Protein AF-0000000077614688 (afdb_homodimer)

Secondary structure (DSSP, 8-state):
---HHHHHHHHHHHHHTTS------HHHHHTSS----HHHHHHHTT-HHHHHHHHHHTHHHHHHHHHHHHHHHHHHHHHHHHHHHT-STTGGGSHHHHHHHHHHHHHHHHHHHSPPP-SHHHHHHHHHHHHHHHHHGGGHHHHHHHHHHT-SS--TTHHHHHHHHHHHHHHHHHHHHHHHHHTS--TTEETTEEEEE-HHHHHHHHHHHHHHHHHHHHTTSPPPPEEEES-TT--EEE-HHHHHHHHHHHHHHHHHHHHHHHHHHT-SSPPPEEEEEEEETTEEEEEEEEEEE---HHHHHHHT-TGGG----TT----TTT--HHHHTS-SSS-STTHHHHHHHHHHHTT-EEEEEEETTEEEEEEEEE--B-TTS---/---HHHHHHHHHHHHHTTS------HHHHHTSS----HHHHHHHTT-HHHHHHHHHHTHHHHHHHHHHHHHHHHHHHHHHHHHHHT-STTGGGSHHHHHHHHHHHHHHHHHHHSPPP-SHHHHHHHHHHHHHHHHHHTTHHHHHHHHHHT-SS--TTHHHHHHHHHHHHHHHHHHHHHHHHHTS--TTEETTEEEEE-HHHHHHHHHHHHHHHHHHHHTTSPPPPEEEES-TT--EEE-HHHHHHHHHHHHHHHHHHHHHHHHHHT-SSPPPEEEEEEEETTEEEEEEEEEEE---HHHHHHTT-TGGG----GGG---TTT--HHHHTS-SSS-STTHHHHHHHHHHHTT-EEEEEEETTEEEEEEEEE--B-TTS---

Structure (mmCIF, N/CA/C/O backbone):
data_AF-0000000077614688-model_v1
#
loop_
_entity.id
_entity.type
_entity.pdbx_description
1 polymer 'Protein-serine/threonine kinase'
#
loop_
_atom_site.group_PDB
_atom_site.id
_atom_site.type_symbol
_atom_site.label_atom_id
_atom_site.label_alt_id
_atom_site.label_comp_id
_atom_site.label_asym_id
_atom_site.label_entity_id
_atom_site.label_seq_id
_atom_site.pdbx_PDB_ins_code
_atom_site.Cartn_x
_atom_site.Cartn_y
_atom_site.Cartn_z
_atom_site.occupancy
_atom_site.B_iso_or_equiv
_atom_site.auth_seq_id
_atom_site.auth_comp_id
_atom_site.auth_asym_id
_atom_site.auth_atom_id
_atom_site.pdbx_PDB_model_num
ATOM 1 N N . MET A 1 1 ? -13.789 -40.75 20 1 39.16 1 MET A N 1
ATOM 2 C CA . MET A 1 1 ? -12.367 -40.969 20.25 1 39.16 1 MET A CA 1
ATOM 3 C C . MET A 1 1 ? -11.625 -41.25 18.938 1 39.16 1 MET A C 1
ATOM 5 O O . MET A 1 1 ? -12.047 -42.094 18.156 1 39.16 1 MET A O 1
ATOM 9 N N . PRO A 1 2 ? -10.961 -40.188 18.516 1 53.47 2 PRO A N 1
ATOM 10 C CA . PRO A 1 2 ? -10.305 -40.531 17.25 1 53.47 2 PRO A CA 1
ATOM 11 C C . PRO A 1 2 ? -9.711 -41.938 17.281 1 53.47 2 PRO A C 1
ATOM 13 O O . PRO A 1 2 ? -9.281 -42.406 18.328 1 53.47 2 PRO A O 1
ATOM 16 N N . THR A 1 3 ? -10.18 -42.781 16.359 1 61.28 3 THR A N 1
ATOM 17 C CA . THR A 1 3 ? -9.555 -44.094 16.219 1 61.28 3 THR A CA 1
ATOM 18 C C . THR A 1 3 ? -8.039 -44 16.359 1 61.28 3 THR A C 1
ATOM 20 O O . THR A 1 3 ? -7.465 -42.906 16.156 1 61.28 3 THR A O 1
ATOM 23 N N . SER A 1 4 ? -7.469 -45.031 17.062 1 69.94 4 SER A N 1
ATOM 24 C CA . SER A 1 4 ? -6.027 -45.156 17.281 1 69.94 4 SER A CA 1
ATOM 25 C C . SER A 1 4 ? -5.262 -44.688 16.031 1 69.94 4 SER A C 1
ATOM 27 O O . SER A 1 4 ? -4.27 -43.969 16.141 1 69.94 4 SER A O 1
ATOM 29 N N . ALA A 1 5 ? -5.715 -44.938 14.898 1 71.06 5 ALA A N 1
ATOM 30 C CA . ALA A 1 5 ? -5.074 -44.562 13.641 1 71.06 5 ALA A CA 1
ATOM 31 C C . ALA A 1 5 ? -5.18 -43.062 13.391 1 71.06 5 ALA A C 1
ATOM 33 O O . ALA A 1 5 ? -4.207 -42.438 12.977 1 71.06 5 ALA A O 1
ATOM 34 N N . ALA A 1 6 ? -6.285 -42.594 13.766 1 83.75 6 ALA A N 1
ATOM 35 C CA . ALA A 1 6 ? -6.496 -41.156 13.594 1 83.75 6 ALA A CA 1
ATOM 36 C C . ALA A 1 6 ? -5.602 -40.375 14.539 1 83.75 6 ALA A C 1
ATOM 38 O O . ALA A 1 6 ? -5.07 -39.312 14.156 1 83.75 6 ALA A O 1
ATOM 39 N N . ALA A 1 7 ? -5.316 -40.938 15.656 1 86.75 7 ALA A N 1
ATOM 40 C CA . ALA A 1 7 ? -4.457 -40.281 16.641 1 86.75 7 ALA A CA 1
ATOM 41 C C . ALA A 1 7 ? -3.006 -40.25 16.156 1 86.75 7 ALA A C 1
ATOM 43 O O . ALA A 1 7 ? -2.297 -39.25 16.359 1 86.75 7 ALA A O 1
ATOM 44 N N . LYS A 1 8 ? -2.639 -41.281 15.57 1 90.19 8 LYS A N 1
ATOM 45 C CA . LYS A 1 8 ? -1.273 -41.344 15.055 1 90.19 8 LYS A CA 1
ATOM 46 C C . LYS A 1 8 ? -1.059 -40.344 13.922 1 90.19 8 LYS A C 1
ATOM 48 O O . LYS A 1 8 ? -0.02 -39.688 13.859 1 90.19 8 LYS A O 1
ATOM 53 N N . VAL A 1 9 ? -1.984 -40.312 13.031 1 93 9 VAL A N 1
ATOM 54 C CA . VAL A 1 9 ? -1.9 -39.375 11.906 1 93 9 VAL A CA 1
ATOM 55 C C . VAL A 1 9 ? -1.825 -37.938 12.43 1 93 9 VAL A C 1
ATOM 57 O O . VAL A 1 9 ? -0.998 -37.156 11.969 1 93 9 VAL A O 1
ATOM 60 N N . LEU A 1 10 ? -2.598 -37.688 13.453 1 93.75 10 LEU A N 1
ATOM 61 C CA . LEU A 1 10 ? -2.631 -36.344 14.023 1 93.75 10 LEU A CA 1
ATOM 62 C C . LEU A 1 10 ? -1.307 -36.031 14.703 1 93.75 10 LEU A C 1
ATOM 64 O O . LEU A 1 10 ? -0.815 -34.906 14.594 1 93.75 10 LEU A O 1
ATOM 68 N N . ALA A 1 11 ? -0.755 -36.969 15.352 1 94.5 11 ALA A N 1
ATOM 69 C CA . ALA A 1 11 ? 0.545 -36.75 15.984 1 94.5 11 ALA A CA 1
ATOM 70 C C . ALA A 1 11 ? 1.618 -36.438 14.953 1 94.5 11 ALA A C 1
ATOM 72 O O . ALA A 1 11 ? 2.475 -35.594 15.18 1 94.5 11 ALA A O 1
ATOM 73 N N . GLU A 1 12 ? 1.559 -37.125 13.875 1 95.31 12 GLU A N 1
ATOM 74 C CA . GLU A 1 12 ? 2.527 -36.875 12.812 1 95.31 12 GLU A CA 1
ATOM 75 C C . GLU A 1 12 ? 2.334 -35.5 12.188 1 95.31 12 GLU A C 1
ATOM 77 O O . GLU A 1 12 ? 3.305 -34.844 11.812 1 95.31 12 GLU A O 1
ATOM 82 N N . VAL A 1 13 ? 1.094 -35.094 12.07 1 96.62 13 VAL A N 1
ATOM 83 C CA . VAL A 1 13 ? 0.785 -33.781 11.57 1 96.62 13 VAL A CA 1
ATOM 84 C C . VAL A 1 13 ? 1.448 -32.719 12.453 1 96.62 13 VAL A C 1
ATOM 86 O O . VAL A 1 13 ? 2.133 -31.812 11.961 1 96.62 13 VAL A O 1
ATOM 89 N N . TYR A 1 14 ? 1.332 -32.844 13.695 1 95.25 14 TYR A N 1
ATOM 90 C CA . TYR A 1 14 ? 1.843 -31.844 14.641 1 95.25 14 TYR A CA 1
ATOM 91 C C . TYR A 1 14 ? 3.365 -31.875 14.703 1 95.25 14 TYR A C 1
ATOM 93 O O . TYR A 1 14 ? 4.008 -30.859 14.969 1 95.25 14 TYR A O 1
ATOM 101 N N . ARG A 1 15 ? 3.895 -32.938 14.391 1 95.31 15 ARG A N 1
ATOM 102 C CA . ARG A 1 15 ? 5.348 -33.062 14.312 1 95.31 15 ARG A CA 1
ATOM 103 C C . ARG A 1 15 ? 5.879 -32.375 13.055 1 95.31 15 ARG A C 1
ATOM 105 O O . ARG A 1 15 ? 6.836 -31.594 13.125 1 95.31 15 ARG A O 1
ATOM 112 N N . LEU A 1 16 ? 5.238 -32.594 11.945 1 95.25 16 LEU A N 1
ATOM 113 C CA . LEU A 1 16 ? 5.754 -32.156 10.648 1 95.25 16 LEU A CA 1
ATOM 114 C C . LEU A 1 16 ? 5.48 -30.672 10.422 1 95.25 16 LEU A C 1
ATOM 116 O O . LEU A 1 16 ? 6.242 -30 9.727 1 95.25 16 LEU A O 1
ATOM 120 N N . HIS A 1 17 ? 4.426 -30.141 10.992 1 93.38 17 HIS A N 1
ATOM 121 C CA . HIS A 1 17 ? 3.996 -28.781 10.656 1 93.38 17 HIS A CA 1
ATOM 122 C C . HIS A 1 17 ? 5.027 -27.75 11.102 1 93.38 17 HIS A C 1
ATOM 124 O O . HIS A 1 17 ? 5.027 -26.625 10.609 1 93.38 17 HIS A O 1
ATOM 130 N N . HIS A 1 18 ? 6.004 -28.094 11.961 1 91.75 18 HIS A N 1
ATOM 131 C CA . HIS A 1 18 ? 6.996 -27.172 12.5 1 91.75 18 HIS A CA 1
ATOM 132 C C . HIS A 1 18 ? 8.289 -27.219 11.688 1 91.75 18 HIS A C 1
ATOM 134 O O . HIS A 1 18 ? 9.164 -26.359 11.859 1 91.75 18 HIS A O 1
ATOM 140 N N . ILE A 1 19 ? 8.414 -28.156 10.875 1 94.12 19 ILE A N 1
ATOM 141 C CA . ILE A 1 19 ? 9.648 -28.312 10.109 1 94.12 19 ILE A CA 1
ATOM 142 C C . ILE A 1 19 ? 9.766 -27.172 9.094 1 94.12 19 ILE A C 1
ATOM 144 O O . ILE A 1 19 ? 8.867 -26.953 8.281 1 94.12 19 ILE A O 1
ATOM 148 N N . PRO A 1 20 ? 10.844 -26.438 9.148 1 93 20 PRO A N 1
ATOM 149 C CA . PRO A 1 20 ? 11.016 -25.344 8.203 1 93 20 PRO A CA 1
ATOM 150 C C . PRO A 1 20 ? 11.242 -25.812 6.77 1 93 20 PRO A C 1
ATOM 152 O O . PRO A 1 20 ? 11.906 -26.828 6.551 1 93 20 PRO A O 1
ATOM 155 N N . LEU A 1 21 ? 10.633 -25.141 5.879 1 91.81 21 LEU A N 1
ATOM 156 C CA . LEU A 1 21 ? 10.82 -25.391 4.453 1 91.81 21 LEU A CA 1
ATOM 157 C C . LEU A 1 21 ? 11.352 -24.141 3.754 1 91.81 21 LEU A C 1
ATOM 159 O O . LEU A 1 21 ? 10.992 -23.016 4.121 1 91.81 21 LEU A O 1
ATOM 163 N N . PRO A 1 22 ? 12.25 -24.344 2.824 1 87.94 22 PRO A N 1
ATOM 164 C CA . PRO A 1 22 ? 12.695 -23.188 2.043 1 87.94 22 PRO A CA 1
ATOM 165 C C . PRO A 1 22 ? 11.562 -22.547 1.241 1 87.94 22 PRO A C 1
ATOM 167 O O . PRO A 1 22 ? 10.633 -23.25 0.817 1 87.94 22 PRO A O 1
ATOM 170 N N . PRO A 1 23 ? 11.711 -21.266 1.088 1 88.81 23 PRO A N 1
ATOM 171 C CA . PRO A 1 23 ? 10.703 -20.625 0.237 1 88.81 23 PRO A CA 1
ATOM 172 C C . PRO A 1 23 ? 10.773 -21.094 -1.215 1 88.81 23 PRO A C 1
ATOM 174 O O . PRO A 1 23 ? 11.852 -21.453 -1.701 1 88.81 23 PRO A O 1
ATOM 177 N N . ILE A 1 24 ? 9.641 -21.141 -1.809 1 90.75 24 ILE A N 1
ATOM 178 C CA . ILE A 1 24 ? 9.602 -21.469 -3.229 1 90.75 24 ILE A CA 1
ATOM 179 C C . ILE A 1 24 ? 9.859 -20.219 -4.059 1 90.75 24 ILE A C 1
ATOM 181 O O . ILE A 1 24 ? 9.062 -19.281 -4.047 1 90.75 24 ILE A O 1
ATOM 185 N N . THR A 1 25 ? 11.008 -20.156 -4.676 1 90.25 25 THR A N 1
ATOM 186 C CA . THR A 1 25 ? 11.367 -19.062 -5.566 1 90.25 25 THR A CA 1
ATOM 187 C C . THR A 1 25 ? 11.398 -19.531 -7.02 1 90.25 25 THR A C 1
ATOM 189 O O . THR A 1 25 ? 11.438 -20.734 -7.285 1 90.25 25 THR A O 1
ATOM 192 N N . LEU A 1 26 ? 11.367 -18.625 -7.883 1 89.06 26 LEU A N 1
ATOM 193 C CA . LEU A 1 26 ? 11.477 -18.984 -9.297 1 89.06 26 LEU A CA 1
ATOM 194 C C . LEU A 1 26 ? 12.781 -19.734 -9.57 1 89.06 26 LEU A C 1
ATOM 196 O O . LEU A 1 26 ? 12.789 -20.719 -10.297 1 89.06 26 LEU A O 1
ATOM 200 N N . GLN A 1 27 ? 13.82 -19.297 -8.953 1 88.5 27 GLN A N 1
ATOM 201 C CA . GLN A 1 27 ? 15.117 -19.938 -9.102 1 88.5 27 GLN A CA 1
ATOM 202 C C . GLN A 1 27 ? 15.086 -21.375 -8.578 1 88.5 27 GLN A C 1
ATOM 204 O O . GLN A 1 27 ? 15.633 -22.281 -9.211 1 88.5 27 GLN A O 1
ATOM 209 N N . ALA A 1 28 ? 14.484 -21.5 -7.457 1 89.25 28 ALA A N 1
ATOM 210 C CA . ALA A 1 28 ? 14.391 -22.828 -6.863 1 89.25 28 ALA A CA 1
ATOM 211 C C . ALA A 1 28 ? 13.562 -23.766 -7.742 1 89.25 28 ALA A C 1
ATOM 213 O O . ALA A 1 28 ? 13.891 -24.953 -7.867 1 89.25 28 ALA A O 1
ATOM 214 N N . LEU A 1 29 ? 12.516 -23.266 -8.336 1 90.56 29 LEU A N 1
ATOM 215 C CA . LEU A 1 29 ? 11.68 -24.062 -9.219 1 90.56 29 LEU A CA 1
ATOM 216 C C . LEU A 1 29 ? 12.469 -24.547 -10.43 1 90.56 29 LEU A C 1
ATOM 218 O O . LEU A 1 29 ? 12.344 -25.703 -10.836 1 90.56 29 LEU A O 1
ATOM 222 N N . LEU A 1 30 ? 13.344 -23.703 -10.906 1 90 30 LEU A N 1
ATOM 223 C CA . LEU A 1 30 ? 14.102 -24 -12.109 1 90 30 LEU A CA 1
ATOM 224 C C . LEU A 1 30 ? 15.117 -25.109 -11.859 1 90 30 LEU A C 1
ATOM 226 O O . LEU A 1 30 ? 15.57 -25.766 -12.797 1 90 30 LEU A O 1
ATOM 230 N N . LYS A 1 31 ? 15.406 -25.328 -10.672 1 90.75 31 LYS A N 1
ATOM 231 C CA . LYS A 1 31 ? 16.406 -26.328 -10.32 1 90.75 31 LYS A CA 1
ATOM 232 C C . LYS A 1 31 ? 15.758 -27.703 -10.117 1 90.75 31 LYS A C 1
ATOM 234 O O . LYS A 1 31 ? 16.453 -28.703 -9.992 1 90.75 31 LYS A O 1
ATOM 239 N N . ARG A 1 32 ? 14.469 -27.734 -10.203 1 92.31 32 ARG A N 1
ATOM 240 C CA . ARG A 1 32 ? 13.766 -28.969 -9.898 1 92.31 32 ARG A CA 1
ATOM 241 C C . ARG A 1 32 ? 13.461 -29.75 -11.172 1 92.31 32 ARG A C 1
ATOM 243 O O . ARG A 1 32 ? 12.938 -29.188 -12.141 1 92.31 32 ARG A O 1
ATOM 250 N N . GLY A 1 33 ? 13.789 -31.031 -11.133 1 92.31 33 GLY A N 1
ATOM 251 C CA . GLY A 1 33 ? 13.453 -31.906 -12.25 1 92.31 33 GLY A CA 1
ATOM 252 C C . GLY A 1 33 ? 14.531 -31.953 -13.32 1 92.31 33 GLY A C 1
ATOM 253 O O . GLY A 1 33 ? 15.594 -31.344 -13.164 1 92.31 33 GLY A O 1
ATOM 254 N N . PRO A 1 34 ? 14.211 -32.688 -14.336 1 94.38 34 PRO A N 1
ATOM 255 C CA . PRO A 1 34 ? 15.172 -32.812 -15.445 1 94.38 34 PRO A CA 1
ATOM 256 C C . PRO A 1 34 ? 15.172 -31.578 -16.344 1 94.38 34 PRO A C 1
ATOM 258 O O . PRO A 1 34 ? 14.203 -30.812 -16.344 1 94.38 34 PRO A O 1
ATOM 261 N N . HIS A 1 35 ? 16.328 -31.453 -16.984 1 91.94 35 HIS A N 1
ATOM 262 C CA . HIS A 1 35 ? 16.484 -30.312 -17.906 1 91.94 35 HIS A CA 1
ATOM 263 C C . HIS A 1 35 ? 16.75 -30.797 -19.328 1 91.94 35 HIS A C 1
ATOM 265 O O . HIS A 1 35 ? 17.5 -31.75 -19.531 1 91.94 35 HIS A O 1
ATOM 271 N N . ALA A 1 36 ? 16.031 -30.156 -20.172 1 93.25 36 ALA A N 1
ATOM 272 C CA . ALA A 1 36 ? 16.266 -30.422 -21.594 1 93.25 36 ALA A CA 1
ATOM 273 C C . ALA A 1 36 ? 16.625 -29.141 -22.344 1 93.25 36 ALA A C 1
ATOM 275 O O . ALA A 1 36 ? 16.078 -28.078 -22.062 1 93.25 36 ALA A O 1
ATOM 276 N N . SER A 1 37 ? 17.594 -29.281 -23.266 1 91.62 37 SER A N 1
ATOM 277 C CA . SER A 1 37 ? 17.875 -28.156 -24.141 1 91.62 37 SER A CA 1
ATOM 278 C C . SER A 1 37 ? 16.703 -27.859 -25.062 1 91.62 37 SER A C 1
ATOM 280 O O . SER A 1 37 ? 15.82 -28.703 -25.234 1 91.62 37 SER A O 1
ATOM 282 N N . GLN A 1 38 ? 16.766 -26.734 -25.609 1 90.5 38 GLN A N 1
ATOM 283 C CA . GLN A 1 38 ? 15.688 -26.344 -26.516 1 90.5 38 GLN A CA 1
ATOM 284 C C . GLN A 1 38 ? 15.594 -27.312 -27.703 1 90.5 38 GLN A C 1
ATOM 286 O O . GLN A 1 38 ? 14.5 -27.688 -28.125 1 90.5 38 GLN A O 1
ATOM 291 N N . ALA A 1 39 ? 16.703 -27.672 -28.141 1 91.62 39 ALA A N 1
ATOM 292 C CA . ALA A 1 39 ? 16.766 -28.594 -29.281 1 91.62 39 ALA A CA 1
ATOM 293 C C . ALA A 1 39 ? 16.172 -29.953 -28.938 1 91.62 39 ALA A C 1
ATOM 295 O O . ALA A 1 39 ? 15.398 -30.516 -29.703 1 91.62 39 ALA A O 1
ATOM 296 N N . VAL A 1 40 ? 16.484 -30.391 -27.797 1 93.25 40 VAL A N 1
ATOM 297 C CA . VAL A 1 40 ? 15.984 -31.672 -27.344 1 93.25 40 VAL A CA 1
ATOM 298 C C . VAL A 1 40 ? 14.469 -31.594 -27.125 1 93.25 40 VAL A C 1
ATOM 300 O O . VAL A 1 40 ? 13.734 -32.5 -27.562 1 93.25 40 VAL A O 1
ATOM 303 N N . ALA A 1 41 ? 14.016 -30.562 -26.5 1 93.88 41 ALA A N 1
ATOM 304 C CA . ALA A 1 41 ? 12.594 -30.391 -26.25 1 93.88 41 ALA A CA 1
ATOM 305 C C . ALA A 1 41 ? 11.797 -30.391 -27.547 1 93.88 41 ALA A C 1
ATOM 307 O O . ALA A 1 41 ? 10.727 -30.984 -27.641 1 93.88 41 ALA A O 1
ATOM 308 N N . ALA A 1 42 ? 12.344 -29.734 -28.531 1 93.25 42 ALA A N 1
ATOM 309 C CA . ALA A 1 42 ? 11.68 -29.656 -29.828 1 93.25 42 ALA A CA 1
ATOM 310 C C . ALA A 1 42 ? 11.57 -31.031 -30.484 1 93.25 42 ALA A C 1
ATOM 312 O O . ALA A 1 42 ? 10.555 -31.359 -31.094 1 93.25 42 ALA A O 1
ATOM 313 N N . SER A 1 43 ? 12.523 -31.797 -30.328 1 92.69 43 SER A N 1
ATOM 314 C CA . SER A 1 43 ? 12.57 -33.125 -30.953 1 92.69 43 SER A CA 1
ATOM 315 C C . SER A 1 43 ? 11.609 -34.094 -30.266 1 92.69 43 SER A C 1
ATOM 317 O O . SER A 1 43 ? 11.188 -35.062 -30.859 1 92.69 43 SER A O 1
ATOM 319 N N . LEU A 1 44 ? 11.266 -33.75 -29.016 1 92.88 44 LEU A N 1
ATOM 320 C CA . LEU A 1 44 ? 10.469 -34.688 -28.203 1 92.88 44 LEU A CA 1
ATOM 321 C C . LEU A 1 44 ? 8.977 -34.438 -28.438 1 92.88 44 LEU A C 1
ATOM 323 O O . LEU A 1 44 ? 8.156 -35.312 -28.094 1 92.88 44 LEU A O 1
ATOM 327 N N . GLN A 1 45 ? 8.453 -33.312 -28.875 1 87.19 45 GLN A N 1
ATOM 328 C CA . GLN A 1 45 ? 7.066 -32.875 -28.891 1 87.19 45 GLN A CA 1
ATOM 329 C C . GLN A 1 45 ? 6.18 -33.875 -29.656 1 87.19 45 GLN A C 1
ATOM 331 O O . GLN A 1 45 ? 5.051 -34.125 -29.234 1 87.19 45 GLN A O 1
ATOM 336 N N . ASN A 1 46 ? 6.547 -34.469 -30.703 1 86.44 46 ASN A N 1
ATOM 337 C CA . ASN A 1 46 ? 5.672 -35.344 -31.484 1 86.44 46 ASN A CA 1
ATOM 338 C C . ASN A 1 46 ? 6.27 -36.75 -31.641 1 86.44 46 ASN A C 1
ATOM 340 O O . ASN A 1 46 ? 6.023 -37.438 -32.625 1 86.44 46 ASN A O 1
ATOM 344 N N . ASP A 1 47 ? 7.012 -37.125 -30.594 1 92.81 47 ASP A N 1
ATOM 345 C CA . ASP A 1 47 ? 7.637 -38.438 -30.625 1 92.81 47 ASP A CA 1
ATOM 346 C C . ASP A 1 47 ? 7.562 -39.094 -29.25 1 92.81 47 ASP A C 1
ATOM 348 O O . ASP A 1 47 ? 8.523 -39.062 -28.469 1 92.81 47 ASP A O 1
ATOM 352 N N . PRO A 1 48 ? 6.488 -39.781 -29 1 91.94 48 PRO A N 1
ATOM 353 C CA . PRO A 1 48 ? 6.289 -40.406 -27.688 1 91.94 48 PRO A CA 1
ATOM 354 C C . PRO A 1 48 ? 7.391 -41.406 -27.344 1 91.94 48 PRO A C 1
ATOM 356 O O . PRO A 1 48 ? 7.734 -41.562 -26.172 1 91.94 48 PRO A O 1
ATOM 359 N N . GLN A 1 49 ? 7.863 -42.094 -28.312 1 94.31 49 GLN A N 1
ATOM 360 C CA . GLN A 1 49 ? 8.93 -43.031 -28.062 1 94.31 49 GLN A CA 1
ATOM 361 C C . GLN A 1 49 ? 10.211 -42.344 -27.625 1 94.31 49 GLN A C 1
ATOM 363 O O . GLN A 1 49 ? 10.891 -42.781 -26.688 1 94.31 49 GLN A O 1
ATOM 368 N N . ALA A 1 50 ? 10.5 -41.25 -28.281 1 94.94 50 ALA A N 1
ATOM 369 C CA . ALA A 1 50 ? 11.672 -40.469 -27.922 1 94.94 50 ALA A CA 1
ATOM 370 C C . ALA A 1 50 ? 11.531 -39.875 -26.531 1 94.94 50 ALA A C 1
ATOM 372 O O . ALA A 1 50 ? 12.5 -39.781 -25.781 1 94.94 50 ALA A O 1
ATOM 373 N N . LEU A 1 51 ? 10.367 -39.469 -26.25 1 96 51 LEU A N 1
ATOM 374 C CA . LEU A 1 51 ? 10.102 -38.906 -24.922 1 96 51 LEU A CA 1
ATOM 375 C C . LEU A 1 51 ? 10.312 -39.969 -23.844 1 96 51 LEU A C 1
ATOM 377 O O . LEU A 1 51 ? 10.906 -39.688 -22.797 1 96 51 LEU A O 1
ATOM 381 N N . SER A 1 52 ? 9.836 -41.156 -24.078 1 95.06 52 SER A N 1
ATOM 382 C CA . SER A 1 52 ? 9.992 -42.25 -23.125 1 95.06 52 SER A CA 1
ATOM 383 C C . SER A 1 52 ? 11.469 -42.562 -22.859 1 95.06 52 SER A C 1
ATOM 385 O O . SER A 1 52 ? 11.875 -42.75 -21.719 1 95.06 52 SER A O 1
ATOM 387 N N . LYS A 1 53 ? 12.203 -42.594 -23.922 1 96.12 53 LYS A N 1
ATOM 388 C CA . LYS A 1 53 ? 13.633 -42.844 -23.812 1 96.12 53 LYS A CA 1
ATOM 389 C C . LYS A 1 53 ? 14.32 -41.719 -23.031 1 96.12 53 LYS A C 1
ATOM 391 O O . LYS A 1 53 ? 15.227 -41.969 -22.234 1 96.12 53 LYS A O 1
ATOM 396 N N . TRP A 1 54 ? 13.891 -40.531 -23.375 1 96.81 54 TRP A N 1
ATOM 397 C CA . TRP A 1 54 ? 14.453 -39.375 -22.688 1 96.81 54 TRP A CA 1
ATOM 398 C C . TRP A 1 54 ? 14.164 -39.438 -21.188 1 96.81 54 TRP A C 1
ATOM 400 O O . TRP A 1 54 ? 15.039 -39.156 -20.375 1 96.81 54 TRP A O 1
ATOM 410 N N . ARG A 1 55 ? 12.984 -39.844 -20.812 1 96.19 55 ARG A N 1
ATOM 411 C CA . ARG A 1 55 ? 12.609 -39.969 -19.406 1 96.19 55 ARG A CA 1
ATOM 412 C C . ARG A 1 55 ? 13.453 -41.031 -18.719 1 96.19 55 ARG A C 1
ATOM 414 O O . ARG A 1 55 ? 13.883 -40.844 -17.578 1 96.19 55 ARG A O 1
ATOM 421 N N . GLU A 1 56 ? 13.633 -42.031 -19.391 1 96.81 56 GLU A N 1
ATOM 422 C CA . GLU A 1 56 ? 14.461 -43.125 -18.828 1 96.81 56 GLU A CA 1
ATOM 423 C C . GLU A 1 56 ? 15.891 -42.625 -18.594 1 96.81 56 GLU A C 1
ATOM 425 O O . GLU A 1 56 ? 16.484 -42.969 -17.562 1 96.81 56 GLU A O 1
ATOM 430 N N . ALA A 1 57 ? 16.359 -41.906 -19.594 1 96.62 57 ALA A N 1
ATOM 431 C CA . ALA A 1 57 ? 17.719 -41.375 -19.484 1 96.62 57 ALA A CA 1
ATOM 432 C C . ALA A 1 57 ? 17.828 -40.375 -18.344 1 96.62 57 ALA A C 1
ATOM 434 O O . ALA A 1 57 ? 18.906 -40.219 -17.75 1 96.62 57 ALA A O 1
ATOM 435 N N . ASN A 1 58 ? 16.75 -39.75 -18.031 1 97.31 58 ASN A N 1
ATOM 436 C CA . ASN A 1 58 ? 16.766 -38.719 -16.984 1 97.31 58 ASN A CA 1
ATOM 437 C C . ASN A 1 58 ? 16.047 -39.188 -15.727 1 97.31 58 ASN A C 1
ATOM 439 O O . ASN A 1 58 ? 15.602 -38.375 -14.922 1 97.31 58 ASN A O 1
ATOM 443 N N . ALA A 1 59 ? 15.914 -40.438 -15.516 1 97.38 59 ALA A N 1
ATOM 444 C CA . ALA A 1 59 ? 15.195 -41.062 -14.398 1 97.38 59 ALA A CA 1
ATOM 445 C C . ALA A 1 59 ? 15.758 -40.562 -13.062 1 97.38 59 ALA A C 1
ATOM 447 O O . ALA A 1 59 ? 15 -40.281 -12.133 1 97.38 59 ALA A O 1
ATOM 448 N N . PRO A 1 60 ? 17.062 -40.438 -12.922 1 97.31 60 PRO A N 1
ATOM 449 C CA . PRO A 1 60 ? 17.594 -40 -11.625 1 97.31 60 PRO A CA 1
ATOM 450 C C . PRO A 1 60 ? 17.078 -38.625 -11.219 1 97.31 60 PRO A C 1
ATOM 452 O O . PRO A 1 60 ? 16.688 -38.406 -10.07 1 97.31 60 PRO A O 1
ATOM 455 N N . ALA A 1 61 ? 17.078 -37.719 -12.172 1 97 61 ALA A N 1
ATOM 456 C CA . ALA A 1 61 ? 16.609 -36.375 -11.883 1 97 61 ALA A CA 1
ATOM 457 C C . ALA A 1 61 ? 15.117 -36.375 -11.578 1 97 61 ALA A C 1
ATOM 459 O O . ALA A 1 61 ? 14.664 -35.625 -10.703 1 97 61 ALA A O 1
ATOM 460 N N . ILE A 1 62 ? 14.398 -37.156 -12.305 1 97.94 62 ILE A N 1
ATOM 461 C CA . ILE A 1 62 ? 12.953 -37.25 -12.117 1 97.94 62 ILE A CA 1
ATOM 462 C C . ILE A 1 62 ? 12.656 -37.812 -10.727 1 97.94 62 ILE A C 1
ATOM 464 O O . ILE A 1 62 ? 11.836 -37.25 -9.992 1 97.94 62 ILE A O 1
ATOM 468 N N . VAL A 1 63 ? 13.352 -38.844 -10.391 1 98.06 63 VAL A N 1
ATOM 469 C CA . VAL A 1 63 ? 13.133 -39.531 -9.117 1 98.06 63 VAL A CA 1
ATOM 470 C C . VAL A 1 63 ? 13.555 -38.625 -7.961 1 98.06 63 VAL A C 1
ATOM 472 O O . VAL A 1 63 ? 12.867 -38.531 -6.945 1 98.06 63 VAL A O 1
ATOM 475 N N . THR A 1 64 ? 14.633 -37.969 -8.133 1 97.56 64 THR A N 1
ATOM 476 C CA . THR A 1 64 ? 15.086 -37.031 -7.102 1 97.56 64 THR A CA 1
ATOM 477 C C . THR A 1 64 ? 14.047 -35.969 -6.852 1 97.56 64 THR A C 1
ATOM 479 O O . THR A 1 64 ? 13.75 -35.625 -5.699 1 97.56 64 THR A O 1
ATOM 482 N N . SER A 1 65 ? 13.516 -35.375 -7.918 1 97.25 65 SER A N 1
ATOM 483 C CA . SER A 1 65 ? 12.477 -34.375 -7.797 1 97.25 65 SER A CA 1
ATOM 484 C C . SER A 1 65 ? 11.242 -34.906 -7.086 1 97.25 65 SER A C 1
ATOM 486 O O . SER A 1 65 ? 10.648 -34.25 -6.242 1 97.25 65 SER A O 1
ATOM 488 N N . ALA A 1 66 ? 10.898 -36.094 -7.395 1 98 66 ALA A N 1
ATOM 489 C CA . ALA A 1 66 ? 9.758 -36.75 -6.754 1 98 66 ALA A CA 1
ATOM 490 C C . ALA A 1 66 ? 10.016 -36.969 -5.266 1 98 66 ALA A C 1
ATOM 492 O O . ALA A 1 66 ? 9.109 -36.844 -4.441 1 98 66 ALA A O 1
ATOM 493 N N . GLN A 1 67 ? 11.219 -37.312 -4.941 1 98.06 67 GLN A N 1
ATOM 494 C CA . GLN A 1 67 ? 11.586 -37.531 -3.545 1 98.06 67 GLN A CA 1
ATOM 495 C C . GLN A 1 67 ? 11.5 -36.25 -2.746 1 98.06 67 GLN A C 1
ATOM 497 O O . GLN A 1 67 ? 11.109 -36.25 -1.579 1 98.06 67 GLN A O 1
ATOM 502 N N . LEU A 1 68 ? 11.906 -35.188 -3.355 1 96.75 68 LEU A N 1
ATOM 503 C CA . LEU A 1 68 ? 11.758 -33.906 -2.701 1 96.75 68 LEU A CA 1
ATOM 504 C C . LEU A 1 68 ? 10.289 -33.594 -2.43 1 96.75 68 LEU A C 1
ATOM 506 O O . LEU A 1 68 ? 9.945 -33.094 -1.356 1 96.75 68 LEU A O 1
ATOM 510 N N . LEU A 1 69 ? 9.445 -33.906 -3.4 1 97.19 69 LEU A N 1
ATOM 511 C CA . LEU A 1 69 ? 8.016 -33.719 -3.223 1 97.19 69 LEU A CA 1
ATOM 512 C C . LEU A 1 69 ? 7.484 -34.594 -2.088 1 97.19 69 LEU A C 1
ATOM 514 O O . LEU A 1 69 ? 6.664 -34.125 -1.284 1 97.19 69 LEU A O 1
ATOM 518 N N . HIS A 1 70 ? 7.957 -35.781 -2.121 1 97.88 70 HIS A N 1
ATOM 519 C CA . HIS A 1 70 ? 7.543 -36.719 -1.108 1 97.88 70 HIS A CA 1
ATOM 520 C C . HIS A 1 70 ? 7.832 -36.219 0.297 1 97.88 70 HIS A C 1
ATOM 522 O O . HIS A 1 70 ? 7.062 -36.469 1.228 1 97.88 70 HIS A O 1
ATOM 528 N N . ARG A 1 71 ? 8.797 -35.469 0.409 1 96.19 71 ARG A N 1
ATOM 529 C CA . ARG A 1 71 ? 9.18 -34.906 1.698 1 96.19 71 ARG A CA 1
ATOM 530 C C . ARG A 1 71 ? 8.43 -33.594 1.97 1 96.19 71 ARG A C 1
ATOM 532 O O . ARG A 1 71 ? 7.91 -33.375 3.07 1 96.19 71 ARG A O 1
ATOM 539 N N . GLU A 1 72 ? 8.281 -32.719 1.038 1 96.38 72 GLU 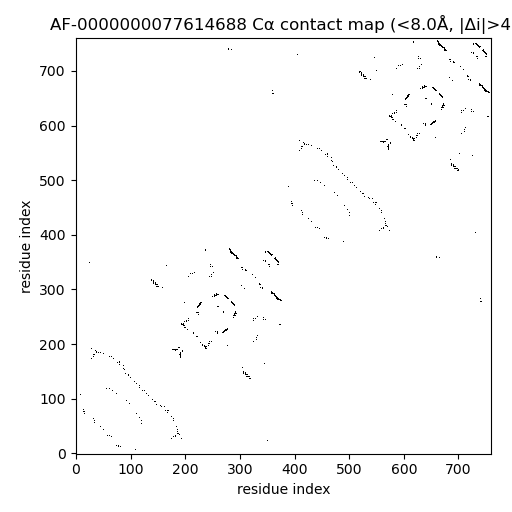A N 1
ATOM 540 C CA . GLU A 1 72 ? 7.828 -31.359 1.245 1 96.38 72 GLU A CA 1
ATOM 541 C C . GLU A 1 72 ? 6.305 -31.281 1.298 1 96.38 72 GLU A C 1
ATOM 543 O O . GLU A 1 72 ? 5.746 -30.5 2.076 1 96.38 72 GLU A O 1
ATOM 548 N N . VAL A 1 73 ? 5.598 -32.031 0.458 1 97.19 73 VAL A N 1
ATOM 549 C CA . VAL A 1 73 ? 4.156 -31.875 0.292 1 97.19 73 VAL A CA 1
ATOM 550 C C . VAL A 1 73 ? 3.441 -32.25 1.589 1 97.19 73 VAL A C 1
ATOM 552 O O . VAL A 1 73 ? 2.578 -31.516 2.064 1 97.19 73 VAL A O 1
ATOM 555 N N . PRO A 1 74 ? 3.826 -33.375 2.246 1 97.06 74 PRO A N 1
ATOM 556 C CA . PRO A 1 74 ? 3.176 -33.688 3.521 1 97.06 74 PRO A CA 1
ATOM 557 C C . PRO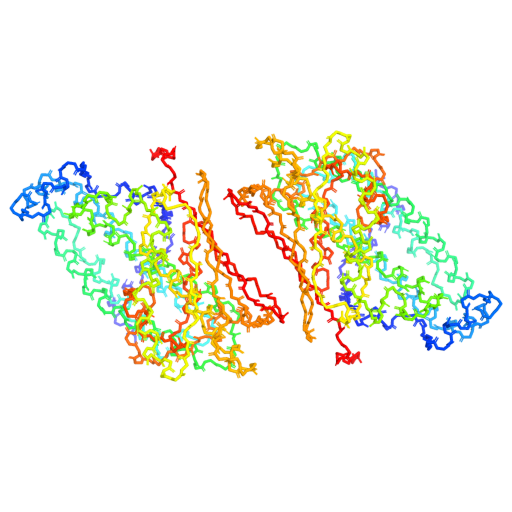 A 1 74 ? 3.385 -32.594 4.57 1 97.06 74 PRO A C 1
ATOM 559 O O . PRO A 1 74 ? 2.479 -32.312 5.355 1 97.06 74 PRO A O 1
ATOM 562 N N . ILE A 1 75 ? 4.543 -31.984 4.609 1 97 75 ILE A N 1
ATOM 563 C CA . ILE A 1 75 ? 4.816 -30.906 5.551 1 97 75 ILE A CA 1
ATOM 564 C C . ILE A 1 75 ? 3.891 -29.734 5.27 1 97 75 ILE A C 1
ATOM 566 O O . ILE A 1 75 ? 3.309 -29.156 6.191 1 97 75 ILE A O 1
ATOM 570 N N . ARG A 1 76 ? 3.697 -29.391 4.07 1 95.75 76 ARG A N 1
ATOM 571 C CA . ARG A 1 76 ? 2.832 -28.281 3.682 1 95.75 76 ARG A CA 1
ATOM 572 C C . ARG A 1 76 ? 1.372 -28.594 3.992 1 95.75 76 ARG A C 1
ATOM 574 O O . ARG A 1 76 ? 0.621 -27.719 4.414 1 95.75 76 ARG A O 1
ATOM 581 N N . ILE A 1 77 ? 1.007 -29.812 3.756 1 96.5 77 ILE A N 1
ATOM 582 C CA . ILE A 1 77 ? -0.359 -30.203 4.082 1 96.5 77 ILE A CA 1
ATOM 583 C C . ILE A 1 77 ? -0.561 -30.156 5.598 1 96.5 77 ILE A C 1
ATOM 585 O O . ILE A 1 77 ? -1.61 -29.719 6.074 1 96.5 77 ILE A O 1
ATOM 589 N N . ALA A 1 78 ? 0.426 -30.594 6.305 1 97 78 ALA A N 1
ATOM 590 C CA . ALA A 1 78 ? 0.364 -30.516 7.762 1 97 78 ALA A CA 1
ATOM 591 C C . ALA A 1 78 ? 0.141 -29.078 8.219 1 97 78 ALA A C 1
ATOM 593 O O . ALA A 1 78 ? -0.686 -28.812 9.102 1 97 78 ALA A O 1
ATOM 594 N N . ARG A 1 79 ? 0.806 -28.172 7.66 1 94.69 79 ARG A N 1
ATOM 595 C CA . ARG A 1 79 ? 0.649 -26.766 7.984 1 94.69 79 ARG A CA 1
ATOM 596 C C . ARG A 1 79 ? -0.764 -26.281 7.672 1 94.69 79 ARG A C 1
ATOM 598 O O . ARG A 1 79 ? -1.347 -25.5 8.438 1 94.69 79 ARG A O 1
ATOM 605 N N . ARG A 1 80 ? -1.297 -26.734 6.582 1 94.12 80 ARG A N 1
ATOM 606 C CA . ARG A 1 80 ? -2.654 -26.375 6.191 1 94.12 80 ARG A CA 1
ATOM 607 C C . ARG A 1 80 ? -3.672 -26.859 7.219 1 94.12 80 ARG A C 1
ATOM 609 O O . ARG A 1 80 ? -4.629 -26.156 7.539 1 94.12 80 ARG A O 1
ATOM 616 N N . ILE A 1 81 ? -3.404 -28.031 7.645 1 95.56 81 ILE A N 1
ATOM 617 C CA . ILE A 1 81 ? -4.297 -28.609 8.648 1 95.56 81 ILE A CA 1
ATOM 618 C C . ILE A 1 81 ? -4.25 -27.766 9.922 1 95.56 81 ILE A C 1
ATOM 620 O O . ILE A 1 81 ? -5.297 -27.406 10.469 1 95.56 81 ILE A O 1
ATOM 624 N N . VAL A 1 82 ? -3.105 -27.422 10.328 1 94.44 82 VAL A N 1
ATOM 625 C CA . VAL A 1 82 ? -2.943 -26.625 11.539 1 94.44 82 VAL A CA 1
ATOM 626 C C . VAL A 1 82 ? -3.541 -25.234 11.32 1 94.44 82 VAL A C 1
ATOM 628 O O . VAL A 1 82 ? -4.141 -24.656 12.234 1 94.44 82 VAL A O 1
ATOM 631 N N . ASP A 1 83 ? -3.361 -24.719 10.148 1 92.25 83 ASP A N 1
ATOM 632 C CA . ASP A 1 83 ? -3.955 -23.422 9.82 1 92.25 83 ASP A CA 1
ATOM 633 C C . ASP A 1 83 ? -5.473 -23.453 9.984 1 92.25 83 ASP A C 1
ATOM 635 O O . ASP A 1 83 ? -6.074 -22.5 10.469 1 92.25 83 ASP A O 1
ATOM 639 N N . LEU A 1 84 ? -6.078 -24.516 9.547 1 94.38 84 LEU A N 1
ATOM 640 C CA . LEU A 1 84 ? -7.523 -24.656 9.688 1 94.38 84 LEU A CA 1
ATOM 641 C C . LEU A 1 84 ? -7.922 -24.734 11.164 1 94.38 84 LEU A C 1
ATOM 643 O O . LEU A 1 84 ? -8.945 -24.172 11.562 1 94.38 84 LEU A O 1
ATOM 647 N N . GLU A 1 85 ? -7.078 -25.375 11.906 1 93.81 85 GLU A N 1
ATOM 648 C CA . GLU A 1 85 ? -7.34 -25.516 13.336 1 93.81 85 GLU A CA 1
ATOM 649 C C . GLU A 1 85 ? -7.199 -24.172 14.055 1 93.81 85 GLU A C 1
ATOM 651 O O . GLU A 1 85 ? -7.809 -23.969 15.109 1 93.81 85 GLU A O 1
ATOM 656 N N . ASN A 1 86 ? -6.43 -23.312 13.492 1 92 86 ASN A N 1
ATOM 657 C CA . ASN A 1 86 ? -6.145 -22.031 14.141 1 92 86 ASN A CA 1
ATOM 658 C C . ASN A 1 86 ? -7.02 -20.922 13.578 1 92 86 ASN A C 1
ATOM 660 O O . ASN A 1 86 ? -6.758 -19.734 13.812 1 92 86 ASN A O 1
ATOM 664 N N . LEU A 1 87 ? -7.965 -21.25 12.805 1 94.62 87 LEU A N 1
ATOM 665 C CA . LEU A 1 87 ? -8.922 -20.234 12.367 1 94.62 87 LEU A CA 1
ATOM 666 C C . LEU A 1 87 ? -9.609 -19.578 13.555 1 94.62 87 LEU A C 1
ATOM 668 O O . LEU A 1 87 ? -9.734 -20.188 14.625 1 94.62 87 LEU A O 1
ATOM 672 N N . PRO A 1 88 ? -9.953 -18.375 13.383 1 94.56 88 PRO A N 1
ATOM 673 C CA . PRO A 1 88 ? -10.516 -17.656 14.531 1 94.56 88 PRO A CA 1
ATOM 674 C C . PRO A 1 88 ? -11.906 -18.141 14.914 1 94.56 88 PRO A C 1
ATOM 676 O O . PRO A 1 88 ? -12.633 -18.688 14.07 1 94.56 88 PRO A O 1
ATOM 679 N N . ASP A 1 89 ? -12.188 -17.953 16.203 1 93.06 89 ASP A N 1
ATOM 680 C CA . ASP A 1 89 ? -13.516 -18.125 16.812 1 93.06 89 ASP A CA 1
ATOM 681 C C . ASP A 1 89 ? -14.062 -19.516 16.531 1 93.06 89 ASP A C 1
ATOM 683 O O . ASP A 1 89 ? -13.391 -20.516 16.797 1 93.06 89 ASP A O 1
ATOM 687 N N . GLU A 1 90 ? -15.336 -19.656 15.961 1 92.56 90 GLU A N 1
ATOM 688 C CA . GLU A 1 90 ? -16.031 -20.938 15.883 1 92.56 90 GLU A CA 1
ATOM 689 C C . GLU A 1 90 ? -15.758 -21.641 14.547 1 92.56 90 GLU A C 1
ATOM 691 O O . GLU A 1 90 ? -16.25 -22.75 14.305 1 92.56 90 GLU A O 1
ATOM 696 N N . LEU A 1 91 ? -14.961 -21.094 13.727 1 94.31 91 LEU A N 1
ATOM 697 C CA . LEU A 1 91 ? -14.766 -21.578 12.367 1 94.31 91 LEU A CA 1
ATOM 698 C C . LEU A 1 91 ? -14.195 -23 12.367 1 94.31 91 LEU A C 1
ATOM 700 O O . LEU A 1 91 ? -14.625 -23.844 11.586 1 94.31 91 LEU A O 1
ATOM 704 N N . PRO A 1 92 ? -13.25 -23.312 13.273 1 95.06 92 PRO A N 1
ATOM 705 C CA . PRO A 1 92 ? -12.68 -24.656 13.25 1 95.06 92 PRO A CA 1
ATOM 706 C C . PRO A 1 92 ? -13.711 -25.75 13.5 1 95.06 92 PRO A C 1
ATOM 708 O O . PRO A 1 92 ? -13.516 -26.906 13.109 1 95.06 92 PRO A O 1
ATOM 711 N N . GLN A 1 93 ? -14.805 -25.344 14.086 1 95.31 93 GLN A N 1
ATOM 712 C CA . GLN A 1 93 ? -15.844 -26.312 14.422 1 95.31 93 GLN A CA 1
ATOM 713 C C . GLN A 1 93 ? -16.969 -26.297 13.391 1 95.31 93 GLN A C 1
ATOM 715 O O . GLN A 1 93 ? -17.891 -27.109 13.461 1 95.31 93 GLN A O 1
ATOM 720 N N . ALA A 1 94 ? -16.922 -25.328 12.5 1 94.88 94 ALA A N 1
ATOM 721 C CA . ALA A 1 94 ? -17.938 -25.297 11.453 1 94.88 94 ALA A CA 1
ATOM 722 C C . ALA A 1 94 ? -17.906 -26.562 10.602 1 94.88 94 ALA A C 1
ATOM 724 O O . ALA A 1 94 ? -16.828 -27.047 10.25 1 94.88 94 ALA A O 1
ATOM 725 N N . THR A 1 95 ? -19.016 -27.062 10.188 1 95.12 95 THR A N 1
ATOM 726 C CA . THR A 1 95 ? -19.156 -28.344 9.508 1 95.12 95 THR A CA 1
ATOM 727 C C . THR A 1 95 ? -18.328 -28.375 8.234 1 95.12 95 THR A C 1
ATOM 729 O O . THR A 1 95 ? -17.578 -29.328 8 1 95.12 95 THR A O 1
ATOM 732 N N . PRO A 1 96 ? -18.406 -27.344 7.367 1 93.19 96 PRO A N 1
ATOM 733 C CA . PRO A 1 96 ? -17.609 -27.391 6.141 1 93.19 96 PRO A CA 1
ATOM 734 C C . PRO A 1 96 ? -16.109 -27.438 6.418 1 93.19 96 PRO A C 1
ATOM 736 O O . PRO A 1 96 ? -15.352 -28.047 5.664 1 93.19 96 PRO A O 1
ATOM 739 N N . ILE A 1 97 ? -15.672 -26.812 7.465 1 95.12 97 ILE A N 1
ATOM 740 C CA . ILE A 1 97 ? -14.25 -26.766 7.801 1 95.12 97 ILE A CA 1
ATOM 741 C C . ILE A 1 97 ? -13.812 -28.109 8.375 1 95.12 97 ILE A C 1
ATOM 743 O O . ILE A 1 97 ? -12.727 -28.609 8.07 1 95.12 97 ILE A O 1
ATOM 747 N N . VAL A 1 98 ? -14.594 -28.672 9.18 1 95.81 98 VAL A N 1
ATOM 748 C CA . VAL A 1 98 ? -14.312 -30 9.727 1 95.81 98 VAL A CA 1
ATOM 749 C C . VAL A 1 98 ? -14.18 -31.016 8.586 1 95.81 98 VAL A C 1
ATOM 751 O O . VAL A 1 98 ? -13.25 -31.828 8.57 1 95.81 98 VAL A O 1
ATOM 754 N N . SER A 1 99 ? -15.094 -30.922 7.695 1 94.19 99 SER A N 1
ATOM 755 C CA . SER A 1 99 ? -15.039 -31.797 6.531 1 94.19 99 SER A CA 1
ATOM 756 C C . SER A 1 99 ? -13.742 -31.609 5.758 1 94.19 99 SER A C 1
ATOM 758 O O . SER A 1 99 ? -13.109 -32.594 5.352 1 94.19 99 SER A O 1
ATOM 760 N N . LEU A 1 100 ? -13.406 -30.406 5.531 1 93.62 100 LEU A N 1
ATOM 761 C CA . LEU A 1 100 ? -12.172 -30.078 4.84 1 93.62 100 LEU A CA 1
ATOM 762 C C . LEU A 1 100 ? -10.961 -30.625 5.594 1 93.62 100 LEU A C 1
ATOM 764 O O . LEU A 1 100 ? -10.055 -31.203 4.992 1 93.62 100 LEU A O 1
ATOM 768 N N . ARG A 1 101 ? -10.922 -30.453 6.836 1 95 101 ARG A N 1
ATOM 769 C CA . ARG A 1 101 ? -9.828 -30.953 7.664 1 95 101 ARG A CA 1
ATOM 770 C C . ARG A 1 101 ? -9.695 -32.469 7.551 1 95 101 ARG A C 1
ATOM 772 O O . ARG A 1 101 ? -8.586 -33 7.441 1 95 101 ARG A O 1
ATOM 779 N N . GLU A 1 102 ? -10.766 -33.094 7.555 1 94.75 102 GLU A N 1
ATOM 780 C CA . GLU A 1 102 ? -10.758 -34.562 7.426 1 94.75 102 GLU A CA 1
ATOM 781 C C . GLU A 1 102 ? -10.188 -34.969 6.074 1 94.75 102 GLU A C 1
ATOM 783 O O . GLU A 1 102 ? -9.43 -35.938 5.992 1 94.75 102 GLU A O 1
ATOM 788 N N . GLN A 1 103 ? -10.578 -34.281 5.09 1 94.44 103 GLN A N 1
ATOM 789 C CA . GLN A 1 103 ? -10.055 -34.562 3.76 1 94.44 103 GLN A CA 1
ATOM 790 C C . GLN A 1 103 ? -8.539 -34.375 3.717 1 94.44 103 GLN A C 1
ATOM 792 O O . GLN A 1 103 ? -7.82 -35.188 3.137 1 94.44 103 GLN A O 1
ATOM 797 N N . LEU A 1 104 ? -8.117 -33.344 4.324 1 96 104 LEU A N 1
ATOM 798 C CA . LEU A 1 104 ? -6.684 -33.062 4.355 1 96 104 LEU A CA 1
ATOM 799 C C . LEU A 1 104 ? -5.938 -34.125 5.168 1 96 104 LEU A C 1
ATOM 801 O O . LEU A 1 104 ? -4.836 -34.531 4.797 1 96 104 LEU A O 1
ATOM 805 N N . LEU A 1 105 ? -6.527 -34.531 6.238 1 96.56 105 LEU A N 1
ATOM 806 C CA . LEU A 1 105 ? -5.922 -35.562 7.059 1 96.56 105 LEU A CA 1
ATOM 807 C C . LEU A 1 105 ? -5.797 -36.875 6.281 1 96.56 105 LEU A C 1
ATOM 809 O O . LEU A 1 105 ? -4.777 -37.562 6.379 1 96.56 105 LEU A O 1
ATOM 813 N N . ASP A 1 106 ? -6.801 -37.125 5.57 1 96.5 106 ASP A N 1
ATOM 814 C CA . ASP A 1 106 ? -6.762 -38.312 4.723 1 96.5 106 ASP A CA 1
ATOM 815 C C . ASP A 1 106 ? -5.641 -38.219 3.689 1 96.5 106 ASP A C 1
ATOM 817 O O . ASP A 1 106 ? -4.863 -39.156 3.518 1 96.5 106 ASP A O 1
ATOM 821 N N . SER A 1 107 ? -5.602 -37.062 2.99 1 96.44 107 SER A N 1
ATOM 822 C CA . SER A 1 107 ? -4.551 -36.844 2.002 1 96.44 107 SER A CA 1
ATOM 823 C C . SER A 1 107 ? -3.166 -36.938 2.639 1 96.44 107 SER A C 1
ATOM 825 O O . SER A 1 107 ? -2.25 -37.531 2.07 1 96.44 107 SER A O 1
ATOM 827 N N . PHE A 1 108 ? -3.033 -36.375 3.809 1 97.25 108 PHE A N 1
ATOM 828 C CA . PHE A 1 108 ? -1.78 -36.406 4.551 1 97.25 108 PHE A CA 1
ATOM 829 C C . PHE A 1 108 ? -1.363 -37.844 4.848 1 97.25 108 PHE A C 1
ATOM 831 O O . PHE A 1 108 ? -0.216 -38.219 4.605 1 97.25 108 PHE A O 1
ATOM 838 N N . ASP A 1 109 ? -2.232 -38.594 5.312 1 97.31 109 ASP A N 1
ATOM 839 C CA . ASP A 1 109 ? -1.969 -39.969 5.664 1 97.31 109 ASP A CA 1
ATOM 840 C C . ASP A 1 109 ? -1.528 -40.781 4.441 1 97.31 109 ASP A C 1
ATOM 842 O O . ASP A 1 109 ? -0.584 -41.562 4.52 1 97.31 109 ASP A O 1
ATOM 846 N N . ARG A 1 110 ? -2.205 -40.594 3.365 1 96.88 110 ARG A N 1
ATOM 847 C CA . ARG A 1 110 ? -1.873 -41.281 2.139 1 96.88 110 ARG A CA 1
ATOM 848 C C . ARG A 1 110 ? -0.481 -40.906 1.644 1 96.88 110 ARG A C 1
ATOM 850 O O . ARG A 1 110 ? 0.27 -41.781 1.174 1 96.88 110 ARG A O 1
ATOM 857 N N . LEU A 1 111 ? -0.145 -39.719 1.78 1 97 111 LEU A N 1
ATOM 858 C CA . LEU A 1 111 ? 1.147 -39.219 1.301 1 97 111 LEU A CA 1
ATOM 859 C C . LEU A 1 111 ? 2.279 -39.75 2.176 1 97 111 LEU A C 1
ATOM 861 O O . LEU A 1 111 ? 3.316 -40.188 1.664 1 97 111 LEU A O 1
ATOM 865 N N . VAL A 1 112 ? 2.08 -39.75 3.469 1 95.88 112 VAL A N 1
ATOM 866 C CA . VAL A 1 112 ? 3.119 -40.188 4.395 1 95.88 112 VAL A CA 1
ATOM 867 C C . VAL A 1 112 ? 3.27 -41.688 4.328 1 95.88 112 VAL A C 1
ATOM 869 O O . VAL A 1 112 ? 4.367 -42.219 4.512 1 95.88 112 VAL A O 1
ATOM 872 N N . SER A 1 113 ? 2.23 -42.344 4.008 1 95.62 113 SER A N 1
ATOM 873 C CA . SER A 1 113 ? 2.246 -43.812 3.943 1 95.62 113 SER A CA 1
ATOM 874 C C . SER A 1 113 ? 2.799 -44.312 2.609 1 95.62 113 SER A C 1
ATOM 876 O O . SER A 1 113 ? 3.146 -45.469 2.469 1 95.62 113 SER A O 1
ATOM 878 N N . CYS A 1 114 ? 2.789 -43.438 1.683 1 96.19 114 CYS A N 1
ATOM 879 C CA . CYS A 1 114 ? 3.305 -43.781 0.366 1 96.19 114 CYS A CA 1
ATOM 880 C C . CYS A 1 114 ? 4.812 -44.031 0.416 1 96.19 114 CYS A C 1
ATOM 882 O O . CYS A 1 114 ? 5.535 -43.281 1.091 1 96.19 114 CYS A O 1
ATOM 884 N N . SER A 1 115 ? 5.301 -45.062 -0.235 1 96.25 115 SER A N 1
ATOM 885 C CA . SER A 1 115 ? 6.727 -45.344 -0.268 1 96.25 115 SER A CA 1
ATOM 886 C C . SER A 1 115 ? 7.504 -44.312 -1.053 1 96.25 115 SER A C 1
ATOM 888 O O . SER A 1 115 ? 6.98 -43.719 -2.004 1 96.25 115 SER A O 1
ATOM 890 N N . LEU A 1 116 ? 8.719 -44.094 -0.636 1 97.38 116 LEU A N 1
ATOM 891 C CA . LEU A 1 116 ? 9.617 -43.188 -1.337 1 97.38 116 LEU A CA 1
ATOM 892 C C . LEU A 1 116 ? 9.859 -43.656 -2.768 1 97.38 116 LEU A C 1
ATOM 894 O O . LEU A 1 116 ? 10.219 -44.812 -2.994 1 97.38 116 LEU A O 1
ATOM 898 N N . PRO A 1 117 ? 9.602 -42.75 -3.707 1 97.94 117 PRO A N 1
ATOM 899 C CA . PRO A 1 117 ? 9.867 -43.156 -5.09 1 97.94 117 PRO A CA 1
ATOM 900 C C . PRO A 1 117 ? 11.328 -43.531 -5.324 1 97.94 117 PRO A C 1
ATOM 902 O O . PRO A 1 117 ? 12.227 -42.75 -4.969 1 97.94 117 PRO A O 1
ATOM 905 N N . ALA A 1 118 ? 11.594 -44.656 -5.984 1 97.5 118 ALA A N 1
ATOM 906 C CA . ALA A 1 118 ? 12.953 -45.156 -6.18 1 97.5 118 ALA A CA 1
ATOM 907 C C . ALA A 1 118 ? 13.281 -45.312 -7.668 1 97.5 118 ALA A C 1
ATOM 909 O O . ALA A 1 118 ? 14.445 -45.406 -8.047 1 97.5 118 ALA A O 1
ATOM 910 N N . ASN A 1 119 ? 12.289 -45.406 -8.43 1 97.06 119 ASN A N 1
ATOM 911 C CA . ASN A 1 119 ? 12.422 -45.5 -9.875 1 97.06 119 ASN A CA 1
ATOM 912 C C . ASN A 1 119 ? 11.234 -44.875 -10.602 1 97.06 119 ASN A C 1
ATOM 914 O O . ASN A 1 119 ? 10.352 -44.312 -9.961 1 97.06 119 ASN A O 1
ATOM 918 N N . LEU A 1 120 ? 11.211 -44.906 -11.867 1 97.06 120 LEU A N 1
ATOM 919 C CA . LEU A 1 120 ? 10.18 -44.25 -12.664 1 97.06 120 LEU A CA 1
ATOM 920 C C . LEU A 1 120 ? 8.812 -44.875 -12.391 1 97.06 120 LEU A C 1
ATOM 922 O O . LEU A 1 120 ? 7.801 -44.156 -12.375 1 97.06 120 LEU A O 1
ATOM 926 N N . ALA A 1 121 ? 8.789 -46.156 -12.211 1 96.81 121 ALA A N 1
ATOM 927 C CA . ALA A 1 121 ? 7.516 -46.812 -11.945 1 96.81 121 ALA A CA 1
ATOM 928 C C . ALA A 1 121 ? 6.91 -46.344 -10.625 1 96.81 121 ALA A C 1
ATOM 930 O O . ALA A 1 121 ? 5.723 -46.031 -10.562 1 96.81 121 ALA A O 1
ATOM 931 N N . SER A 1 122 ? 7.703 -46.344 -9.586 1 97.25 122 SER A N 1
ATOM 932 C CA . SER A 1 122 ? 7.219 -45.875 -8.289 1 97.25 122 SER A CA 1
ATOM 933 C C . SER A 1 122 ? 6.914 -44.406 -8.32 1 97.25 122 SER A C 1
ATOM 935 O O . SER A 1 122 ? 6.039 -43.906 -7.59 1 97.25 122 SER A O 1
ATOM 937 N N . GLU A 1 123 ? 7.723 -43.688 -9.094 1 97.81 123 GLU A N 1
ATOM 938 C CA . GLU A 1 123 ? 7.418 -42.281 -9.297 1 97.81 123 GLU A CA 1
ATOM 939 C C . GLU A 1 123 ? 6.043 -42.094 -9.93 1 97.81 123 GLU A C 1
ATOM 941 O O . GLU A 1 123 ? 5.273 -41.219 -9.516 1 97.81 123 GLU A O 1
ATOM 946 N N . HIS A 1 124 ? 5.715 -42.844 -10.891 1 96.81 124 HIS A N 1
ATOM 947 C CA . HIS A 1 124 ? 4.414 -42.781 -11.547 1 96.81 124 HIS A CA 1
ATOM 948 C C . HIS A 1 124 ? 3.287 -43.062 -10.547 1 96.81 124 HIS A C 1
ATOM 950 O O . HIS A 1 124 ? 2.271 -42.344 -10.555 1 96.81 124 HIS A O 1
ATOM 956 N N . ASP A 1 125 ? 3.48 -44 -9.711 1 96.88 125 ASP A N 1
ATOM 957 C CA . ASP A 1 125 ? 2.488 -44.312 -8.688 1 96.88 125 ASP A CA 1
ATOM 958 C C . ASP A 1 125 ? 2.303 -43.125 -7.734 1 96.88 125 ASP A C 1
ATOM 960 O O . ASP A 1 125 ? 1.177 -42.812 -7.355 1 96.88 125 ASP A O 1
ATOM 964 N N . PHE A 1 126 ? 3.395 -42.594 -7.348 1 97.62 126 PHE A N 1
ATOM 965 C CA . PHE A 1 126 ? 3.373 -41.438 -6.465 1 97.62 126 PHE A CA 1
ATOM 966 C C . PHE A 1 126 ? 2.617 -40.281 -7.105 1 97.62 126 PHE A C 1
ATOM 968 O O . PHE A 1 126 ? 1.834 -39.594 -6.441 1 97.62 126 PHE A O 1
ATOM 975 N N . MET A 1 127 ? 2.783 -40.094 -8.398 1 97.06 127 MET A N 1
ATOM 976 C CA . MET A 1 127 ? 2.121 -39 -9.094 1 97.06 127 MET A CA 1
ATOM 977 C C . MET A 1 127 ? 0.637 -39.281 -9.289 1 97.06 127 MET A C 1
ATOM 979 O O . MET A 1 127 ? -0.185 -38.344 -9.289 1 97.06 127 MET A O 1
ATOM 983 N N . GLU A 1 128 ? 0.3 -40.531 -9.453 1 96.44 128 GLU A N 1
ATOM 984 C CA . GLU A 1 128 ? -1.113 -40.875 -9.492 1 96.44 128 GLU A CA 1
ATOM 985 C C . GLU A 1 128 ? -1.812 -40.531 -8.188 1 96.44 128 GLU A C 1
ATOM 987 O O . GLU A 1 128 ? -2.971 -40.125 -8.188 1 96.44 128 GLU A O 1
ATOM 992 N N . LEU A 1 129 ? -1.139 -40.75 -7.145 1 97.12 129 LEU A N 1
ATOM 993 C CA . LEU A 1 129 ? -1.666 -40.344 -5.848 1 97.12 129 LEU A CA 1
ATOM 994 C C . LEU A 1 129 ? -1.922 -38.844 -5.812 1 97.12 129 LEU A C 1
ATOM 996 O O . LEU A 1 129 ? -2.98 -38.406 -5.363 1 97.12 129 LEU A O 1
ATOM 1000 N N . HIS A 1 130 ? -0.97 -38.062 -6.316 1 96.38 130 HIS A N 1
ATOM 1001 C CA . HIS A 1 130 ? -1.127 -36.594 -6.359 1 96.38 130 HIS A CA 1
ATOM 1002 C C . HIS A 1 130 ? -2.324 -36.188 -7.215 1 96.38 130 HIS A C 1
ATOM 1004 O O . HIS A 1 130 ? -3.033 -35.25 -6.891 1 96.38 130 HIS A O 1
ATOM 1010 N N . ARG A 1 131 ? -2.539 -36.906 -8.281 1 94.5 131 ARG A N 1
ATOM 1011 C CA . ARG A 1 131 ? -3.684 -36.625 -9.141 1 94.5 131 ARG A CA 1
ATOM 1012 C C . ARG A 1 131 ? -4.996 -36.875 -8.406 1 94.5 131 ARG A C 1
ATOM 1014 O O . ARG A 1 131 ? -5.918 -36.062 -8.5 1 94.5 131 ARG A O 1
ATOM 1021 N N . LYS A 1 132 ? -5.043 -37.875 -7.695 1 94.44 132 LYS A N 1
ATOM 1022 C CA . LYS A 1 132 ? -6.238 -38.188 -6.91 1 94.44 132 LYS A CA 1
ATOM 1023 C C . LYS A 1 132 ? -6.477 -37.125 -5.84 1 94.44 132 LYS A C 1
ATOM 1025 O O . LYS A 1 132 ? -7.609 -36.688 -5.633 1 94.44 132 LYS A O 1
ATOM 1030 N N . ILE A 1 133 ? -5.438 -36.75 -5.195 1 94 133 ILE A N 1
ATOM 1031 C CA . ILE A 1 133 ? -5.516 -35.719 -4.152 1 94 133 ILE A CA 1
ATOM 1032 C C . ILE A 1 133 ? -6 -34.406 -4.746 1 94 133 ILE A C 1
ATOM 1034 O O . ILE A 1 133 ? -6.852 -33.75 -4.164 1 94 133 ILE A O 1
ATOM 1038 N N . ARG A 1 134 ? -5.469 -34.031 -5.867 1 89.88 134 ARG A N 1
ATOM 1039 C CA . ARG A 1 134 ? -5.863 -32.812 -6.547 1 89.88 134 ARG A CA 1
ATOM 1040 C C . ARG A 1 134 ? -7.355 -32.812 -6.875 1 89.88 134 ARG A C 1
ATOM 1042 O O . ARG A 1 134 ? -8.039 -31.812 -6.68 1 89.88 134 ARG A O 1
ATOM 1049 N N . LYS A 1 135 ? -7.844 -33.875 -7.348 1 87.62 135 LYS A N 1
ATOM 1050 C CA . LYS A 1 135 ? -9.266 -34.031 -7.664 1 87.62 135 LYS A CA 1
ATOM 1051 C C . LYS A 1 135 ? -10.117 -33.906 -6.406 1 87.62 135 LYS A C 1
ATOM 1053 O O . LYS A 1 135 ? -11.141 -33.219 -6.41 1 87.62 135 LYS A O 1
ATOM 1058 N N . LYS A 1 136 ? -9.641 -34.5 -5.395 1 87.06 136 LYS A N 1
ATOM 1059 C CA . LYS A 1 136 ? -10.359 -34.438 -4.121 1 87.06 136 LYS A CA 1
ATOM 1060 C C . LYS A 1 136 ? -10.383 -33.031 -3.564 1 87.06 136 LYS A C 1
ATOM 1062 O O . LYS A 1 136 ? -11.391 -32.594 -2.994 1 87.06 136 LYS A O 1
ATOM 1067 N N . HIS A 1 137 ? -9.344 -32.312 -3.721 1 87.19 137 HIS A N 1
ATOM 1068 C CA . HIS A 1 137 ? -9.18 -31 -3.129 1 87.19 137 HIS A CA 1
ATOM 1069 C C . HIS A 1 137 ? -9.852 -29.922 -3.984 1 87.19 137 HIS A C 1
ATOM 1071 O O . HIS A 1 137 ? -9.875 -28.75 -3.607 1 87.19 137 HIS A O 1
ATOM 1077 N N . ALA A 1 138 ? -10.445 -30.281 -5.078 1 81.06 138 ALA A N 1
ATOM 1078 C CA . ALA A 1 138 ? -11.07 -29.328 -5.996 1 81.06 138 ALA A CA 1
ATOM 1079 C C . ALA A 1 138 ? -12.281 -28.656 -5.352 1 81.06 138 ALA A C 1
ATOM 1081 O O . ALA A 1 138 ? -12.656 -27.547 -5.73 1 81.06 138 ALA A O 1
ATOM 1082 N N . THR A 1 139 ? -12.844 -29.219 -4.328 1 78.94 139 THR A N 1
ATOM 1083 C CA . THR A 1 139 ? -14.055 -28.703 -3.707 1 78.94 139 THR A CA 1
ATOM 1084 C C . THR A 1 139 ? -13.727 -27.891 -2.461 1 78.94 139 THR A C 1
ATOM 1086 O O . THR A 1 139 ? -14.617 -27.328 -1.825 1 78.94 139 THR A O 1
ATOM 1089 N N . MET A 1 140 ? -12.539 -27.797 -2.143 1 84.19 140 MET A N 1
ATOM 1090 C CA . MET A 1 140 ? -12.133 -27.203 -0.868 1 84.19 140 MET A CA 1
ATOM 1091 C C . MET A 1 140 ? -12.5 -25.719 -0.814 1 84.19 140 MET A C 1
ATOM 1093 O O . MET A 1 140 ? -12.867 -25.203 0.242 1 84.19 140 MET A O 1
ATOM 1097 N N . HIS A 1 141 ? -12.406 -25.109 -1.977 1 86.5 141 HIS A N 1
ATOM 1098 C CA . HIS A 1 141 ? -12.766 -23.703 -2.039 1 86.5 141 HIS A CA 1
ATOM 1099 C C . HIS A 1 141 ? -14.219 -23.484 -1.622 1 86.5 141 HIS A C 1
ATOM 1101 O O . HIS A 1 141 ? -14.523 -22.547 -0.887 1 86.5 141 HIS A O 1
ATOM 1107 N N . GLY A 1 142 ? -15.055 -24.312 -2.059 1 85.62 142 GLY A N 1
ATOM 1108 C CA . GLY A 1 142 ? -16.453 -24.25 -1.684 1 85.62 142 GLY A CA 1
ATOM 1109 C C . GLY A 1 142 ? -16.688 -24.391 -0.189 1 85.62 142 GLY A C 1
ATOM 1110 O O . GLY A 1 142 ? -17.531 -23.703 0.381 1 85.62 142 GLY A O 1
ATOM 1111 N N . ASN A 1 143 ? -15.906 -25.234 0.469 1 89.5 143 ASN A N 1
ATOM 1112 C CA . ASN A 1 143 ? -16 -25.422 1.912 1 89.5 143 ASN A CA 1
ATOM 1113 C C . ASN A 1 143 ? -15.648 -24.141 2.668 1 89.5 143 ASN A C 1
ATOM 1115 O O . ASN A 1 143 ? -16.359 -23.75 3.592 1 89.5 143 ASN A O 1
ATOM 1119 N N . ILE A 1 144 ? -14.586 -23.531 2.25 1 91.06 144 ILE A N 1
ATOM 1120 C CA . ILE A 1 144 ? -14.156 -22.297 2.912 1 91.06 144 ILE A CA 1
ATOM 1121 C C . ILE A 1 144 ? -15.203 -21.203 2.711 1 91.06 144 ILE A C 1
ATOM 1123 O O . ILE A 1 144 ? -15.594 -20.531 3.666 1 91.06 144 ILE A O 1
ATOM 1127 N N . ALA A 1 145 ? -15.641 -21.062 1.448 1 90.19 145 ALA A N 1
ATOM 1128 C CA . ALA A 1 145 ? -16.625 -20.047 1.132 1 90.19 145 ALA A CA 1
ATOM 1129 C C . ALA A 1 145 ? -17.891 -20.219 1.962 1 90.19 145 ALA A C 1
ATOM 1131 O O . ALA A 1 145 ? -18.438 -19.25 2.506 1 90.19 145 ALA A O 1
ATOM 1132 N N . GLU A 1 146 ? -18.312 -21.406 2.051 1 91 146 GLU A N 1
ATOM 1133 C CA . GLU A 1 146 ? -19.516 -21.719 2.814 1 91 146 GLU A CA 1
ATOM 1134 C C . GLU A 1 146 ? -19.344 -21.359 4.285 1 91 146 GLU A C 1
ATOM 1136 O O . GLU A 1 146 ? -20.25 -20.766 4.895 1 91 146 GLU A O 1
ATOM 1141 N N . ALA A 1 147 ? -18.266 -21.672 4.82 1 93 147 ALA A N 1
ATOM 1142 C CA . ALA A 1 147 ? -18 -21.406 6.23 1 93 147 ALA A CA 1
ATOM 1143 C C . ALA A 1 147 ? -17.922 -19.906 6.496 1 93 147 ALA A C 1
ATOM 1145 O O . ALA A 1 147 ? -18.469 -19.422 7.496 1 93 147 ALA A O 1
ATOM 1146 N N . VAL A 1 148 ? -17.281 -19.188 5.656 1 93.12 148 VAL A N 1
ATOM 1147 C CA . VAL A 1 148 ? -17.125 -17.75 5.824 1 93.12 148 VAL A CA 1
ATOM 1148 C C . VAL A 1 148 ? -18.469 -17.047 5.652 1 93.12 148 VAL A C 1
ATOM 1150 O O . VAL A 1 148 ? -18.781 -16.094 6.379 1 93.12 148 VAL A O 1
ATOM 1153 N N . GLN A 1 149 ? -19.297 -17.531 4.719 1 90.62 149 GLN A N 1
ATOM 1154 C CA . GLN A 1 149 ? -20.609 -16.969 4.461 1 90.62 149 GLN A CA 1
ATOM 1155 C C . GLN A 1 149 ? -21.5 -17.062 5.699 1 90.62 149 GLN A C 1
ATOM 1157 O O . GLN A 1 149 ? -22.359 -16.203 5.918 1 90.62 149 GLN A O 1
ATOM 1162 N N . ALA A 1 150 ? -21.281 -18.047 6.441 1 91.5 150 ALA A N 1
ATOM 1163 C CA . ALA A 1 150 ? -22.141 -18.312 7.59 1 91.5 150 ALA A CA 1
ATOM 1164 C C . ALA A 1 150 ? -21.766 -17.438 8.781 1 91.5 150 ALA A C 1
ATOM 1166 O O . ALA A 1 150 ? -22.484 -17.375 9.773 1 91.5 150 ALA A O 1
ATOM 1167 N N . LEU A 1 151 ? -20.703 -16.688 8.656 1 91.94 151 LEU A N 1
ATOM 1168 C CA . LEU A 1 151 ? -20.266 -15.844 9.758 1 91.94 151 LEU A CA 1
ATOM 1169 C C . LEU A 1 151 ? -21.172 -14.633 9.914 1 91.94 151 LEU A C 1
ATOM 1171 O O . LEU A 1 151 ? -21.609 -14.047 8.922 1 91.94 151 LEU A O 1
ATOM 1175 N N . GLU A 1 152 ? -21.391 -14.211 11.133 1 91.44 152 GLU A N 1
ATOM 1176 C CA . GLU A 1 152 ? -22.188 -13.031 11.414 1 91.44 152 GLU A CA 1
ATOM 1177 C C . GLU A 1 152 ? -21.328 -11.773 11.469 1 91.44 152 GLU A C 1
ATOM 1179 O O . GLU A 1 152 ? -21.844 -10.656 11.367 1 91.44 152 GLU A O 1
ATOM 1184 N N . TYR A 1 153 ? -20.094 -11.945 11.789 1 92.06 153 TYR A N 1
ATOM 1185 C CA . TYR A 1 153 ? -19.109 -10.859 11.836 1 92.06 153 TYR A CA 1
ATOM 1186 C C . TYR A 1 153 ? -17.75 -11.336 11.336 1 92.06 153 TYR A C 1
ATOM 1188 O O . TYR A 1 153 ? -17.516 -12.539 11.203 1 92.06 153 TYR A O 1
ATOM 1196 N N . GLU A 1 154 ? -16.969 -10.406 10.992 1 92.56 154 GLU A N 1
ATOM 1197 C CA . GLU A 1 154 ? -15.617 -10.742 10.562 1 92.56 154 GLU A CA 1
ATOM 1198 C C . GLU A 1 154 ? -14.695 -10.922 11.766 1 92.56 154 GLU A C 1
ATOM 1200 O O . GLU A 1 154 ? -14.32 -9.945 12.422 1 92.56 154 GLU A O 1
ATOM 1205 N N . PRO A 1 155 ? -14.289 -12.109 12.008 1 93.81 155 PRO A N 1
ATOM 1206 C CA . PRO A 1 155 ? -13.383 -12.312 13.133 1 93.81 155 PRO A CA 1
ATOM 1207 C C . PRO A 1 155 ? -11.992 -11.727 12.891 1 93.81 155 PRO A C 1
ATOM 1209 O O . PRO A 1 155 ? -11.516 -11.727 11.75 1 93.81 155 PRO A O 1
ATOM 1212 N N . GLN A 1 156 ? -11.367 -11.359 13.984 1 92.69 156 GLN A N 1
ATOM 1213 C CA . GLN A 1 156 ? -9.992 -10.883 13.891 1 92.69 156 GLN A CA 1
ATOM 1214 C C . GLN A 1 156 ? -9.039 -12 13.477 1 92.69 156 GLN A C 1
ATOM 1216 O O . GLN A 1 156 ? -9.109 -13.109 14.008 1 92.69 156 GLN A O 1
ATOM 1221 N N . GLY A 1 157 ? -8.273 -11.711 12.453 1 92.62 157 GLY A N 1
ATOM 1222 C CA . GLY A 1 157 ? -7.273 -12.68 12.031 1 92.62 157 GLY A CA 1
ATOM 1223 C C . GLY A 1 157 ? -7.754 -13.586 10.914 1 92.62 157 GLY A C 1
ATOM 1224 O O . GLY A 1 157 ? -6.996 -14.422 10.414 1 92.62 157 GLY A O 1
ATOM 1225 N N . LEU A 1 158 ? -8.969 -13.492 10.484 1 94.81 158 LEU A N 1
ATOM 1226 C CA . LEU A 1 158 ? -9.547 -14.352 9.453 1 94.81 158 LEU A CA 1
ATOM 1227 C C . LEU A 1 158 ? -8.734 -14.273 8.164 1 94.81 158 LEU A C 1
ATOM 1229 O O . LEU A 1 158 ? -8.344 -15.305 7.605 1 94.81 158 LEU A O 1
ATOM 1233 N N . SER A 1 159 ? -8.453 -13.102 7.723 1 94 159 SER A N 1
ATOM 1234 C CA . SER A 1 159 ? -7.762 -12.898 6.449 1 94 159 SER A CA 1
ATOM 1235 C C . SER A 1 159 ? -6.359 -13.492 6.48 1 94 159 SER A C 1
ATOM 1237 O O . SER A 1 159 ? -5.945 -14.172 5.539 1 94 159 SER A O 1
ATOM 1239 N N . GLU A 1 160 ? -5.703 -13.273 7.555 1 93.75 160 GLU A N 1
ATOM 1240 C CA . GLU A 1 160 ? -4.348 -13.797 7.684 1 93.75 160 GLU A CA 1
ATOM 1241 C C . GLU A 1 160 ? -4.348 -15.328 7.652 1 93.75 160 GLU A C 1
ATOM 1243 O O . GLU A 1 160 ? -3.51 -15.938 6.988 1 93.75 160 GLU A O 1
ATOM 1248 N N . SER A 1 161 ? -5.254 -15.906 8.352 1 94 161 SER A N 1
ATOM 1249 C CA . SER A 1 161 ? -5.348 -17.359 8.406 1 94 161 SER A CA 1
ATOM 1250 C C . SER A 1 161 ? -5.664 -17.953 7.039 1 94 161 SER A C 1
ATOM 1252 O O . SER A 1 161 ? -5.043 -18.938 6.621 1 94 161 SER A O 1
ATOM 1254 N N . LEU A 1 162 ? -6.574 -17.375 6.387 1 94.12 162 LEU A N 1
ATOM 1255 C CA . LEU A 1 162 ? -6.969 -17.891 5.082 1 94.12 162 LEU A CA 1
ATOM 1256 C C . LEU A 1 162 ? -5.891 -17.625 4.043 1 94.12 162 LEU A C 1
ATOM 1258 O O . LEU A 1 162 ? -5.707 -18.406 3.113 1 94.12 162 LEU A O 1
ATOM 1262 N N . ASP A 1 163 ? -5.164 -16.484 4.172 1 95.06 163 ASP A N 1
ATOM 1263 C CA . ASP A 1 163 ? -4 -16.266 3.32 1 95.06 163 ASP A CA 1
ATOM 1264 C C . ASP A 1 163 ? -3.006 -17.422 3.436 1 95.06 163 ASP A C 1
ATOM 1266 O O . ASP A 1 163 ? -2.502 -17.922 2.426 1 95.06 163 ASP A O 1
ATOM 1270 N N . ASN A 1 164 ? -2.748 -17.766 4.68 1 92.81 164 ASN A N 1
ATOM 1271 C CA . ASN A 1 164 ? -1.822 -18.875 4.906 1 92.81 164 ASN A CA 1
ATOM 1272 C C . ASN A 1 164 ? -2.322 -20.156 4.262 1 92.81 164 ASN A C 1
ATOM 1274 O O . ASN A 1 164 ? -1.551 -20.891 3.627 1 92.81 164 ASN A O 1
ATOM 1278 N N . PHE A 1 165 ? -3.531 -20.406 4.402 1 92.31 165 PHE A N 1
ATOM 1279 C CA . PHE A 1 165 ? -4.156 -21.609 3.842 1 92.31 165 PHE A CA 1
ATOM 1280 C C . PHE A 1 165 ? -3.986 -21.641 2.328 1 92.31 165 PHE A C 1
ATOM 1282 O O . PHE A 1 165 ? -3.516 -22.641 1.776 1 92.31 165 PHE A O 1
ATOM 1289 N N . TYR A 1 166 ? -4.309 -20.609 1.682 1 92 166 TYR A N 1
ATOM 1290 C CA . TYR A 1 166 ? -4.266 -20.578 0.224 1 92 166 TYR A CA 1
ATOM 1291 C C . TYR A 1 166 ? -2.83 -20.516 -0.279 1 92 166 TYR A C 1
ATOM 1293 O O . TYR A 1 166 ? -2.514 -21.078 -1.336 1 92 166 TYR A O 1
ATOM 1301 N N . ASN A 1 167 ? -1.983 -19.828 0.436 1 93.06 167 ASN A N 1
ATOM 1302 C CA . ASN A 1 167 ? -0.578 -19.812 0.047 1 93.06 167 ASN A CA 1
ATOM 1303 C C . ASN A 1 167 ? 0.019 -21.219 0.021 1 93.06 167 ASN A C 1
ATOM 1305 O O . ASN A 1 167 ? 0.795 -21.547 -0.877 1 93.06 167 ASN A O 1
ATOM 1309 N N . SER A 1 168 ? -0.361 -21.906 1.018 1 90.38 168 SER A N 1
ATOM 1310 C CA . SER A 1 168 ? 0.104 -23.281 1.054 1 90.38 168 SER A CA 1
ATOM 1311 C C . SER A 1 168 ? -0.408 -24.078 -0.147 1 90.38 168 SER A C 1
ATOM 1313 O O . SER A 1 168 ? 0.336 -24.844 -0.752 1 90.38 168 SER A O 1
ATOM 1315 N N . ARG A 1 169 ? -1.594 -23.875 -0.432 1 90.06 169 ARG A N 1
ATOM 1316 C CA . ARG A 1 169 ? -2.189 -24.547 -1.579 1 90.06 169 ARG A CA 1
ATOM 1317 C C . ARG A 1 169 ? -1.491 -24.156 -2.875 1 90.06 169 ARG A C 1
ATOM 1319 O O . ARG A 1 169 ? -1.183 -25 -3.709 1 90.06 169 ARG A O 1
ATOM 1326 N N . ILE A 1 170 ? -1.264 -22.875 -3.084 1 92.12 170 ILE A N 1
ATOM 1327 C CA . ILE A 1 170 ? -0.565 -22.359 -4.262 1 92.12 170 ILE A CA 1
ATOM 1328 C C . ILE A 1 170 ? 0.824 -22.984 -4.348 1 92.12 170 ILE A C 1
ATOM 1330 O O . ILE A 1 170 ? 1.254 -23.422 -5.422 1 92.12 170 ILE A O 1
ATOM 1334 N N . GLY A 1 171 ? 1.442 -23.125 -3.234 1 93.06 171 GLY A N 1
ATOM 1335 C CA . GLY A 1 171 ? 2.773 -23.719 -3.189 1 93.06 171 GLY A CA 1
ATOM 1336 C C . GLY A 1 171 ? 2.807 -25.156 -3.633 1 93.06 171 GLY A C 1
ATOM 1337 O O . GLY A 1 171 ? 3.629 -25.547 -4.469 1 93.06 171 GLY A O 1
ATOM 1338 N N . ILE A 1 172 ? 1.921 -25.938 -3.076 1 93.19 172 ILE A N 1
ATOM 1339 C CA . ILE A 1 172 ? 1.863 -27.344 -3.41 1 93.19 172 ILE A CA 1
ATOM 1340 C C . ILE A 1 172 ? 1.571 -27.516 -4.898 1 93.19 172 ILE A C 1
ATOM 1342 O O . ILE A 1 172 ? 2.223 -28.312 -5.578 1 93.19 172 ILE A O 1
ATOM 1346 N N . ARG A 1 173 ? 0.675 -26.781 -5.363 1 91.75 173 ARG A N 1
ATOM 1347 C CA . ARG A 1 173 ? 0.323 -26.844 -6.777 1 91.75 173 ARG A CA 1
ATOM 1348 C C . ARG A 1 173 ? 1.525 -26.516 -7.66 1 91.75 173 ARG A C 1
ATOM 1350 O O . ARG A 1 173 ? 1.792 -27.219 -8.641 1 91.75 173 ARG A O 1
ATOM 1357 N N . MET A 1 174 ? 2.176 -25.5 -7.34 1 93.06 174 MET A N 1
ATOM 1358 C CA . MET A 1 174 ? 3.33 -25.078 -8.125 1 93.06 174 MET A CA 1
ATOM 1359 C C . MET A 1 174 ? 4.398 -26.156 -8.156 1 93.06 174 MET A C 1
ATOM 1361 O O . MET A 1 174 ? 4.961 -26.453 -9.211 1 93.06 174 MET A O 1
ATOM 1365 N N . LEU A 1 175 ? 4.645 -26.781 -7.027 1 94.94 175 LEU A N 1
ATOM 1366 C CA . LEU A 1 175 ? 5.688 -27.797 -6.926 1 94.94 175 LEU A CA 1
ATOM 1367 C C . LEU A 1 175 ? 5.312 -29.031 -7.734 1 94.94 175 LEU A C 1
ATOM 1369 O O . LEU A 1 175 ? 6.137 -29.562 -8.484 1 94.94 175 LEU A O 1
ATOM 1373 N N . VAL A 1 176 ? 4.098 -29.438 -7.559 1 95.44 176 VAL A N 1
ATOM 1374 C CA . VAL A 1 176 ? 3.641 -30.625 -8.266 1 95.44 176 VAL A CA 1
ATOM 1375 C C . VAL A 1 176 ? 3.594 -30.359 -9.766 1 95.44 176 VAL A C 1
ATOM 1377 O O . VAL A 1 176 ? 4.055 -31.188 -10.562 1 95.44 176 VAL A O 1
ATOM 1380 N N . ASP A 1 177 ? 3.086 -29.219 -10.125 1 94.69 177 ASP A N 1
ATOM 1381 C CA . ASP A 1 177 ? 3.006 -28.875 -11.539 1 94.69 177 ASP A CA 1
ATOM 1382 C C . ASP A 1 177 ? 4.398 -28.766 -12.156 1 94.69 177 ASP A C 1
ATOM 1384 O O . ASP A 1 177 ? 4.602 -29.156 -13.312 1 94.69 177 ASP A O 1
ATOM 1388 N N . GLN A 1 178 ? 5.293 -28.188 -11.453 1 95.5 178 GLN A N 1
ATOM 1389 C CA . GLN A 1 178 ? 6.672 -28.094 -11.93 1 95.5 178 GLN A CA 1
ATOM 1390 C C . GLN A 1 178 ? 7.242 -29.484 -12.203 1 95.5 178 GLN A C 1
ATOM 1392 O O . GLN A 1 178 ? 7.863 -29.703 -13.25 1 95.5 178 GLN A O 1
ATOM 1397 N N . HIS A 1 179 ? 7.027 -30.406 -11.273 1 96.69 179 HIS A N 1
ATOM 1398 C CA . HIS A 1 179 ? 7.523 -31.766 -11.43 1 96.69 179 HIS A CA 1
ATOM 1399 C C . HIS A 1 179 ? 6.93 -32.438 -12.672 1 96.69 179 HIS A C 1
ATOM 1401 O O . HIS A 1 179 ? 7.66 -33 -13.477 1 96.69 179 HIS A O 1
ATOM 1407 N N . VAL A 1 180 ? 5.652 -32.281 -12.82 1 95.38 180 VAL A N 1
ATOM 1408 C CA . VAL A 1 180 ? 4.945 -32.906 -13.93 1 95.38 180 VAL A CA 1
ATOM 1409 C C . VAL A 1 180 ? 5.398 -32.25 -15.25 1 95.38 180 VAL A C 1
ATOM 1411 O O . VAL A 1 180 ? 5.758 -32.969 -16.188 1 95.38 180 VAL A O 1
ATOM 1414 N N . ALA A 1 181 ? 5.465 -30.984 -15.312 1 95.38 181 ALA A N 1
ATOM 1415 C CA . ALA A 1 181 ? 5.812 -30.25 -16.531 1 95.38 181 ALA A CA 1
ATOM 1416 C C . ALA A 1 181 ? 7.254 -30.531 -16.953 1 95.38 181 ALA A C 1
ATOM 1418 O O . ALA A 1 181 ? 7.562 -30.609 -18.141 1 95.38 181 ALA A O 1
ATOM 1419 N N . ALA A 1 182 ? 8.117 -30.719 -16 1 94.94 182 ALA A N 1
ATOM 1420 C CA . ALA A 1 182 ? 9.539 -30.922 -16.281 1 94.94 182 ALA A CA 1
ATOM 1421 C C . ALA A 1 182 ? 9.781 -32.281 -16.953 1 94.94 182 ALA A C 1
ATOM 1423 O O . ALA A 1 182 ? 10.828 -32.469 -17.578 1 94.94 182 ALA A O 1
ATOM 1424 N N . GLN A 1 183 ? 8.805 -33.188 -16.844 1 94.56 183 GLN A N 1
ATOM 1425 C CA . GLN A 1 183 ? 8.969 -34.5 -17.422 1 94.56 183 GLN A CA 1
ATOM 1426 C C . GLN A 1 183 ? 8.531 -34.531 -18.875 1 94.56 183 GLN A C 1
ATOM 1428 O O . GLN A 1 183 ? 8.75 -35.531 -19.578 1 94.56 183 GLN A O 1
ATOM 1433 N N . THR A 1 184 ? 7.887 -33.5 -19.297 1 93.94 184 THR A N 1
ATOM 1434 C CA . THR A 1 184 ? 7.484 -33.344 -20.688 1 93.94 184 THR A CA 1
ATOM 1435 C C . THR A 1 184 ? 7.965 -31.984 -21.219 1 93.94 184 THR A C 1
ATOM 1437 O O . THR A 1 184 ? 7.172 -31.062 -21.375 1 93.94 184 THR A O 1
ATOM 1440 N N . PRO A 1 185 ? 9.219 -31.984 -21.516 1 93.75 185 PRO A N 1
ATOM 1441 C CA . PRO A 1 185 ? 9.828 -30.719 -21.906 1 93.75 185 PRO A CA 1
ATOM 1442 C C . PRO A 1 185 ? 9.156 -30.078 -23.109 1 93.75 185 PRO A C 1
ATOM 1444 O O . PRO A 1 185 ? 8.812 -30.781 -24.078 1 93.75 185 PRO A O 1
ATOM 1447 N N . LYS A 1 186 ? 8.875 -28.844 -23.047 1 93.56 186 LYS A N 1
ATOM 1448 C CA . LYS A 1 186 ? 8.344 -28.016 -24.125 1 93.56 186 LYS A CA 1
ATOM 1449 C C . LYS A 1 186 ? 9.32 -26.891 -24.469 1 93.56 186 LYS A C 1
ATOM 1451 O O . LYS A 1 186 ? 9.938 -26.297 -23.594 1 93.56 186 LYS A O 1
ATOM 1456 N N . PRO A 1 187 ? 9.445 -26.688 -25.812 1 93.75 187 PRO A N 1
ATOM 1457 C CA . PRO A 1 187 ? 10.344 -25.594 -26.188 1 93.75 187 PRO A CA 1
ATOM 1458 C C . PRO A 1 187 ? 10 -24.266 -25.5 1 93.75 187 PRO A C 1
ATOM 1460 O O . PRO A 1 187 ? 8.828 -23.875 -25.484 1 93.75 187 PRO A O 1
ATOM 1463 N N . GLY A 1 188 ? 11.031 -23.641 -24.891 1 93.31 188 GLY A N 1
ATOM 1464 C CA . GLY A 1 188 ? 10.852 -22.359 -24.25 1 93.31 188 GLY A CA 1
ATOM 1465 C C . GLY A 1 188 ? 10.453 -22.484 -22.781 1 93.31 188 GLY A C 1
ATOM 1466 O O . GLY A 1 188 ? 10.375 -21.469 -22.078 1 93.31 188 GLY A O 1
ATOM 1467 N N . PHE A 1 189 ? 10.289 -23.719 -22.375 1 94 189 PHE A N 1
ATOM 1468 C CA . PHE A 1 189 ? 9.828 -23.906 -21.016 1 94 189 PHE A CA 1
ATOM 1469 C C . PHE A 1 189 ? 10.82 -24.75 -20.219 1 94 189 PHE A C 1
ATOM 1471 O O . PHE A 1 189 ? 11.43 -25.672 -20.75 1 94 189 PHE A O 1
ATOM 1478 N N . SER A 1 190 ? 11.023 -24.406 -19 1 93.12 190 SER A N 1
ATOM 1479 C CA . SER A 1 190 ? 11.586 -25.266 -17.953 1 93.12 190 SER A CA 1
ATOM 1480 C C . SER A 1 190 ? 10.539 -25.594 -16.891 1 93.12 190 SER A C 1
ATOM 1482 O O . SER A 1 190 ? 10.344 -24.828 -15.945 1 93.12 190 SER A O 1
ATOM 1484 N N . GLY A 1 191 ? 9.969 -26.719 -17.062 1 94.38 191 GLY A N 1
ATOM 1485 C CA . GLY A 1 191 ? 8.789 -26.984 -16.266 1 94.38 191 GLY A CA 1
ATOM 1486 C C . GLY A 1 191 ? 7.645 -26.031 -16.547 1 94.38 191 GLY A C 1
ATOM 1487 O O . GLY A 1 191 ? 7.234 -25.875 -17.703 1 94.38 191 GLY A O 1
ATOM 1488 N N . ILE A 1 192 ? 7.238 -25.375 -15.492 1 94.56 192 ILE A N 1
ATOM 1489 C CA . ILE A 1 192 ? 6.102 -24.469 -15.664 1 94.56 192 ILE A CA 1
ATOM 1490 C C . ILE A 1 192 ? 6.605 -23.062 -15.922 1 94.56 192 ILE A C 1
ATOM 1492 O O . ILE A 1 192 ? 5.812 -22.156 -16.188 1 94.56 192 ILE A O 1
ATOM 1496 N N . VAL A 1 193 ? 7.887 -22.859 -15.883 1 93.88 193 VAL A N 1
ATOM 1497 C CA . VAL A 1 193 ? 8.477 -21.531 -16.078 1 93.88 193 VAL A CA 1
ATOM 1498 C C . VAL A 1 193 ? 8.805 -21.328 -17.562 1 93.88 193 VAL A C 1
ATOM 1500 O O . VAL A 1 193 ? 9.453 -22.172 -18.172 1 93.88 193 VAL A O 1
ATOM 1503 N N . ASN A 1 194 ? 8.281 -20.297 -18.094 1 94.44 194 ASN A N 1
ATOM 1504 C CA . ASN A 1 194 ? 8.625 -19.891 -19.453 1 94.44 194 ASN A CA 1
ATOM 1505 C C . ASN A 1 194 ? 9.828 -18.969 -19.484 1 94.44 194 ASN A C 1
ATOM 1507 O O . ASN A 1 194 ? 9.945 -18.062 -18.656 1 94.44 194 ASN A O 1
ATOM 1511 N N . ASP A 1 195 ? 10.711 -19.203 -20.391 1 91.19 195 ASP A N 1
ATOM 1512 C CA . ASP A 1 195 ? 11.969 -18.453 -20.453 1 91.19 195 ASP A CA 1
ATOM 1513 C C . ASP A 1 195 ? 11.75 -17.062 -21.016 1 91.19 195 ASP A C 1
ATOM 1515 O O . ASP A 1 195 ? 12.531 -16.141 -20.734 1 91.19 195 ASP A O 1
ATOM 1519 N N . GLU A 1 196 ? 10.703 -16.922 -21.828 1 92.5 196 GLU A N 1
ATOM 1520 C CA . GLU A 1 196 ? 10.453 -15.648 -22.516 1 92.5 196 GLU A CA 1
ATOM 1521 C C . GLU A 1 196 ? 8.977 -15.273 -22.453 1 92.5 196 GLU A C 1
ATOM 1523 O O . GLU A 1 196 ? 8.344 -15.086 -23.484 1 92.5 196 GLU A O 1
ATOM 1528 N N . THR A 1 197 ? 8.562 -15.07 -21.297 1 93.88 197 THR A N 1
ATOM 1529 C CA . THR A 1 197 ? 7.168 -14.703 -21.094 1 93.88 197 THR A CA 1
ATOM 1530 C C . THR A 1 197 ? 6.938 -13.234 -21.453 1 93.88 197 THR A C 1
ATOM 1532 O O . THR A 1 197 ? 7.617 -12.352 -20.922 1 93.88 197 THR A O 1
ATOM 1535 N N . SER A 1 198 ? 6.008 -12.977 -22.359 1 95.12 198 SER A N 1
ATOM 1536 C CA . SER A 1 198 ? 5.602 -11.609 -22.672 1 95.12 198 SER A CA 1
ATOM 1537 C C . SER A 1 198 ? 4.273 -11.266 -22.016 1 95.12 198 SER A C 1
ATOM 1539 O O . SER A 1 198 ? 3.215 -11.703 -22.453 1 95.12 198 SER A O 1
ATOM 1541 N N . PRO A 1 199 ? 4.328 -10.453 -20.984 1 95.75 199 PRO A N 1
ATOM 1542 C CA . PRO A 1 199 ? 3.072 -10.055 -20.328 1 95.75 199 PRO A CA 1
ATOM 1543 C C . PRO A 1 199 ? 2.102 -9.375 -21.297 1 95.75 199 PRO A C 1
ATOM 1545 O O . PRO A 1 199 ? 0.884 -9.539 -21.172 1 95.75 199 PRO A O 1
ATOM 1548 N N . VAL A 1 200 ? 2.619 -8.641 -22.297 1 97.62 200 VAL A N 1
ATOM 1549 C CA . VAL A 1 200 ? 1.779 -7.957 -23.266 1 97.62 200 VAL A CA 1
ATOM 1550 C C . VAL A 1 200 ? 1.028 -8.984 -24.109 1 97.62 200 VAL A C 1
ATOM 1552 O O . VAL A 1 200 ? -0.183 -8.867 -24.312 1 97.62 200 VAL A O 1
ATOM 1555 N N . LYS A 1 201 ? 1.767 -9.938 -24.547 1 97.5 201 LYS A N 1
ATOM 1556 C CA . LYS A 1 201 ? 1.127 -10.977 -25.328 1 97.5 201 LYS A CA 1
ATOM 1557 C C . LYS A 1 201 ? 0.07 -11.719 -24.516 1 97.5 201 LYS A C 1
ATOM 1559 O O . LYS A 1 201 ? -1.026 -11.992 -25.016 1 97.5 201 LYS A O 1
ATOM 1564 N N . ILE A 1 202 ? 0.41 -12.055 -23.297 1 96.88 202 ILE A N 1
ATOM 1565 C CA . ILE A 1 202 ? -0.53 -12.75 -22.438 1 96.88 202 ILE A CA 1
ATOM 1566 C C . ILE A 1 202 ? -1.785 -11.906 -22.234 1 96.88 202 ILE A C 1
ATOM 1568 O O . ILE A 1 202 ? -2.906 -12.414 -22.328 1 96.88 202 ILE A O 1
ATOM 1572 N N . ALA A 1 203 ? -1.614 -10.633 -21.969 1 97.94 203 ALA A N 1
ATOM 1573 C CA . ALA A 1 203 ? -2.746 -9.727 -21.781 1 97.94 203 ALA A CA 1
ATOM 1574 C C . ALA A 1 203 ? -3.633 -9.695 -23.031 1 97.94 203 ALA A C 1
ATOM 1576 O O . ALA A 1 203 ? -4.855 -9.797 -22.922 1 97.94 203 ALA A O 1
ATOM 1577 N N . ARG A 1 204 ? -3.037 -9.555 -24.188 1 98 204 ARG A N 1
ATOM 1578 C CA . ARG A 1 204 ? -3.785 -9.5 -25.438 1 98 204 ARG A CA 1
ATOM 1579 C C . ARG A 1 204 ? -4.52 -10.812 -25.703 1 98 204 ARG A C 1
ATOM 1581 O O . ARG A 1 204 ? -5.664 -10.805 -26.156 1 98 204 ARG A O 1
ATOM 1588 N N . ASP A 1 205 ? -3.857 -11.914 -25.406 1 96.31 205 ASP A N 1
ATOM 1589 C CA . ASP A 1 205 ? -4.488 -13.219 -25.562 1 96.31 205 ASP A CA 1
ATOM 1590 C C . ASP A 1 205 ? -5.707 -13.352 -24.656 1 96.31 205 ASP A C 1
ATOM 1592 O O . ASP A 1 205 ? -6.742 -13.875 -25.062 1 96.31 205 ASP A O 1
ATOM 1596 N N . ILE A 1 206 ? -5.551 -12.922 -23.438 1 95.81 206 ILE A N 1
ATOM 1597 C CA . ILE A 1 206 ? -6.668 -12.961 -22.5 1 95.81 206 ILE A CA 1
ATOM 1598 C C . ILE A 1 206 ? -7.84 -12.156 -23.062 1 95.81 206 ILE A C 1
ATOM 1600 O O . ILE A 1 206 ? -8.977 -12.633 -23.078 1 95.81 206 ILE A O 1
ATOM 1604 N N . VAL A 1 207 ? -7.562 -10.93 -23.516 1 96.56 207 VAL A N 1
ATOM 1605 C CA . VAL A 1 207 ? -8.602 -10.055 -24.031 1 96.56 207 VAL A CA 1
ATOM 1606 C C . VAL A 1 207 ? -9.344 -10.75 -25.172 1 96.56 207 VAL A C 1
ATOM 1608 O O . VAL A 1 207 ? -10.578 -10.734 -25.219 1 96.56 207 VAL A O 1
ATOM 1611 N N . GLN A 1 208 ? -8.625 -11.344 -26.047 1 95.44 208 GLN A N 1
ATOM 1612 C CA . GLN A 1 208 ? -9.211 -12.031 -27.203 1 95.44 208 GLN A CA 1
ATOM 1613 C C . GLN A 1 208 ? -10.078 -13.203 -26.75 1 95.44 208 GLN A C 1
ATOM 1615 O O . GLN A 1 208 ? -11.148 -13.438 -27.312 1 95.44 208 GLN A O 1
ATOM 1620 N N . GLN A 1 209 ? -9.664 -13.906 -25.781 1 92.38 209 GLN A N 1
ATOM 1621 C CA . GLN A 1 209 ? -10.344 -15.117 -25.328 1 92.38 209 GLN A CA 1
ATOM 1622 C C . GLN A 1 209 ? -11.602 -14.773 -24.531 1 92.38 209 GLN A C 1
ATOM 1624 O O . GLN A 1 209 ? -12.625 -15.445 -24.656 1 92.38 209 GLN A O 1
ATOM 1629 N N . VAL A 1 210 ? -11.5 -13.766 -23.734 1 91.19 210 VAL A N 1
ATOM 1630 C CA . VAL A 1 210 ? -12.578 -13.516 -22.781 1 91.19 210 VAL A CA 1
ATOM 1631 C C . VAL A 1 210 ? -13.672 -12.68 -23.453 1 91.19 210 VAL A C 1
ATOM 1633 O O . VAL A 1 210 ? -14.82 -12.68 -23.016 1 91.19 210 VAL A O 1
ATOM 1636 N N . ARG A 1 211 ? -13.43 -11.93 -24.469 1 91.88 211 ARG A N 1
ATOM 1637 C CA . ARG A 1 211 ? -14.352 -10.977 -25.062 1 91.88 211 ARG A CA 1
ATOM 1638 C C . ARG A 1 211 ? -15.641 -11.656 -25.5 1 91.88 211 ARG A C 1
ATOM 1640 O O . ARG A 1 211 ? -16.734 -11.227 -25.125 1 91.88 211 ARG A O 1
ATOM 1647 N N . PRO A 1 212 ? -15.594 -12.766 -26.312 1 89.56 212 PRO A N 1
ATOM 1648 C CA . PRO A 1 212 ? -16.844 -13.422 -26.703 1 89.56 212 PRO A CA 1
ATOM 1649 C C . PRO A 1 212 ? -17.625 -13.984 -25.516 1 89.56 212 PRO A C 1
ATOM 1651 O O . PRO A 1 212 ? -18.859 -13.922 -25.5 1 89.56 212 PRO A O 1
ATOM 1654 N N . LEU A 1 213 ? -16.906 -14.484 -24.562 1 87.88 213 LEU A N 1
ATOM 1655 C CA . LEU A 1 213 ? -17.531 -15.062 -23.375 1 87.88 213 LEU A CA 1
ATOM 1656 C C . LEU A 1 213 ? -18.25 -13.992 -22.562 1 87.88 213 LEU A C 1
ATOM 1658 O O . LEU A 1 213 ? -19.391 -14.188 -22.141 1 87.88 213 LEU A O 1
ATOM 1662 N N . TRP A 1 214 ? -17.578 -12.875 -22.328 1 91.88 214 TRP A N 1
ATOM 1663 C CA . TRP A 1 214 ? -18.125 -11.812 -21.5 1 91.88 214 TRP A CA 1
ATOM 1664 C C . TRP A 1 214 ? -19.25 -11.078 -22.219 1 91.88 214 TRP A C 1
ATOM 1666 O O . TRP A 1 214 ? -20.219 -10.641 -21.594 1 91.88 214 TRP A O 1
ATOM 1676 N N . GLN A 1 215 ? -19.188 -10.969 -23.531 1 90.88 215 GLN A N 1
ATOM 1677 C CA . GLN A 1 215 ? -20.266 -10.359 -24.297 1 90.88 215 GLN A CA 1
ATOM 1678 C C . GLN A 1 215 ? -21.547 -11.188 -24.203 1 90.88 215 GLN A C 1
ATOM 1680 O O . GLN A 1 215 ? -22.641 -10.641 -24.094 1 90.88 215 GLN A O 1
ATOM 1685 N N . GLN A 1 216 ? -21.375 -12.445 -24.234 1 86.75 216 GLN A N 1
ATOM 1686 C CA . GLN A 1 216 ? -22.516 -13.344 -24.109 1 86.75 216 GLN A CA 1
ATOM 1687 C C . GLN A 1 216 ? -23.172 -13.188 -22.734 1 86.75 216 GLN A C 1
ATOM 1689 O O . GLN A 1 216 ? -24.406 -13.258 -22.625 1 86.75 216 GLN A O 1
ATOM 1694 N N . SER A 1 217 ? -22.359 -12.945 -21.75 1 85.12 217 SER A N 1
ATOM 1695 C CA . SER A 1 217 ? -22.859 -12.812 -20.391 1 85.12 217 SER A CA 1
ATOM 1696 C C . SER A 1 217 ? -23.625 -11.5 -20.203 1 85.12 217 SER A C 1
ATOM 1698 O O . SER A 1 217 ? -24.5 -11.406 -19.344 1 85.12 217 SER A O 1
ATOM 1700 N N . LEU A 1 218 ? -23.281 -10.414 -20.828 1 85.12 218 LEU A N 1
ATOM 1701 C CA . LEU A 1 218 ? -23.875 -9.086 -20.672 1 85.12 218 LEU A CA 1
ATOM 1702 C C . LEU A 1 218 ? -25.125 -8.945 -21.531 1 85.12 218 LEU A C 1
ATOM 1704 O O . LEU A 1 218 ? -25.906 -8.008 -21.344 1 85.12 218 LEU A O 1
ATOM 1708 N N . ARG A 1 219 ? -25.703 -9.812 -22.188 1 79.75 219 ARG A N 1
ATOM 1709 C CA . ARG A 1 219 ? -26.891 -9.836 -23.031 1 79.75 219 ARG A CA 1
ATOM 1710 C C . ARG A 1 219 ? -27 -8.555 -23.859 1 79.75 219 ARG A C 1
ATOM 1712 O O . ARG A 1 219 ? -26.266 -8.383 -24.844 1 79.75 219 ARG A O 1
ATOM 1719 N N . ASP A 1 220 ? -27.516 -7.414 -23.219 1 79.88 220 ASP A N 1
ATOM 1720 C CA . ASP A 1 220 ? -27.844 -6.211 -23.969 1 79.88 220 ASP A CA 1
ATOM 1721 C C . ASP A 1 220 ? -26.844 -5.098 -23.703 1 79.88 220 ASP A C 1
ATOM 1723 O O . ASP A 1 220 ? -26.922 -4.023 -24.312 1 79.88 220 ASP A O 1
ATOM 1727 N N . GLU A 1 221 ? -25.875 -5.449 -22.984 1 85.69 221 GLU A N 1
ATOM 1728 C CA . GLU A 1 221 ? -24.906 -4.406 -22.672 1 85.69 221 GLU A CA 1
ATOM 1729 C C . GLU A 1 221 ? -23.641 -4.582 -23.484 1 85.69 221 GLU A C 1
ATOM 1731 O O . GLU A 1 221 ? -23.312 -5.695 -23.906 1 85.69 221 GLU A O 1
ATOM 1736 N N . GLN A 1 222 ? -23.047 -3.465 -23.781 1 91.75 222 GLN A N 1
ATOM 1737 C CA . GLN A 1 222 ? -21.812 -3.488 -24.562 1 91.75 222 GLN A CA 1
ATOM 1738 C C . GLN A 1 222 ? -20.594 -3.635 -23.656 1 91.75 222 GLN A C 1
ATOM 1740 O O . GLN A 1 222 ? -20.578 -3.094 -22.547 1 91.75 222 GLN A O 1
ATOM 1745 N N . LEU A 1 223 ? -19.641 -4.355 -24.172 1 94 223 LEU A N 1
ATOM 1746 C CA . LEU A 1 223 ? -18.359 -4.48 -23.469 1 94 223 LEU A CA 1
ATOM 1747 C C . LEU A 1 223 ? -17.484 -3.268 -23.75 1 94 223 LEU A C 1
ATOM 1749 O O . LEU A 1 223 ? -17.453 -2.75 -24.859 1 94 223 LEU A O 1
ATOM 1753 N N . PRO A 1 224 ? -16.797 -2.854 -22.688 1 96.5 224 PRO A N 1
ATOM 1754 C CA . PRO A 1 224 ? -15.836 -1.788 -22.984 1 96.5 224 PRO A CA 1
ATOM 1755 C C . PRO A 1 224 ? -14.68 -2.26 -23.859 1 96.5 224 PRO A C 1
ATOM 1757 O O . PRO A 1 224 ? -14.359 -3.451 -23.875 1 96.5 224 PRO A O 1
ATOM 1760 N N . GLU A 1 225 ? -14.156 -1.294 -24.578 1 96.62 225 GLU A N 1
ATOM 1761 C CA . GLU A 1 225 ? -12.875 -1.581 -25.234 1 96.62 225 GLU A CA 1
ATOM 1762 C C . GLU A 1 225 ? -11.766 -1.783 -24.203 1 96.62 225 GLU A C 1
ATOM 1764 O O . GLU A 1 225 ? -11.688 -1.054 -23.219 1 96.62 225 GLU A O 1
ATOM 1769 N N . ILE A 1 226 ? -11.008 -2.822 -24.359 1 97.56 226 ILE A N 1
ATOM 1770 C CA . ILE A 1 226 ? -9.82 -3.055 -23.547 1 97.56 226 ILE A CA 1
ATOM 1771 C C . ILE A 1 226 ? -8.562 -2.783 -24.359 1 97.56 226 ILE A C 1
ATOM 1773 O O . ILE A 1 226 ? -8.266 -3.508 -25.312 1 97.56 226 ILE A O 1
ATOM 1777 N N . ILE A 1 227 ? -7.867 -1.743 -24.047 1 98.31 227 ILE A N 1
ATOM 1778 C CA . ILE A 1 227 ? -6.723 -1.285 -24.828 1 98.31 227 ILE A CA 1
ATOM 1779 C C . ILE A 1 227 ? -5.426 -1.67 -24.125 1 98.31 227 ILE A C 1
ATOM 1781 O O . ILE A 1 227 ? -5.125 -1.154 -23.031 1 98.31 227 ILE A O 1
ATOM 1785 N N . VAL A 1 228 ? -4.633 -2.574 -24.688 1 98.44 228 VAL A N 1
ATOM 1786 C CA . VAL A 1 228 ? -3.389 -3.057 -24.109 1 98.44 228 VAL A CA 1
ATOM 1787 C C . VAL A 1 228 ? -2.201 -2.369 -24.766 1 98.44 228 VAL A C 1
ATOM 1789 O O . VAL A 1 228 ? -2.061 -2.414 -26 1 98.44 228 VAL A O 1
ATOM 1792 N N . SER A 1 229 ? -1.404 -1.674 -24 1 97.94 229 SER A N 1
ATOM 1793 C CA . SER A 1 229 ? -0.208 -1.006 -24.5 1 97.94 229 SER A CA 1
ATOM 1794 C C . SER A 1 229 ? 1.043 -1.498 -23.781 1 97.94 229 SER A C 1
ATOM 1796 O O . SER A 1 229 ? 1.005 -1.777 -22.578 1 97.94 229 SER A O 1
ATOM 1798 N N . GLY A 1 230 ? 2.152 -1.632 -24.422 1 96.38 230 GLY A N 1
ATOM 1799 C CA . GLY A 1 230 ? 3.439 -2.061 -23.906 1 96.38 230 GLY A CA 1
ATOM 1800 C C . GLY A 1 230 ? 4.352 -2.641 -24.969 1 96.38 230 GLY A C 1
ATOM 1801 O O . GLY A 1 230 ? 3.99 -2.688 -26.141 1 96.38 230 GLY A O 1
ATOM 1802 N N . ASP A 1 231 ? 5.539 -2.973 -24.562 1 93.19 231 ASP A N 1
ATOM 1803 C CA . ASP A 1 231 ? 6.516 -3.582 -25.453 1 93.19 231 ASP A CA 1
ATOM 1804 C C . ASP A 1 231 ? 6.383 -5.102 -25.469 1 93.19 231 ASP A C 1
ATOM 1806 O O . ASP A 1 231 ? 6.789 -5.773 -24.516 1 93.19 231 ASP A O 1
ATOM 1810 N N . GLU A 1 232 ? 5.91 -5.637 -26.547 1 93.5 232 GLU A N 1
ATOM 1811 C CA . GLU A 1 232 ? 5.68 -7.074 -26.656 1 93.5 232 GLU A CA 1
ATOM 1812 C C . GLU A 1 232 ? 6.996 -7.848 -26.641 1 93.5 232 GLU A C 1
ATOM 1814 O O . GLU A 1 232 ? 7.023 -9.031 -26.297 1 93.5 232 GLU A O 1
ATOM 1819 N N . GLU A 1 233 ? 8.062 -7.16 -26.953 1 91.75 233 GLU A N 1
ATOM 1820 C CA . GLU A 1 233 ? 9.359 -7.82 -27.047 1 91.75 233 GLU A CA 1
ATOM 1821 C C . GLU A 1 233 ? 10.047 -7.875 -25.688 1 91.75 233 GLU A C 1
ATOM 1823 O O . GLU A 1 233 ? 11.062 -8.562 -25.531 1 91.75 233 GLU A O 1
ATOM 1828 N N . ALA A 1 234 ? 9.492 -7.145 -24.766 1 91.5 234 ALA A N 1
ATOM 1829 C CA . ALA A 1 234 ? 10.016 -7.262 -23.406 1 91.5 234 ALA A CA 1
ATOM 1830 C C . ALA A 1 234 ? 9.547 -8.555 -22.75 1 91.5 234 ALA A C 1
ATOM 1832 O O . ALA A 1 234 ? 8.359 -8.719 -22.453 1 91.5 234 ALA A O 1
ATOM 1833 N N . THR A 1 235 ? 10.445 -9.477 -22.594 1 92.44 235 THR A N 1
ATOM 1834 C CA . THR A 1 235 ? 10.078 -10.781 -22.062 1 92.44 235 THR A CA 1
ATOM 1835 C C . THR A 1 235 ? 10.828 -11.078 -20.781 1 92.44 235 THR A C 1
ATOM 1837 O O . THR A 1 235 ? 11.867 -10.469 -20.5 1 92.44 235 THR A O 1
ATOM 1840 N N . TYR A 1 236 ? 10.258 -11.945 -20.031 1 91.56 236 TYR A N 1
ATOM 1841 C CA . TYR A 1 236 ? 10.789 -12.305 -18.719 1 91.56 236 TYR A CA 1
ATOM 1842 C C . TYR A 1 236 ? 10.648 -13.805 -18.469 1 91.56 236 TYR A C 1
ATOM 1844 O O . TYR A 1 236 ? 9.789 -14.461 -19.062 1 91.56 236 TYR A O 1
ATOM 1852 N N . ARG A 1 237 ? 11.523 -14.328 -17.641 1 92.12 237 ARG A N 1
ATOM 1853 C CA . ARG A 1 237 ? 11.305 -15.688 -17.141 1 92.12 237 ARG A CA 1
ATOM 1854 C C . ARG A 1 237 ? 10.266 -15.695 -16.031 1 92.12 237 ARG A C 1
ATOM 1856 O O . ARG A 1 237 ? 10.461 -15.07 -14.984 1 92.12 237 ARG A O 1
ATOM 1863 N N . TYR A 1 238 ? 9.188 -16.344 -16.25 1 93.38 238 TYR A N 1
ATOM 1864 C CA . TYR A 1 238 ? 8.078 -16.328 -15.297 1 93.38 238 TYR A CA 1
ATOM 1865 C C . TYR A 1 238 ? 7.094 -17.453 -15.594 1 93.38 238 TYR A C 1
ATOM 1867 O O . TYR A 1 238 ? 7.273 -18.203 -16.547 1 93.38 238 TYR A O 1
ATOM 1875 N N . VAL A 1 239 ? 6.152 -17.594 -14.688 1 93.88 239 VAL A N 1
ATOM 1876 C CA . VAL A 1 239 ? 5.09 -18.578 -14.867 1 93.88 239 VAL A CA 1
ATOM 1877 C C . VAL A 1 239 ? 3.885 -17.922 -15.539 1 93.88 239 VAL A C 1
ATOM 1879 O O . VAL A 1 239 ? 3.119 -17.203 -14.891 1 93.88 239 VAL A O 1
ATOM 1882 N N . PRO A 1 240 ? 3.646 -18.203 -16.844 1 94.31 240 PRO A N 1
ATOM 1883 C CA . PRO A 1 240 ? 2.578 -17.516 -17.578 1 94.31 240 PRO A CA 1
ATOM 1884 C C . PRO A 1 240 ? 1.206 -17.703 -16.938 1 94.31 240 PRO A C 1
ATOM 1886 O O . PRO A 1 240 ? 0.394 -16.781 -16.906 1 94.31 240 PRO A O 1
ATOM 1889 N N . GLN A 1 241 ? 0.947 -18.844 -16.422 1 92.75 241 GLN A N 1
ATOM 1890 C CA . GLN A 1 241 ? -0.353 -19.141 -15.836 1 92.75 241 GLN A CA 1
ATOM 1891 C C . GLN A 1 241 ? -0.665 -18.203 -14.68 1 92.75 241 GLN A C 1
ATOM 1893 O O . GLN A 1 241 ? -1.821 -17.844 -14.461 1 92.75 241 GLN A O 1
ATOM 1898 N N . HIS A 1 242 ? 0.338 -17.828 -13.875 1 92.81 242 HIS A N 1
ATOM 1899 C CA . HIS A 1 242 ? 0.14 -16.891 -12.773 1 92.81 242 HIS A CA 1
ATOM 1900 C C . HIS A 1 242 ? -0.324 -15.539 -13.289 1 92.81 242 HIS A C 1
ATOM 1902 O O . HIS A 1 242 ? -1.231 -14.93 -12.711 1 92.81 242 HIS A O 1
ATOM 1908 N N . ILE A 1 243 ? 0.282 -15.141 -14.359 1 95.12 243 ILE A N 1
ATOM 1909 C CA . ILE A 1 243 ? -0.082 -13.859 -14.961 1 95.12 243 ILE A CA 1
ATOM 1910 C C . ILE A 1 243 ? -1.527 -13.914 -15.445 1 95.12 243 ILE A C 1
ATOM 1912 O O . ILE A 1 243 ? -2.297 -12.977 -15.227 1 95.12 243 ILE A O 1
ATOM 1916 N N . GLU A 1 244 ? -1.833 -15.023 -16.047 1 94.75 244 GLU A N 1
ATOM 1917 C CA . GLU A 1 244 ? -3.184 -15.203 -16.562 1 94.75 244 GLU A CA 1
ATOM 1918 C C . GLU A 1 244 ? -4.223 -15.125 -15.445 1 94.75 244 GLU A C 1
ATOM 1920 O O . GLU A 1 244 ? -5.258 -14.477 -15.594 1 94.75 244 GLU A O 1
ATOM 1925 N N . ILE A 1 245 ? -3.963 -15.75 -14.375 1 92.81 245 ILE A N 1
ATOM 1926 C CA . ILE A 1 245 ? -4.875 -15.766 -13.242 1 92.81 245 ILE A CA 1
ATOM 1927 C C . ILE A 1 245 ? -5.066 -14.344 -12.711 1 92.81 245 ILE A C 1
ATOM 1929 O O . ILE A 1 245 ? -6.199 -13.891 -12.531 1 92.81 245 ILE A O 1
ATOM 1933 N N . ILE A 1 246 ? -4.012 -13.656 -12.516 1 95.69 246 ILE A N 1
ATOM 1934 C CA . ILE A 1 246 ? -4.035 -12.312 -11.938 1 95.69 246 ILE A CA 1
ATOM 1935 C C . ILE A 1 246 ? -4.77 -11.359 -12.875 1 95.69 246 ILE A C 1
ATOM 1937 O O . ILE A 1 246 ? -5.719 -10.688 -12.461 1 95.69 246 ILE A O 1
ATOM 1941 N N . LEU A 1 247 ? -4.383 -11.383 -14.148 1 96.62 247 LEU A N 1
ATOM 1942 C CA . LEU A 1 247 ? -4.91 -10.398 -15.094 1 96.62 247 LEU A CA 1
ATOM 1943 C C . LEU A 1 247 ? -6.391 -10.656 -15.375 1 96.62 247 LEU A C 1
ATOM 1945 O O . LEU A 1 247 ? -7.168 -9.711 -15.523 1 96.62 247 LEU A O 1
ATOM 1949 N N . THR A 1 248 ? -6.758 -11.891 -15.469 1 94.19 248 THR A N 1
ATOM 1950 C CA . THR A 1 248 ? -8.156 -12.188 -15.742 1 94.19 248 THR A CA 1
ATOM 1951 C C . THR A 1 248 ? -9.062 -11.617 -14.656 1 94.19 248 THR A C 1
ATOM 1953 O O . THR A 1 248 ? -10.094 -11.008 -14.953 1 94.19 248 THR A O 1
ATOM 1956 N N . GLU A 1 249 ? -8.664 -11.805 -13.438 1 93.19 249 GLU A N 1
ATOM 1957 C CA . GLU A 1 249 ? -9.445 -11.281 -12.328 1 93.19 249 GLU A CA 1
ATOM 1958 C C . GLU A 1 249 ? -9.492 -9.75 -12.352 1 93.19 249 GLU A C 1
ATOM 1960 O O . GLU A 1 249 ? -10.547 -9.156 -12.109 1 93.19 249 GLU A O 1
ATOM 1965 N N . VAL A 1 250 ? -8.398 -9.156 -12.602 1 96.06 250 VAL A N 1
ATOM 1966 C CA . VAL A 1 250 ? -8.312 -7.699 -12.594 1 96.06 250 VAL A CA 1
ATOM 1967 C C . VAL A 1 250 ? -9.109 -7.129 -13.773 1 96.06 250 VAL A C 1
ATOM 1969 O O . VAL A 1 250 ? -9.812 -6.129 -13.625 1 96.06 250 VAL A O 1
ATOM 1972 N N . PHE A 1 251 ? -9 -7.793 -14.969 1 96.5 251 PHE A N 1
ATOM 1973 C CA . PHE A 1 251 ? -9.797 -7.375 -16.125 1 96.5 251 PHE A CA 1
ATOM 1974 C C . PHE A 1 251 ? -11.281 -7.461 -15.812 1 96.5 251 PHE A C 1
ATOM 1976 O O . PHE A 1 251 ? -12.047 -6.551 -16.141 1 96.5 251 PHE A O 1
ATOM 1983 N N . LYS A 1 252 ? -11.633 -8.547 -15.227 1 93.44 252 LYS A N 1
ATOM 1984 C CA . LYS A 1 252 ? -13.031 -8.75 -14.875 1 93.44 252 LYS A CA 1
ATOM 1985 C C . LYS A 1 252 ? -13.562 -7.602 -14.023 1 93.44 252 LYS A C 1
ATOM 1987 O O . LYS A 1 252 ? -14.617 -7.039 -14.32 1 93.44 252 LYS A O 1
ATOM 1992 N N . ASN A 1 253 ? -12.852 -7.203 -13.016 1 93.44 253 ASN A N 1
ATOM 1993 C CA . ASN A 1 253 ? -13.258 -6.117 -12.133 1 93.44 253 ASN A CA 1
ATOM 1994 C C . ASN A 1 253 ? -13.336 -4.789 -12.883 1 93.44 253 ASN A C 1
ATOM 1996 O O . ASN A 1 253 ? -14.305 -4.043 -12.734 1 93.44 253 ASN A O 1
ATOM 2000 N N . ALA A 1 254 ? -12.328 -4.527 -13.656 1 96.88 254 ALA A N 1
ATOM 2001 C CA . ALA A 1 254 ? -12.297 -3.277 -14.414 1 96.88 254 ALA A CA 1
ATOM 2002 C C . ALA A 1 254 ? -13.469 -3.197 -15.391 1 96.88 254 ALA A C 1
ATOM 2004 O O . ALA A 1 254 ? -14.109 -2.154 -15.516 1 96.88 254 ALA A O 1
ATOM 2005 N N . VAL A 1 255 ? -13.742 -4.305 -16.047 1 95.81 255 VAL A N 1
ATOM 2006 C CA . VAL A 1 255 ? -14.812 -4.367 -17.031 1 95.81 255 VAL A CA 1
ATOM 2007 C C . VAL A 1 255 ? -16.156 -4.168 -16.328 1 95.81 255 VAL A C 1
ATOM 2009 O O . VAL A 1 255 ? -17 -3.404 -16.812 1 95.81 255 VAL A O 1
ATOM 2012 N N . LEU A 1 256 ? -16.375 -4.82 -15.234 1 93.38 256 LEU A N 1
ATOM 2013 C CA . LEU A 1 256 ? -17.609 -4.684 -14.492 1 93.38 256 LEU A CA 1
ATOM 2014 C C . LEU A 1 256 ? -17.812 -3.244 -14.039 1 93.38 256 LEU A C 1
ATOM 2016 O O . LEU A 1 256 ? -18.938 -2.721 -14.094 1 93.38 256 LEU A O 1
ATOM 2020 N N . ASN A 1 257 ? -16.75 -2.611 -13.555 1 95.44 257 ASN A N 1
ATOM 2021 C CA . ASN A 1 257 ? -16.828 -1.203 -13.18 1 95.44 257 ASN A CA 1
ATOM 2022 C C . ASN A 1 257 ? -17.25 -0.333 -14.359 1 95.44 257 ASN A C 1
ATOM 2024 O O . ASN A 1 257 ? -18.094 0.551 -14.211 1 95.44 257 ASN A O 1
ATOM 2028 N N . SER A 1 258 ? -16.672 -0.581 -15.523 1 96.62 258 SER A N 1
ATOM 2029 C CA . SER A 1 258 ? -16.938 0.193 -16.734 1 96.62 258 SER A CA 1
ATOM 2030 C C . SER A 1 258 ? -18.391 0.005 -17.188 1 96.62 258 SER A C 1
ATOM 2032 O O . SER A 1 258 ? -19.062 0.974 -17.531 1 96.62 258 SER A O 1
ATOM 2034 N N . VAL A 1 259 ? -18.828 -1.22 -17.188 1 94.94 259 VAL A N 1
ATOM 2035 C CA . VAL A 1 259 ? -20.203 -1.534 -17.578 1 94.94 259 VAL A CA 1
ATOM 2036 C C . VAL A 1 259 ? -21.188 -0.869 -16.625 1 94.94 259 VAL A C 1
ATOM 2038 O O . VAL A 1 259 ? -22.188 -0.288 -17.062 1 94.94 259 VAL A O 1
ATOM 2041 N N . ALA A 1 260 ? -20.906 -0.948 -15.359 1 93.19 260 ALA A N 1
ATOM 2042 C CA . ALA A 1 260 ? -21.766 -0.325 -14.359 1 93.19 260 ALA A CA 1
ATOM 2043 C C . ALA A 1 260 ? -21.844 1.187 -14.562 1 93.19 260 ALA A C 1
ATOM 2045 O O . ALA A 1 260 ? -22.891 1.797 -14.359 1 93.19 260 ALA A O 1
ATOM 2046 N N . ALA A 1 261 ? -20.75 1.771 -14.906 1 94.88 261 ALA A N 1
ATOM 2047 C CA . ALA A 1 261 ? -20.703 3.211 -15.141 1 94.88 261 ALA A CA 1
ATOM 2048 C C . ALA A 1 261 ? -21.609 3.602 -16.312 1 94.88 261 ALA A C 1
ATOM 2050 O O . ALA A 1 261 ? -22.297 4.617 -16.25 1 94.88 261 ALA A O 1
ATOM 2051 N N . ALA A 1 262 ? -21.547 2.85 -17.359 1 94.25 262 ALA A N 1
ATOM 2052 C CA . ALA A 1 262 ? -22.391 3.125 -18.516 1 94.25 262 ALA A CA 1
ATOM 2053 C C . ALA A 1 262 ? -23.875 3.053 -18.125 1 94.25 262 ALA A C 1
ATOM 2055 O O . ALA A 1 262 ? -24.672 3.893 -18.547 1 94.25 262 ALA A O 1
ATOM 2056 N N . LYS A 1 263 ? -24.203 2.115 -17.344 1 92.19 263 LYS A N 1
ATOM 2057 C CA . LYS A 1 263 ? -25.578 1.976 -16.875 1 92.19 263 LYS A CA 1
ATOM 2058 C C . LYS A 1 263 ? -25.984 3.17 -16.016 1 92.19 263 LYS A C 1
ATOM 2060 O O . LYS A 1 263 ? -27.094 3.688 -16.156 1 92.19 263 LYS A O 1
ATOM 2065 N N . ARG A 1 264 ? -25.141 3.59 -15.148 1 92.5 264 ARG A N 1
ATOM 2066 C CA . ARG A 1 264 ? -25.422 4.695 -14.242 1 92.5 264 ARG A CA 1
ATOM 2067 C C . ARG A 1 264 ? -25.578 6.008 -15.008 1 92.5 264 ARG A C 1
ATOM 2069 O O . ARG A 1 264 ? -26.438 6.824 -14.672 1 92.5 264 ARG A O 1
ATOM 2076 N N . THR A 1 265 ? -24.75 6.191 -16.031 1 92.19 265 THR A N 1
ATOM 2077 C CA . THR A 1 265 ? -24.719 7.461 -16.75 1 92.19 265 THR A CA 1
ATOM 2078 C C . THR A 1 265 ? -25.672 7.43 -17.938 1 92.19 265 THR A C 1
ATOM 2080 O O . THR A 1 265 ? -25.984 8.469 -18.531 1 92.19 265 THR A O 1
ATOM 2083 N N . GLY A 1 266 ? -26.094 6.309 -18.328 1 91.19 266 GLY A N 1
ATOM 2084 C CA . GLY A 1 266 ? -26.938 6.16 -19.5 1 91.19 266 GLY A CA 1
ATOM 2085 C C . GLY A 1 266 ? -26.188 6.219 -20.812 1 91.19 266 GLY A C 1
ATOM 2086 O O . GLY A 1 266 ? -26.781 6.41 -21.875 1 91.19 266 GLY A O 1
ATOM 2087 N N . ALA A 1 267 ? -24.938 6.074 -20.703 1 90.56 267 ALA A N 1
ATOM 2088 C CA . ALA A 1 267 ? -24.109 6.09 -21.906 1 90.56 267 ALA A CA 1
ATOM 2089 C C . ALA A 1 267 ? -24.312 4.82 -22.734 1 90.56 267 ALA A C 1
ATOM 2091 O O . ALA A 1 267 ? -24.547 3.746 -22.172 1 90.56 267 ALA A O 1
ATOM 2092 N N . SER A 1 268 ? -24.203 4.883 -24.031 1 89.94 268 SER A N 1
ATOM 2093 C CA . SER A 1 268 ? -24.391 3.748 -24.922 1 89.94 268 SER A CA 1
ATOM 2094 C C . SER A 1 268 ? -23.188 2.797 -24.859 1 89.94 268 SER A C 1
ATOM 2096 O O . SER A 1 268 ? -23.344 1.585 -25.031 1 89.94 268 SER A O 1
ATOM 2098 N N . THR A 1 269 ? -22.031 3.418 -24.656 1 93.88 269 THR A N 1
ATOM 2099 C CA . THR A 1 269 ? -20.828 2.598 -24.609 1 93.88 269 THR A CA 1
ATOM 2100 C C . THR A 1 269 ? -20.094 2.799 -23.281 1 93.88 269 THR A C 1
ATOM 2102 O O . THR A 1 269 ? -19.906 3.934 -22.828 1 93.88 269 THR A O 1
ATOM 2105 N N . PRO A 1 270 ? -19.734 1.648 -22.703 1 96.62 270 PRO A N 1
ATOM 2106 C CA . PRO A 1 270 ? -18.938 1.794 -21.484 1 96.62 270 PRO A CA 1
ATOM 2107 C C . PRO A 1 270 ? -17.578 2.428 -21.734 1 96.62 270 PRO A C 1
ATOM 2109 O O . PRO A 1 270 ? -16.984 2.234 -22.797 1 96.62 270 PRO A O 1
ATOM 2112 N N . PRO A 1 271 ? -17.094 3.23 -20.812 1 97.56 271 PRO A N 1
ATOM 2113 C CA . PRO A 1 271 ? -15.75 3.775 -20.969 1 97.56 271 PRO A CA 1
ATOM 2114 C C . PRO A 1 271 ? -14.688 2.686 -21.125 1 97.56 271 PRO A C 1
ATOM 2116 O O . PRO A 1 271 ? -14.828 1.598 -20.562 1 97.56 271 PRO A O 1
ATOM 2119 N N . PRO A 1 272 ? -13.656 2.967 -21.797 1 97.94 272 PRO A N 1
ATOM 2120 C CA . PRO A 1 272 ? -12.648 1.943 -22.078 1 97.94 272 PRO A CA 1
ATOM 2121 C C . PRO A 1 272 ? -11.828 1.573 -20.844 1 97.94 272 PRO A C 1
ATOM 2123 O O . PRO A 1 272 ? -11.789 2.332 -19.875 1 97.94 272 PRO A O 1
ATOM 2126 N N . VAL A 1 273 ? -11.266 0.398 -20.859 1 98.38 273 VAL A N 1
ATOM 2127 C CA . VAL A 1 273 ? -10.273 -0.068 -19.891 1 98.38 273 VAL A CA 1
ATOM 2128 C C . VAL A 1 273 ? -8.883 -0.033 -20.516 1 98.38 273 VAL A C 1
ATOM 2130 O O . VAL A 1 273 ? -8.672 -0.583 -21.609 1 98.38 273 VAL A O 1
ATOM 2133 N N . SER A 1 274 ? -7.984 0.638 -19.891 1 98.62 274 SER A N 1
ATOM 2134 C CA . SER A 1 274 ? -6.621 0.726 -20.406 1 98.62 274 SER A CA 1
ATOM 2135 C C . SER A 1 274 ? -5.676 -0.171 -19.609 1 98.62 274 SER A C 1
ATOM 2137 O O . SER A 1 274 ? -5.762 -0.248 -18.391 1 98.62 274 SER A O 1
ATOM 2139 N N . VAL A 1 275 ? -4.855 -0.896 -20.297 1 98.62 275 VAL A N 1
ATOM 2140 C CA . VAL A 1 275 ? -3.836 -1.76 -19.719 1 98.62 275 VAL A CA 1
ATOM 2141 C C . VAL A 1 275 ? -2.453 -1.314 -20.188 1 98.62 275 VAL A C 1
ATOM 2143 O O . VAL A 1 275 ? -2.145 -1.371 -21.375 1 98.62 275 VAL A O 1
ATOM 2146 N N . LEU A 1 276 ? -1.672 -0.806 -19.25 1 98.5 276 LEU A N 1
ATOM 2147 C CA . LEU A 1 276 ? -0.305 -0.39 -19.547 1 98.5 276 LEU A CA 1
ATOM 2148 C C . LEU A 1 276 ? 0.702 -1.342 -18.906 1 98.5 276 LEU A C 1
ATOM 2150 O O . LEU A 1 276 ? 0.648 -1.595 -17.703 1 98.5 276 LEU A O 1
ATOM 2154 N N . ILE A 1 277 ? 1.552 -1.937 -19.703 1 97.88 277 ILE A N 1
ATOM 2155 C CA . ILE A 1 277 ? 2.576 -2.859 -19.234 1 97.88 277 ILE A CA 1
ATOM 2156 C C . ILE A 1 277 ? 3.961 -2.268 -19.484 1 97.88 277 ILE A C 1
ATOM 2158 O O . ILE A 1 277 ? 4.285 -1.898 -20.609 1 97.88 277 ILE A O 1
ATOM 2162 N N . SER A 1 278 ? 4.688 -2.104 -18.438 1 95.5 278 SER A N 1
ATOM 2163 C CA . SER A 1 278 ? 6.043 -1.571 -18.547 1 95.5 278 SER A CA 1
ATOM 2164 C C . SER A 1 278 ? 6.988 -2.289 -17.578 1 95.5 278 SER A C 1
ATOM 2166 O O . SER A 1 278 ? 6.59 -2.688 -16.484 1 95.5 278 SER A O 1
ATOM 2168 N N . GLY A 1 279 ? 8.156 -2.545 -18.062 1 88.12 279 GLY A N 1
ATOM 2169 C CA . GLY A 1 279 ? 9.102 -3.244 -17.203 1 88.12 279 GLY A CA 1
ATOM 2170 C C . GLY A 1 279 ? 10.547 -2.881 -17.5 1 88.12 279 GLY A C 1
ATOM 2171 O O . GLY A 1 279 ? 10.82 -2.109 -18.422 1 88.12 279 GLY A O 1
ATOM 2172 N N . GLY A 1 280 ? 11.375 -3.266 -16.531 1 80 280 GLY A N 1
ATOM 2173 C CA . GLY A 1 280 ? 12.82 -3.139 -16.672 1 80 280 GLY A CA 1
ATOM 2174 C C . GLY A 1 280 ? 13.57 -4.391 -16.25 1 80 280 GLY A C 1
ATOM 2175 O O . GLY A 1 280 ? 13.047 -5.5 -16.375 1 80 280 GLY A O 1
ATOM 2176 N N . GLN A 1 281 ? 14.781 -4.223 -15.867 1 77.94 281 GLN A N 1
ATOM 2177 C CA . GLN A 1 281 ? 15.664 -5.324 -15.508 1 77.94 281 GLN A CA 1
ATOM 2178 C C . GLN A 1 281 ? 15.211 -6.004 -14.219 1 77.94 281 GLN A C 1
ATOM 2180 O O . GLN A 1 281 ? 15.523 -7.172 -13.984 1 77.94 281 GLN A O 1
ATOM 2185 N N . HIS A 1 282 ? 14.414 -5.34 -13.508 1 76.62 282 HIS A N 1
ATOM 2186 C CA . HIS A 1 282 ? 14.117 -5.844 -12.172 1 76.62 282 HIS A CA 1
ATOM 2187 C C . HIS A 1 282 ? 12.703 -6.406 -12.094 1 76.62 282 HIS A C 1
ATOM 2189 O O . HIS A 1 282 ? 12.336 -7.039 -11.102 1 76.62 282 HIS A O 1
ATOM 2195 N N . GLY A 1 283 ? 11.969 -6.156 -13.195 1 82.12 283 GLY A N 1
ATOM 2196 C CA . GLY A 1 283 ? 10.609 -6.668 -13.148 1 82.12 283 GLY A CA 1
ATOM 2197 C C . GLY A 1 283 ? 9.656 -5.902 -14.047 1 82.12 283 GLY A C 1
ATOM 2198 O O . GLY A 1 283 ? 10.078 -5.047 -14.828 1 82.12 283 GLY A O 1
ATOM 2199 N N . VAL A 1 284 ? 8.406 -6.414 -14 1 92.25 284 VAL A N 1
ATOM 2200 C CA . VAL A 1 284 ? 7.387 -5.828 -14.867 1 92.25 284 VAL A CA 1
ATOM 2201 C C . VAL A 1 284 ? 6.207 -5.352 -14.023 1 92.25 284 VAL A C 1
ATOM 2203 O O . VAL A 1 284 ? 5.938 -5.906 -12.953 1 92.25 284 VAL A O 1
ATOM 2206 N N . CYS A 1 285 ? 5.676 -4.266 -14.414 1 95.75 285 CYS A N 1
ATOM 2207 C CA . CYS A 1 285 ? 4.484 -3.713 -13.781 1 95.75 285 CYS A CA 1
ATOM 2208 C C . CYS A 1 285 ? 3.354 -3.555 -14.789 1 95.75 285 CYS A C 1
ATOM 2210 O O . CYS A 1 285 ? 3.58 -3.111 -15.922 1 95.75 285 CYS A O 1
ATOM 2212 N N . VAL A 1 286 ? 2.184 -3.988 -14.406 1 97.88 286 VAL A N 1
ATOM 2213 C CA . VAL A 1 286 ? 0.975 -3.818 -15.203 1 97.88 286 VAL A CA 1
ATOM 2214 C C . VAL A 1 286 ? 0.017 -2.863 -14.492 1 97.88 286 VAL A C 1
ATOM 2216 O O . VAL A 1 286 ? -0.249 -3.016 -13.297 1 97.88 286 VAL A O 1
ATOM 2219 N N . LYS A 1 287 ? -0.376 -1.874 -15.148 1 98.5 287 LYS A N 1
ATOM 2220 C CA . LYS A 1 287 ? -1.405 -0.97 -14.648 1 98.5 287 LYS A CA 1
ATOM 2221 C C . LYS A 1 287 ? -2.711 -1.14 -15.422 1 98.5 287 LYS A C 1
ATOM 2223 O O . LYS A 1 287 ? -2.752 -0.932 -16.641 1 98.5 287 LYS A O 1
ATOM 2228 N N . VAL A 1 288 ? -3.764 -1.573 -14.781 1 98.75 288 VAL A N 1
ATOM 2229 C CA . VAL A 1 288 ? -5.098 -1.679 -15.352 1 98.75 288 VAL A CA 1
ATOM 2230 C C . VAL A 1 288 ? -5.977 -0.543 -14.836 1 98.75 288 VAL A C 1
ATOM 2232 O O . VAL A 1 288 ? -6.184 -0.41 -13.625 1 98.75 288 VAL A O 1
ATOM 2235 N N . SER A 1 289 ? -6.457 0.273 -15.766 1 98.62 289 SER A N 1
ATOM 2236 C CA . SER A 1 289 ? -7.211 1.462 -15.383 1 98.62 289 SER A CA 1
ATOM 2237 C C . SER A 1 289 ? -8.609 1.449 -15.984 1 98.62 289 SER A C 1
ATOM 2239 O O . SER A 1 289 ? -8.766 1.318 -17.203 1 98.62 289 SER A O 1
ATOM 2241 N N . ASP A 1 290 ? -9.602 1.526 -15.203 1 98.31 290 ASP A N 1
ATOM 2242 C CA . ASP A 1 290 ? -10.953 1.759 -15.695 1 98.31 290 ASP A CA 1
ATOM 2243 C C . ASP A 1 290 ? -11.438 3.158 -15.328 1 98.31 290 ASP A C 1
ATOM 2245 O O . ASP A 1 290 ? -10.82 3.846 -14.523 1 98.31 290 ASP A O 1
ATOM 2249 N N . LEU A 1 291 ? -12.391 3.643 -15.984 1 97.5 291 LEU A N 1
ATOM 2250 C CA . LEU A 1 291 ? -13.031 4.93 -15.742 1 97.5 291 LEU A CA 1
ATOM 2251 C C . LEU A 1 291 ? -14.477 4.742 -15.281 1 97.5 291 LEU A C 1
ATOM 2253 O O . LEU A 1 291 ? -15.375 5.434 -15.75 1 97.5 291 LEU A O 1
ATOM 2257 N N . GLY A 1 292 ? -14.656 3.742 -14.398 1 96.44 292 GLY A N 1
ATOM 2258 C CA . GLY A 1 292 ? -15.984 3.314 -14 1 96.44 292 GLY A CA 1
ATOM 2259 C C . GLY A 1 292 ? -16.594 4.184 -12.914 1 96.44 292 GLY A C 1
ATOM 2260 O O . GLY A 1 292 ? -17.672 3.893 -12.406 1 96.44 292 GLY A O 1
ATOM 2261 N N . GLY A 1 293 ? -15.938 5.227 -12.531 1 94.25 293 GLY A N 1
ATOM 2262 C CA . GLY A 1 293 ? -16.469 6.109 -11.508 1 94.25 293 GLY A CA 1
ATOM 2263 C C . GLY A 1 293 ? -15.766 5.965 -10.172 1 94.25 293 GLY A C 1
ATOM 2264 O O . GLY A 1 293 ? -15.938 6.797 -9.273 1 94.25 293 GLY A O 1
ATOM 2265 N N . GLY A 1 294 ? -15.008 4.883 -10.078 1 94.31 294 GLY A N 1
ATOM 2266 C CA . GLY A 1 294 ? -14.219 4.684 -8.875 1 94.31 294 GLY A CA 1
ATOM 2267 C C . GLY A 1 294 ? -15.039 4.211 -7.695 1 94.31 294 GLY A C 1
ATOM 2268 O O . GLY A 1 294 ? -16.203 3.834 -7.852 1 94.31 294 GLY A O 1
ATOM 2269 N N . MET A 1 295 ? -14.461 4.105 -6.527 1 93.56 295 MET A N 1
ATOM 2270 C CA . MET A 1 295 ? -15.055 3.699 -5.258 1 93.56 295 MET A CA 1
ATOM 2271 C C . MET A 1 295 ? -14.227 4.219 -4.082 1 93.56 295 MET A C 1
ATOM 2273 O O . MET A 1 295 ? -13.164 4.809 -4.277 1 93.56 295 MET A O 1
ATOM 2277 N N . THR A 1 296 ? -14.742 4.109 -2.916 1 89.81 296 THR A N 1
ATOM 2278 C CA . THR A 1 296 ? -14.008 4.527 -1.727 1 89.81 296 THR A CA 1
ATOM 2279 C C . THR A 1 296 ? -12.898 3.537 -1.398 1 89.81 296 THR A C 1
ATOM 2281 O O . THR A 1 296 ? -12.906 2.402 -1.881 1 89.81 296 THR A O 1
ATOM 2284 N N . ARG A 1 297 ? -11.984 3.949 -0.65 1 88.38 297 ARG A N 1
ATOM 2285 C CA . ARG A 1 297 ? -10.914 3.059 -0.199 1 88.38 297 ARG A CA 1
ATOM 2286 C C . ARG A 1 297 ? -11.484 1.889 0.599 1 88.38 297 ARG A C 1
ATOM 2288 O O . ARG A 1 297 ? -11.008 0.758 0.475 1 88.38 297 ARG A O 1
ATOM 2295 N N . LYS A 1 298 ? -12.445 2.203 1.392 1 87.56 298 LYS A N 1
ATOM 2296 C CA . LYS A 1 298 ? -13.086 1.155 2.176 1 87.56 298 LYS A CA 1
ATOM 2297 C C . LYS A 1 298 ? -13.68 0.079 1.272 1 87.56 298 LYS A C 1
ATOM 2299 O O . LYS A 1 298 ? -13.484 -1.115 1.506 1 87.56 298 LYS A O 1
ATOM 2304 N N . GLU A 1 299 ? -14.391 0.534 0.296 1 91.19 299 GLU A N 1
ATOM 2305 C CA . GLU A 1 299 ? -14.992 -0.398 -0.653 1 91.19 299 GLU A CA 1
ATOM 2306 C C . GLU A 1 299 ? -13.922 -1.223 -1.368 1 91.19 299 GLU A C 1
ATOM 2308 O O . GLU A 1 299 ? -14.094 -2.428 -1.566 1 91.19 299 GLU A O 1
ATOM 2313 N N . ALA A 1 300 ? -12.875 -0.55 -1.796 1 92.94 300 ALA A N 1
ATOM 2314 C CA . ALA A 1 300 ? -11.781 -1.237 -2.48 1 92.94 300 ALA A CA 1
ATOM 2315 C C . ALA A 1 300 ? -11.172 -2.314 -1.59 1 92.94 300 ALA A C 1
ATOM 2317 O O . ALA A 1 300 ? -10.883 -3.422 -2.053 1 92.94 300 ALA A O 1
ATOM 2318 N N . ASN A 1 301 ? -10.969 -1.99 -0.355 1 89.62 301 ASN A N 1
ATOM 2319 C CA . ASN A 1 301 ? -10.438 -2.957 0.599 1 89.62 301 ASN A CA 1
ATOM 2320 C C . ASN A 1 301 ? -11.375 -4.148 0.772 1 89.62 301 ASN A C 1
ATOM 2322 O O . ASN A 1 301 ? -10.922 -5.277 0.964 1 89.62 301 ASN A O 1
ATOM 2326 N N . GLU A 1 302 ? -12.641 -3.922 0.72 1 91.31 302 GLU A N 1
ATOM 2327 C CA . GLU A 1 302 ? -13.633 -4.98 0.886 1 91.31 302 GLU A CA 1
ATOM 2328 C C . GLU A 1 302 ? -13.602 -5.953 -0.289 1 91.31 302 GLU A C 1
ATOM 2330 O O . GLU A 1 302 ? -13.953 -7.121 -0.141 1 91.31 302 GLU A O 1
ATOM 2335 N N . LEU A 1 303 ? -13.117 -5.484 -1.412 1 90.88 303 LEU A N 1
ATOM 2336 C CA . LEU A 1 303 ? -13.062 -6.328 -2.604 1 90.88 303 LEU A CA 1
ATOM 2337 C C . LEU A 1 303 ? -12.055 -7.457 -2.426 1 90.88 303 LEU A C 1
ATOM 2339 O O . LEU A 1 303 ? -12.148 -8.492 -3.09 1 90.88 303 LEU A O 1
ATOM 2343 N N . SER A 1 304 ? -11.086 -7.266 -1.573 1 91 304 SER A N 1
ATOM 2344 C CA . SER A 1 304 ? -10.062 -8.281 -1.353 1 91 304 SER A CA 1
ATOM 2345 C C . SER A 1 304 ? -10.18 -8.891 0.039 1 91 304 SER A C 1
ATOM 2347 O O . SER A 1 304 ? -9.219 -9.477 0.55 1 91 304 SER A O 1
ATOM 2349 N N . ASN A 1 305 ? -11.305 -8.688 0.63 1 92.19 305 ASN A N 1
ATOM 2350 C CA . ASN A 1 305 ? -11.57 -9.234 1.955 1 92.19 305 ASN A CA 1
ATOM 2351 C C . ASN A 1 305 ? -12.391 -10.523 1.875 1 92.19 305 ASN A C 1
ATOM 2353 O O . ASN A 1 305 ? -13.414 -10.57 1.196 1 92.19 305 ASN A O 1
ATOM 2357 N N . TYR A 1 306 ? -11.992 -11.562 2.607 1 92.69 306 TYR A N 1
ATOM 2358 C CA . TYR A 1 306 ? -12.648 -12.867 2.529 1 92.69 306 TYR A CA 1
ATOM 2359 C C . TYR A 1 306 ? -14.086 -12.789 3.029 1 92.69 306 TYR A C 1
ATOM 2361 O O . TYR A 1 306 ? -14.984 -13.383 2.438 1 92.69 306 TYR A O 1
ATOM 2369 N N . TYR A 1 307 ? -14.273 -12.07 4.078 1 91.44 307 TYR A N 1
ATOM 2370 C CA . TYR A 1 307 ? -15.594 -12 4.699 1 91.44 307 TYR A CA 1
ATOM 2371 C C . TYR A 1 307 ? -16.594 -11.328 3.768 1 91.44 307 TYR A C 1
ATOM 2373 O O . TYR A 1 307 ? -17.75 -11.766 3.674 1 91.44 307 TYR A O 1
ATOM 2381 N N . HIS A 1 308 ? -16.156 -10.367 3.051 1 88.12 308 HIS A N 1
ATOM 2382 C CA . HIS A 1 308 ? -17.047 -9.578 2.225 1 88.12 308 HIS A CA 1
ATOM 2383 C C . HIS A 1 308 ? -17.25 -10.219 0.854 1 88.12 308 HIS A C 1
ATOM 2385 O O . HIS A 1 308 ? -18.141 -9.82 0.103 1 88.12 308 HIS A O 1
ATOM 2391 N N . THR A 1 309 ? -16.422 -11.203 0.504 1 84.5 309 THR A N 1
ATOM 2392 C CA . THR A 1 309 ? -16.453 -11.703 -0.863 1 84.5 309 THR A CA 1
ATOM 2393 C C . THR A 1 309 ? -16.781 -13.195 -0.878 1 84.5 309 THR A C 1
ATOM 2395 O O . THR A 1 309 ? -16.531 -13.883 -1.87 1 84.5 309 THR A O 1
ATOM 2398 N N . ALA A 1 310 ? -17.172 -13.734 0.209 1 81.75 310 ALA A N 1
ATOM 2399 C CA . ALA A 1 310 ? -17.625 -15.125 0.25 1 81.75 310 ALA A CA 1
ATOM 2400 C C . ALA A 1 310 ? -19 -15.281 -0.385 1 81.75 310 ALA A C 1
ATOM 2402 O O . ALA A 1 310 ? -20.016 -15.117 0.287 1 81.75 310 ALA A O 1
ATOM 2403 N N . THR A 1 311 ? -19.062 -15.477 -1.707 1 75 311 THR A N 1
ATOM 2404 C CA . THR A 1 311 ? -20.328 -15.477 -2.422 1 75 311 THR A CA 1
ATOM 2405 C C . THR A 1 311 ? -20.609 -16.844 -3.031 1 75 311 THR A C 1
ATOM 2407 O O . THR A 1 311 ? -21.75 -17.141 -3.383 1 75 311 THR A O 1
ATOM 2410 N N . SER A 1 312 ? -19.531 -17.625 -3.18 1 69.5 312 SER A N 1
ATOM 2411 C CA . SER A 1 312 ? -19.672 -18.891 -3.908 1 69.5 312 SER A CA 1
ATOM 2412 C C . SER A 1 312 ? -20.562 -19.859 -3.162 1 69.5 312 SER A C 1
ATOM 2414 O O . SER A 1 312 ? -20.422 -20.047 -1.95 1 69.5 312 SER A O 1
ATOM 2416 N N . PRO A 1 313 ? -21.516 -20.344 -4.016 1 65.81 313 PRO A N 1
ATOM 2417 C CA . PRO A 1 313 ? -22.234 -21.453 -3.385 1 65.81 313 PRO A CA 1
ATOM 2418 C C . PRO A 1 313 ? -21.344 -22.688 -3.156 1 65.81 313 PRO A C 1
ATOM 2420 O O . PRO A 1 313 ? -20.297 -22.812 -3.797 1 65.81 313 PRO A O 1
ATOM 2423 N N . THR A 1 314 ? -21.656 -23.438 -2.209 1 61.62 314 THR A N 1
ATOM 2424 C CA . THR A 1 314 ? -20.922 -24.641 -1.847 1 61.62 314 THR A CA 1
ATOM 2425 C C . THR A 1 314 ? -20.734 -25.547 -3.059 1 61.62 314 THR A C 1
ATOM 2427 O O . THR A 1 314 ? -19.734 -26.266 -3.164 1 61.62 314 THR A O 1
ATOM 2430 N N . SER A 1 315 ? -21.656 -25.391 -3.779 1 60.28 315 SER A N 1
ATOM 2431 C CA . SER A 1 315 ? -21.703 -26.344 -4.887 1 60.28 315 SER A CA 1
ATOM 2432 C C . SER A 1 315 ? -20.891 -25.844 -6.078 1 60.28 315 SER A C 1
ATOM 2434 O O . SER A 1 315 ? -20.734 -26.547 -7.074 1 60.28 315 SER A O 1
ATOM 2436 N N . SER A 1 316 ? -20.25 -24.781 -5.742 1 64.94 316 SER A N 1
ATOM 2437 C CA . SER A 1 316 ? -19.531 -24.266 -6.91 1 64.94 316 SER A CA 1
ATOM 2438 C C . SER A 1 316 ? -18.219 -25 -7.121 1 64.94 316 SER A C 1
ATOM 2440 O O . SER A 1 316 ? -17.5 -25.297 -6.156 1 64.94 316 SER A O 1
ATOM 2442 N N . GLY A 1 317 ? -18.109 -25.938 -8.117 1 67.25 317 GLY A N 1
ATOM 2443 C CA . GLY A 1 317 ? -16.875 -26.578 -8.508 1 67.25 317 GLY A CA 1
ATOM 2444 C C . GLY A 1 317 ? -15.781 -25.594 -8.891 1 67.25 317 GLY A C 1
ATOM 2445 O O . GLY A 1 317 ? -14.75 -26 -9.438 1 67.25 317 GLY A O 1
ATOM 2446 N N . TYR A 1 318 ? -15.977 -24.391 -8.422 1 70.56 318 TYR A N 1
ATOM 2447 C CA . TYR A 1 318 ? -15.016 -23.375 -8.82 1 70.56 318 TYR A CA 1
ATOM 2448 C C . TYR A 1 318 ? -13.812 -23.359 -7.879 1 70.56 318 TYR A C 1
ATOM 2450 O O . TYR A 1 318 ? -13.961 -23.469 -6.66 1 70.56 318 TYR A O 1
ATOM 2458 N N . ASP A 1 319 ? -12.57 -23.359 -8.547 1 76.44 319 ASP A N 1
ATOM 2459 C CA . ASP A 1 319 ? -11.312 -23.25 -7.82 1 76.44 319 ASP A CA 1
ATOM 2460 C C . ASP A 1 319 ? -10.438 -22.141 -8.398 1 76.44 319 ASP A C 1
ATOM 2462 O O . ASP A 1 319 ? -9.766 -22.328 -9.414 1 76.44 319 ASP A O 1
ATOM 2466 N N . PRO A 1 320 ? -10.43 -21.031 -7.742 1 74.06 320 PRO A N 1
ATOM 2467 C CA . PRO A 1 320 ? -9.68 -19.891 -8.297 1 74.06 320 PRO A CA 1
ATOM 2468 C C . PRO A 1 320 ? -8.188 -20.188 -8.422 1 74.06 320 PRO A C 1
ATOM 2470 O O . PRO A 1 320 ? -7.492 -19.516 -9.195 1 74.06 320 PRO A O 1
ATOM 2473 N N . VAL A 1 321 ? -7.715 -21.141 -7.703 1 72.5 321 VAL A N 1
ATOM 2474 C CA . VAL A 1 321 ? -6.293 -21.469 -7.727 1 72.5 321 VAL A CA 1
ATOM 2475 C C . VAL A 1 321 ? -5.992 -22.375 -8.922 1 72.5 321 VAL A C 1
ATOM 2477 O O . VAL A 1 321 ? -4.883 -22.344 -9.461 1 72.5 321 VAL A O 1
ATOM 2480 N N . ALA A 1 322 ? -7.02 -23.141 -9.391 1 69.94 322 ALA A N 1
ATOM 2481 C CA . ALA A 1 322 ? -6.734 -24.219 -10.328 1 69.94 322 ALA A CA 1
ATOM 2482 C C . ALA A 1 322 ? -7.398 -23.969 -11.68 1 69.94 322 ALA A C 1
ATOM 2484 O O . ALA A 1 322 ? -6.969 -24.5 -12.703 1 69.94 322 ALA A O 1
ATOM 2485 N N . GLU A 1 323 ? -8.312 -23.109 -11.75 1 70.75 323 GLU A N 1
ATOM 2486 C CA . GLU A 1 323 ? -9.141 -23.047 -12.953 1 70.75 323 GLU A CA 1
ATOM 2487 C C . GLU A 1 323 ? -8.383 -22.406 -14.109 1 70.75 323 GLU A C 1
ATOM 2489 O O . GLU A 1 323 ? -7.566 -21.5 -13.898 1 70.75 323 GLU A O 1
ATOM 2494 N N . VAL A 1 324 ? -8.727 -23.031 -15.156 1 70.75 324 VAL A N 1
ATOM 2495 C CA . VAL A 1 324 ? -8.172 -22.516 -16.406 1 70.75 324 VAL A CA 1
ATOM 2496 C C . VAL A 1 324 ? -8.883 -21.219 -16.781 1 70.75 324 VAL A C 1
ATOM 2498 O O . VAL A 1 324 ? -9.953 -20.922 -16.25 1 70.75 324 VAL A O 1
ATOM 2501 N N . LEU A 1 325 ? -8.289 -20.547 -17.641 1 73.69 325 LEU A N 1
ATOM 2502 C CA . LEU A 1 325 ? -8.766 -19.234 -18.047 1 73.69 325 LEU A CA 1
ATOM 2503 C C . LEU A 1 325 ? -10.227 -19.297 -18.469 1 73.69 325 LEU A C 1
ATOM 2505 O O . LEU A 1 325 ? -11.031 -18.453 -18.047 1 73.69 325 LEU A O 1
ATOM 2509 N N . GLU A 1 326 ? -10.562 -20.312 -19.266 1 69.62 326 GLU A N 1
ATOM 2510 C CA . GLU A 1 326 ? -11.922 -20.422 -19.797 1 69.62 326 GLU A CA 1
ATOM 2511 C C . GLU A 1 326 ? -12.938 -20.531 -18.656 1 69.62 326 GLU A C 1
ATOM 2513 O O . GLU A 1 326 ? -14.008 -19.922 -18.719 1 69.62 326 GLU A O 1
ATOM 2518 N N . ARG A 1 327 ? -12.562 -21.203 -17.703 1 73.75 327 ARG A N 1
ATOM 2519 C CA . ARG A 1 327 ? -13.477 -21.391 -16.578 1 73.75 327 ARG A CA 1
ATOM 2520 C C . ARG A 1 327 ? -13.508 -20.141 -15.695 1 73.75 327 ARG A C 1
ATOM 2522 O O . ARG A 1 327 ? -14.578 -19.734 -15.227 1 73.75 327 ARG A O 1
ATOM 2529 N N . ARG A 1 328 ? -12.43 -19.578 -15.57 1 74.62 328 ARG A N 1
ATOM 2530 C CA . ARG A 1 328 ? -12.344 -18.359 -14.773 1 74.62 328 ARG A CA 1
ATOM 2531 C C . ARG A 1 328 ? -13.094 -17.203 -15.438 1 74.62 328 ARG A C 1
ATOM 2533 O O . ARG A 1 328 ? -13.695 -16.375 -14.758 1 74.62 328 ARG A O 1
ATOM 2540 N N . ALA A 1 329 ? -13.094 -17.266 -16.75 1 70.12 329 ALA A N 1
ATOM 2541 C CA . ALA A 1 329 ? -13.664 -16.188 -17.531 1 70.12 329 ALA A CA 1
ATOM 2542 C C . ALA A 1 329 ? -15.117 -16.484 -17.906 1 70.12 329 ALA A C 1
ATOM 2544 O O . ALA A 1 329 ? -15.719 -15.773 -18.719 1 70.12 329 ALA A O 1
ATOM 2545 N N . SER A 1 330 ? -15.656 -17.641 -17.516 1 68.06 330 SER A N 1
ATOM 2546 C CA . SER A 1 330 ? -16.969 -18.078 -17.969 1 68.06 330 SER A CA 1
ATOM 2547 C C . SER A 1 330 ? -18.062 -17.125 -17.516 1 68.06 330 SER A C 1
ATOM 2549 O O . SER A 1 330 ? -19.141 -17.078 -18.109 1 68.06 330 SER A O 1
ATOM 2551 N N . GLY A 1 331 ? -17.75 -16.281 -16.547 1 68.81 331 GLY A N 1
ATOM 2552 C CA . GLY A 1 331 ? -18.781 -15.344 -16.125 1 68.81 331 GLY A CA 1
ATOM 2553 C C . GLY A 1 331 ? -18.219 -13.992 -15.703 1 68.81 331 GLY A C 1
ATOM 2554 O O . GLY A 1 331 ? -17.078 -13.914 -15.227 1 68.81 331 GLY A O 1
ATOM 2555 N N . LEU A 1 332 ? -19.047 -12.984 -16.266 1 73 332 LEU A N 1
ATOM 2556 C CA . LEU A 1 332 ? -18.75 -11.617 -15.828 1 73 332 LEU A CA 1
ATOM 2557 C C . LEU A 1 332 ? -19.562 -11.25 -14.594 1 73 332 LEU A C 1
ATOM 2559 O O . LEU A 1 332 ? -20.531 -10.492 -14.695 1 73 332 LEU A O 1
ATOM 2563 N N . ASP A 1 333 ? -19.312 -12.039 -13.5 1 66.5 333 ASP A N 1
ATOM 2564 C CA . ASP A 1 333 ? -19.969 -11.766 -12.227 1 66.5 333 ASP A CA 1
ATOM 2565 C C . ASP A 1 333 ? -19.031 -12.07 -11.055 1 66.5 333 ASP A C 1
ATOM 2567 O O . ASP A 1 333 ? -17.891 -12.453 -11.258 1 66.5 333 ASP A O 1
ATOM 2571 N N . PHE A 1 334 ? -19.469 -11.656 -9.961 1 60.38 334 PHE A N 1
ATOM 2572 C CA . PHE A 1 334 ? -18.672 -11.883 -8.75 1 60.38 334 PHE A CA 1
ATOM 2573 C C . PHE A 1 334 ? -19.203 -13.078 -7.973 1 60.38 334 PHE A C 1
ATOM 2575 O O . PHE A 1 334 ? -19.234 -13.062 -6.738 1 60.38 334 PHE A O 1
ATOM 2582 N N . SER A 1 335 ? -19.625 -14.078 -8.719 1 65.06 335 SER A N 1
ATOM 2583 C CA . SER A 1 335 ? -20.203 -15.242 -8.07 1 65.06 335 SER A CA 1
ATOM 2584 C C . SER A 1 335 ? -19.125 -16.141 -7.453 1 65.06 335 SER A C 1
ATOM 2586 O O . SER A 1 335 ? -19.406 -16.922 -6.551 1 65.06 335 SER A O 1
ATOM 2588 N N . ASP A 1 336 ? -18 -15.867 -7.969 1 74.31 336 ASP A N 1
ATOM 2589 C CA . ASP A 1 336 ? -16.906 -16.672 -7.434 1 74.31 336 ASP A CA 1
ATOM 2590 C C . ASP A 1 336 ? -16.188 -15.93 -6.312 1 74.31 336 ASP A C 1
ATOM 2592 O O . ASP A 1 336 ? -15.852 -14.75 -6.453 1 74.31 336 ASP A O 1
ATOM 2596 N N . SER A 1 337 ? -15.969 -16.75 -5.23 1 78.31 337 SER A N 1
ATOM 2597 C CA . SER A 1 337 ? -15.422 -16.141 -4.023 1 78.31 337 SER A CA 1
ATOM 2598 C C . SER A 1 337 ? -13.93 -15.883 -4.164 1 78.31 337 SER A C 1
ATOM 2600 O O . SER A 1 337 ? -13.219 -16.656 -4.809 1 78.31 337 SER A O 1
ATOM 2602 N N . PHE A 1 338 ? -13.461 -14.797 -3.604 1 87.81 338 PHE A N 1
ATOM 2603 C CA . PHE A 1 338 ? -12.086 -14.492 -3.225 1 87.81 338 PHE A CA 1
ATOM 2604 C C . PHE A 1 338 ? -11.227 -14.227 -4.457 1 87.81 338 PHE A C 1
ATOM 2606 O O . PHE A 1 338 ? -10 -14.352 -4.406 1 87.81 338 PHE A O 1
ATOM 2613 N N . GLY A 1 339 ? -11.836 -13.977 -5.598 1 88.56 339 GLY A N 1
ATOM 2614 C CA . GLY A 1 339 ? -11.078 -13.82 -6.828 1 88.56 339 GLY A CA 1
ATOM 2615 C C . GLY A 1 339 ? -9.938 -12.828 -6.711 1 88.56 339 GLY A C 1
ATOM 2616 O O . GLY A 1 339 ? -8.781 -13.172 -6.941 1 88.56 339 GLY A O 1
ATOM 2617 N N . LEU A 1 340 ? -10.273 -11.68 -6.316 1 92.06 340 LEU A N 1
ATOM 2618 C CA . LEU A 1 340 ? -9.273 -10.617 -6.238 1 92.06 340 LEU A CA 1
ATOM 2619 C C . LEU A 1 340 ? -8.258 -10.914 -5.145 1 92.06 340 LEU A C 1
ATOM 2621 O O . LEU A 1 340 ? -7.066 -10.625 -5.301 1 92.06 340 LEU A O 1
ATOM 2625 N N . ARG A 1 341 ? -8.688 -11.445 -4.047 1 93.69 341 ARG A N 1
ATOM 2626 C CA . ARG A 1 341 ? -7.758 -11.781 -2.969 1 93.69 341 ARG A CA 1
ATOM 2627 C C . ARG A 1 341 ? -6.77 -12.852 -3.416 1 93.69 341 ARG A C 1
ATOM 2629 O O . ARG A 1 341 ? -5.578 -12.766 -3.115 1 93.69 341 ARG A O 1
ATOM 2636 N N . ILE A 1 342 ? -7.27 -13.828 -4.098 1 93 342 ILE A N 1
ATOM 2637 C CA . ILE A 1 342 ? -6.406 -14.891 -4.609 1 93 342 ILE A CA 1
ATOM 2638 C C . ILE A 1 342 ? -5.418 -14.312 -5.621 1 93 342 ILE A C 1
ATOM 2640 O O . ILE A 1 342 ? -4.242 -14.68 -5.633 1 93 342 ILE A O 1
ATOM 2644 N N . ALA A 1 343 ? -5.91 -13.422 -6.477 1 94.5 343 ALA A N 1
ATOM 2645 C CA . ALA A 1 343 ? -5.02 -12.727 -7.402 1 94.5 343 ALA A CA 1
ATOM 2646 C C . ALA A 1 343 ? -3.904 -12 -6.648 1 94.5 343 ALA A C 1
ATOM 2648 O O . ALA A 1 343 ? -2.748 -12.016 -7.074 1 94.5 343 ALA A O 1
ATOM 2649 N N . GLN A 1 344 ? -4.219 -11.398 -5.566 1 96.31 344 GLN A N 1
ATOM 2650 C CA . GLN A 1 344 ? -3.227 -10.727 -4.738 1 96.31 344 GLN A CA 1
ATOM 2651 C C . GLN A 1 344 ? -2.191 -11.711 -4.203 1 96.31 344 GLN A C 1
ATOM 2653 O O . GLN A 1 344 ? -0.998 -11.406 -4.164 1 96.31 344 GLN A O 1
ATOM 2658 N N . LEU A 1 345 ? -2.658 -12.859 -3.773 1 95.44 345 LEU A N 1
ATOM 2659 C CA . LEU A 1 345 ? -1.747 -13.875 -3.254 1 95.44 345 LEU A CA 1
ATOM 2660 C C . LEU A 1 345 ? -0.794 -14.359 -4.344 1 95.44 345 LEU A C 1
ATOM 2662 O O . LEU A 1 345 ? 0.402 -14.523 -4.098 1 95.44 345 LEU A O 1
ATOM 2666 N N . TYR A 1 346 ? -1.331 -14.539 -5.516 1 94.44 346 TYR A N 1
ATOM 2667 C CA . TYR A 1 346 ? -0.488 -14.945 -6.633 1 94.44 346 TYR A CA 1
ATOM 2668 C C . TYR A 1 346 ? 0.56 -13.883 -6.945 1 94.44 346 TYR A C 1
ATOM 2670 O O . TYR A 1 346 ? 1.724 -14.203 -7.191 1 94.44 346 TYR A O 1
ATOM 2678 N N . ALA A 1 347 ? 0.157 -12.648 -6.957 1 95 347 ALA A N 1
ATOM 2679 C CA . ALA A 1 347 ? 1.088 -11.562 -7.234 1 95 347 ALA A CA 1
ATOM 2680 C C . ALA A 1 347 ? 2.189 -11.5 -6.18 1 95 347 ALA A C 1
ATOM 2682 O O . ALA A 1 347 ? 3.357 -11.266 -6.508 1 95 347 ALA A O 1
ATOM 2683 N N . LYS A 1 348 ? 1.844 -11.773 -5.004 1 94.44 348 LYS A N 1
ATOM 2684 C CA . LYS A 1 348 ? 2.768 -11.641 -3.881 1 94.44 348 LYS A CA 1
ATOM 2685 C C . LYS A 1 348 ? 3.668 -12.867 -3.762 1 94.44 348 LYS A C 1
ATOM 2687 O O . LYS A 1 348 ? 4.723 -12.812 -3.127 1 94.44 348 LYS A O 1
ATOM 2692 N N . TYR A 1 349 ? 3.248 -13.914 -4.355 1 92.56 349 TYR A N 1
ATOM 2693 C CA . TYR A 1 349 ? 3.863 -15.211 -4.082 1 92.56 349 TYR A CA 1
ATOM 2694 C C . TYR A 1 349 ? 5.363 -15.164 -4.352 1 92.56 349 TYR A C 1
ATOM 2696 O O . TYR A 1 349 ? 6.152 -15.719 -3.578 1 92.56 349 TYR A O 1
ATOM 2704 N N . PHE A 1 350 ? 5.773 -14.539 -5.426 1 90.06 350 PHE A N 1
ATOM 2705 C CA . PHE A 1 350 ? 7.191 -14.438 -5.75 1 90.06 350 PHE A CA 1
ATOM 2706 C C . PHE A 1 350 ? 7.734 -13.062 -5.391 1 90.06 350 PHE A C 1
ATOM 2708 O O . PHE A 1 350 ? 8.703 -12.594 -5.988 1 90.06 350 PHE A O 1
ATOM 2715 N N . GLY A 1 351 ? 7.039 -12.336 -4.57 1 89.62 351 GLY A N 1
ATOM 2716 C CA . GLY A 1 351 ? 7.566 -11.078 -4.062 1 89.62 351 GLY A CA 1
ATOM 2717 C C . GLY A 1 351 ? 6.977 -9.867 -4.754 1 89.62 351 GLY A C 1
ATOM 2718 O O . GLY A 1 351 ? 7.477 -8.75 -4.59 1 89.62 351 GLY A O 1
ATOM 2719 N N . GLY A 1 352 ? 5.988 -10.039 -5.562 1 93.25 352 GLY A N 1
ATOM 2720 C CA . GLY A 1 352 ? 5.301 -8.922 -6.191 1 93.25 352 GLY A CA 1
ATOM 2721 C C . GLY A 1 352 ? 4.199 -8.336 -5.328 1 93.25 352 GLY A C 1
ATOM 2722 O O . GLY A 1 352 ? 4.254 -8.422 -4.098 1 93.25 352 GLY A O 1
ATOM 2723 N N . GLU A 1 353 ? 3.328 -7.652 -6.055 1 95 353 GLU A N 1
ATOM 2724 C CA . GLU A 1 353 ? 2.24 -6.992 -5.344 1 95 353 GLU A CA 1
ATOM 2725 C C . GLU A 1 353 ? 1.093 -6.645 -6.289 1 95 353 GLU A C 1
ATOM 2727 O O . GLU A 1 353 ? 1.313 -6.402 -7.477 1 95 353 GLU A O 1
ATOM 2732 N N . LEU A 1 354 ? -0.081 -6.738 -5.805 1 97.25 354 LEU A N 1
ATOM 2733 C CA . LEU A 1 354 ? -1.275 -6.215 -6.457 1 97.25 354 LEU A CA 1
ATOM 2734 C C . LEU A 1 354 ? -1.937 -5.141 -5.602 1 97.25 354 LEU A C 1
ATOM 2736 O O . LEU A 1 354 ? -2.387 -5.418 -4.488 1 97.25 354 LEU A O 1
ATOM 2740 N N . ALA A 1 355 ? -1.9 -3.902 -6.074 1 96.88 355 ALA A N 1
ATOM 2741 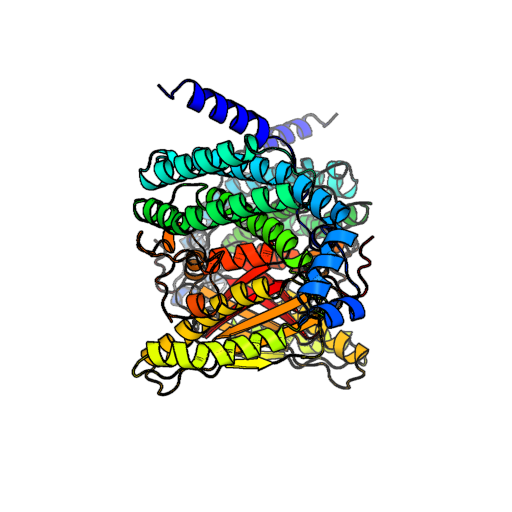C CA . ALA A 1 355 ? -2.424 -2.762 -5.324 1 96.88 355 ALA A CA 1
ATOM 2742 C C . ALA A 1 355 ? -3.588 -2.109 -6.062 1 96.88 355 ALA A C 1
ATOM 2744 O O . ALA A 1 355 ? -3.48 -1.799 -7.254 1 96.88 355 ALA A O 1
ATOM 2745 N N . ILE A 1 356 ? -4.652 -1.904 -5.355 1 97.25 356 ILE A N 1
ATOM 2746 C CA . ILE A 1 356 ? -5.836 -1.257 -5.914 1 97.25 356 ILE A CA 1
ATOM 2747 C C . ILE A 1 356 ? -5.879 0.204 -5.473 1 97.25 356 ILE A C 1
ATOM 2749 O O . ILE A 1 356 ? -5.863 0.497 -4.273 1 97.25 356 ILE A O 1
ATOM 2753 N N . MET A 1 357 ? -5.852 1.106 -6.469 1 97.25 357 MET A N 1
ATOM 2754 C CA . MET A 1 357 ? -5.906 2.541 -6.203 1 97.25 357 MET A CA 1
ATOM 2755 C C . MET A 1 357 ? -7.207 3.141 -6.727 1 97.25 357 MET A C 1
ATOM 2757 O O . MET A 1 357 ? -7.277 3.574 -7.875 1 97.25 357 MET A O 1
ATOM 2761 N N . PRO A 1 358 ? -8.242 3.197 -5.875 1 96.38 358 PRO A N 1
ATOM 2762 C CA . PRO A 1 358 ? -9.523 3.746 -6.312 1 96.38 358 PRO A CA 1
ATOM 2763 C C . PRO A 1 358 ? -9.578 5.27 -6.227 1 96.38 358 PRO A C 1
ATOM 2765 O O . PRO A 1 358 ? -9.008 5.859 -5.309 1 96.38 358 PRO A O 1
ATOM 2768 N N . MET A 1 359 ? -10.117 5.887 -7.148 1 95.19 359 MET A N 1
ATOM 2769 C CA . MET A 1 359 ? -10.406 7.316 -7.113 1 95.19 359 MET A CA 1
ATOM 2770 C C . MET A 1 359 ? -11.898 7.578 -7.285 1 95.19 359 MET A C 1
ATOM 2772 O O . MET A 1 359 ? -12.422 7.504 -8.398 1 95.19 359 MET A O 1
ATOM 2776 N N . GLU A 1 360 ? -12.516 7.891 -6.141 1 92.81 360 GLU A N 1
ATOM 2777 C CA . GLU A 1 360 ? -13.945 8.188 -6.191 1 92.81 360 GLU A CA 1
ATOM 2778 C C . GLU A 1 360 ? -14.242 9.289 -7.207 1 92.81 360 GLU A C 1
ATOM 2780 O O . GLU A 1 360 ? -13.555 10.312 -7.242 1 92.81 360 GLU A O 1
ATOM 2785 N N . GLY A 1 361 ? -15.242 9.055 -8.023 1 92 361 GLY A N 1
ATOM 2786 C CA . GLY A 1 361 ? -15.648 10.039 -9.023 1 92 361 GLY A CA 1
ATOM 2787 C C . GLY A 1 361 ? -14.898 9.906 -10.328 1 92 361 GLY A C 1
ATOM 2788 O O . GLY A 1 361 ? -15.18 10.617 -11.289 1 92 361 GLY A O 1
ATOM 2789 N N . HIS A 1 362 ? -13.945 9.016 -10.461 1 95.31 362 HIS A N 1
ATOM 2790 C CA . HIS A 1 362 ? -13.133 8.891 -11.664 1 95.31 362 HIS A CA 1
ATOM 2791 C C . HIS A 1 362 ? -13.016 7.434 -12.102 1 95.31 362 HIS A C 1
ATOM 2793 O O . HIS A 1 362 ? -13.641 7.027 -13.086 1 95.31 362 HIS A O 1
ATOM 2799 N N . GLY A 1 363 ? -12.336 6.66 -11.391 1 97.44 363 GLY A N 1
ATOM 2800 C CA . GLY A 1 363 ? -12.117 5.27 -11.758 1 97.44 363 GLY A CA 1
ATOM 2801 C C . GLY A 1 363 ? -11.203 4.535 -10.797 1 97.44 363 GLY A C 1
ATOM 2802 O O . GLY A 1 363 ? -11.023 4.961 -9.648 1 97.44 363 GLY A O 1
ATOM 2803 N N . VAL A 1 364 ? -10.695 3.375 -11.227 1 97.94 364 VAL A N 1
ATOM 2804 C CA . VAL A 1 364 ? -9.812 2.545 -10.422 1 97.94 364 VAL A CA 1
ATOM 2805 C C . VAL A 1 364 ? -8.555 2.189 -11.219 1 97.94 364 VAL A C 1
ATOM 2807 O O . VAL A 1 364 ? -8.648 1.785 -12.383 1 97.94 364 VAL A O 1
ATOM 2810 N N . ASP A 1 365 ? -7.395 2.467 -10.633 1 98.5 365 ASP A N 1
ATOM 2811 C CA . ASP A 1 365 ? -6.125 1.95 -11.148 1 98.5 365 ASP A CA 1
ATOM 2812 C C . ASP A 1 365 ? -5.645 0.763 -10.312 1 98.5 365 ASP A C 1
ATOM 2814 O O . ASP A 1 365 ? -5.543 0.854 -9.094 1 98.5 365 ASP A O 1
ATOM 2818 N N . THR A 1 366 ? -5.422 -0.32 -10.961 1 98.44 366 THR A N 1
ATOM 2819 C CA . THR A 1 366 ? -4.836 -1.476 -10.289 1 98.44 366 THR A CA 1
ATOM 2820 C C . THR A 1 366 ? -3.416 -1.727 -10.789 1 98.44 366 THR A C 1
ATOM 2822 O O . THR A 1 366 ? -3.189 -1.839 -12 1 98.44 366 THR A O 1
ATOM 2825 N N . TYR A 1 367 ? -2.494 -1.739 -9.867 1 98.06 367 TYR A N 1
ATOM 2826 C CA . TYR A 1 367 ? -1.098 -2.004 -10.195 1 98.06 367 TYR A CA 1
ATOM 2827 C C . TYR A 1 367 ? -0.714 -3.434 -9.836 1 98.06 367 TYR A C 1
ATOM 2829 O O . TYR A 1 367 ? -1.005 -3.9 -8.727 1 98.06 367 TYR A O 1
ATOM 2837 N N . ILE A 1 368 ? -0.107 -4.09 -10.742 1 97.69 368 ILE A N 1
ATOM 2838 C CA . ILE A 1 368 ? 0.403 -5.441 -10.523 1 97.69 368 ILE A CA 1
ATOM 2839 C C . ILE A 1 368 ? 1.917 -5.457 -10.727 1 97.69 368 ILE A C 1
ATOM 2841 O O . ILE A 1 368 ? 2.4 -5.293 -11.852 1 97.69 368 ILE A O 1
ATOM 2845 N N . TYR A 1 369 ? 2.617 -5.621 -9.672 1 95.19 369 TYR A N 1
ATOM 2846 C CA . TYR A 1 369 ? 4.066 -5.773 -9.727 1 95.19 369 TYR A CA 1
ATOM 2847 C C . TYR A 1 369 ? 4.461 -7.242 -9.75 1 95.19 369 TYR A C 1
ATOM 2849 O O . TYR A 1 369 ? 4.031 -8.023 -8.898 1 95.19 369 TYR A O 1
ATOM 2857 N N . MET A 1 370 ? 5.215 -7.602 -10.68 1 92.5 370 MET A N 1
ATOM 2858 C CA . MET A 1 370 ? 5.711 -8.969 -10.781 1 92.5 370 MET A CA 1
ATOM 2859 C C . MET A 1 370 ? 7.238 -9 -10.766 1 92.5 370 MET A C 1
ATOM 2861 O O . MET A 1 370 ? 7.883 -8.367 -11.602 1 92.5 370 MET A O 1
ATOM 2865 N N . ASN A 1 371 ? 7.754 -9.703 -9.789 1 86.25 371 ASN A N 1
ATOM 2866 C CA . ASN A 1 371 ? 9.195 -9.914 -9.719 1 86.25 371 ASN A CA 1
ATOM 2867 C C . ASN A 1 371 ? 9.633 -11.062 -10.633 1 86.25 371 ASN A C 1
ATOM 2869 O O . ASN A 1 371 ? 9.328 -12.227 -10.359 1 86.25 371 ASN A O 1
ATOM 2873 N N . CYS A 1 372 ? 10.227 -10.688 -11.656 1 80.94 372 CYS A N 1
ATOM 2874 C CA . CYS A 1 372 ? 10.625 -11.672 -12.664 1 80.94 372 CYS A CA 1
ATOM 2875 C C . CYS A 1 372 ? 12.141 -11.844 -12.68 1 80.94 372 CYS A C 1
ATOM 2877 O O . CYS A 1 372 ? 12.867 -11.062 -12.062 1 80.94 372 CYS A O 1
ATOM 2879 N N . LEU A 1 373 ? 12.539 -12.977 -13.133 1 76.5 373 LEU A N 1
ATOM 2880 C CA . LEU A 1 373 ? 13.961 -13.172 -13.383 1 76.5 373 LEU A CA 1
ATOM 2881 C C . LEU A 1 373 ? 14.336 -12.719 -14.789 1 76.5 373 LEU A C 1
ATOM 2883 O O . LEU A 1 373 ? 13.594 -12.969 -15.742 1 76.5 373 LEU A O 1
ATOM 2887 N N . THR A 1 374 ? 15.172 -11.719 -14.766 1 64.31 374 THR A N 1
ATOM 2888 C CA . THR A 1 374 ? 15.633 -11.258 -16.078 1 64.31 374 THR A CA 1
ATOM 2889 C C . THR A 1 374 ? 16.875 -12.023 -16.5 1 64.31 374 THR A C 1
ATOM 2891 O O . THR A 1 374 ? 17.484 -12.742 -15.703 1 64.31 374 THR A O 1
ATOM 2894 N N . GLY A 1 375 ? 17.031 -12.18 -17.844 1 53.38 375 GLY A N 1
ATOM 2895 C CA . GLY A 1 375 ? 18.203 -12.867 -18.359 1 53.38 375 GLY A CA 1
ATOM 2896 C C . GLY A 1 375 ? 19.453 -12.68 -17.516 1 53.38 375 GLY A C 1
ATOM 2897 O O . GLY A 1 375 ? 20.359 -13.5 -17.547 1 53.38 375 GLY A O 1
ATOM 2898 N N . ALA A 1 376 ? 19.578 -11.555 -16.938 1 45.09 376 ALA A N 1
ATOM 2899 C CA . ALA A 1 376 ? 20.781 -11.289 -16.188 1 45.09 376 ALA A CA 1
ATOM 2900 C C . ALA A 1 376 ? 20.766 -12.031 -14.852 1 45.09 376 ALA A C 1
ATOM 2902 O O . ALA A 1 376 ? 21.781 -12.062 -14.141 1 45.09 376 ALA A O 1
ATOM 2903 N N . SER A 1 377 ? 19.766 -12.297 -14.336 1 47.31 377 SER A N 1
ATOM 2904 C CA . SER A 1 377 ? 19.703 -12.961 -13.039 1 47.31 377 SER A CA 1
ATOM 2905 C C . SER A 1 377 ? 20.172 -14.414 -13.141 1 47.31 377 SER A C 1
ATOM 2907 O O . SER A 1 377 ? 19.562 -15.219 -13.836 1 47.31 377 SER A O 1
ATOM 2909 N N . GLU A 1 378 ? 21.375 -14.57 -13.25 1 43.66 378 GLU A N 1
ATOM 2910 C CA . GLU A 1 378 ? 22 -15.883 -13.219 1 43.66 378 GLU A CA 1
ATOM 2911 C C . GLU A 1 378 ? 21.406 -16.766 -12.117 1 43.66 378 GLU A C 1
ATOM 2913 O O . GLU A 1 378 ? 21.109 -16.281 -11.023 1 43.66 378 GLU A O 1
ATOM 2918 N N . VAL A 1 379 ? 20.656 -17.859 -12.523 1 39.62 379 VAL A N 1
ATOM 2919 C CA . VAL A 1 379 ? 20.438 -18.953 -11.594 1 39.62 379 VAL A CA 1
ATOM 2920 C C . VAL A 1 379 ? 21.688 -19.219 -10.773 1 39.62 379 VAL A C 1
ATOM 2922 O O . VAL A 1 379 ? 22.719 -19.656 -11.312 1 39.62 379 VAL A O 1
ATOM 2925 N N . LYS A 1 380 ? 22.344 -18.5 -9.852 1 31.14 380 LYS A N 1
ATOM 2926 C CA . LYS A 1 380 ? 23.453 -18.906 -8.992 1 31.14 380 LYS A CA 1
ATOM 2927 C C . LYS A 1 380 ? 23 -19.953 -7.977 1 31.14 380 LYS A C 1
ATOM 2929 O O . LYS A 1 380 ? 21.891 -19.875 -7.441 1 31.14 380 LYS A O 1
ATOM 2934 N N . MET B 1 1 ? 25.5 12.945 37.531 1 38.62 1 MET B N 1
ATOM 2935 C CA . MET B 1 1 ? 24.266 12.711 38.25 1 38.62 1 MET B CA 1
ATOM 2936 C C . MET B 1 1 ? 23.219 13.789 37.938 1 38.62 1 MET B C 1
ATOM 2938 O O . MET B 1 1 ? 23.531 14.984 38 1 38.62 1 MET B O 1
ATOM 2942 N N . PRO B 1 2 ? 22.297 13.352 37.094 1 53.03 2 PRO B N 1
ATOM 2943 C CA . PRO B 1 2 ? 21.375 14.453 36.844 1 53.03 2 PRO B CA 1
ATOM 2944 C C . PRO B 1 2 ? 21.047 15.258 38.094 1 53.03 2 PRO B C 1
ATOM 2946 O O . PRO B 1 2 ? 21.016 14.711 39.188 1 53.03 2 PRO B O 1
ATOM 2949 N N . THR B 1 3 ? 21.344 16.531 38.062 1 60.5 3 THR B N 1
ATOM 2950 C CA . THR B 1 3 ? 20.922 17.391 39.156 1 60.5 3 THR B CA 1
ATOM 2951 C C . THR B 1 3 ? 19.531 17.016 39.625 1 60.5 3 THR B C 1
ATOM 2953 O O . THR B 1 3 ? 18.75 16.422 38.906 1 60.5 3 THR B O 1
ATOM 2956 N N . SER B 1 4 ? 19.391 17.062 41.031 1 69.75 4 SER B N 1
ATOM 2957 C CA . SER B 1 4 ? 18.109 16.766 41.688 1 69.75 4 SER B CA 1
ATOM 2958 C C . SER B 1 4 ? 16.938 17.297 40.875 1 69.75 4 SER B C 1
ATOM 2960 O O . SER B 1 4 ? 15.93 16.609 40.719 1 69.75 4 SER B O 1
ATOM 2962 N N . ALA B 1 5 ? 17.047 18.375 40.25 1 70.88 5 ALA B N 1
ATOM 2963 C CA . ALA B 1 5 ? 15.992 19 39.469 1 70.88 5 ALA B CA 1
ATOM 2964 C C . ALA B 1 5 ? 15.773 18.234 38.156 1 70.88 5 ALA B C 1
ATOM 2966 O O . ALA B 1 5 ? 14.633 17.984 37.75 1 70.88 5 ALA B O 1
ATOM 2967 N N . ALA B 1 6 ? 16.844 17.797 37.656 1 83.25 6 ALA B N 1
ATOM 2968 C CA . ALA B 1 6 ? 16.766 17.031 36.406 1 83.25 6 ALA B CA 1
ATOM 2969 C C . ALA B 1 6 ? 16.109 15.68 36.656 1 83.25 6 ALA B C 1
ATOM 2971 O O . ALA B 1 6 ? 15.336 15.211 35.812 1 83.25 6 ALA B O 1
ATOM 2972 N N . ALA B 1 7 ? 16.281 15.18 37.812 1 86.69 7 ALA B N 1
ATOM 2973 C CA . ALA B 1 7 ? 15.695 13.891 38.156 1 86.69 7 ALA B CA 1
ATOM 2974 C C . ALA B 1 7 ? 14.18 14.016 38.344 1 86.69 7 ALA B C 1
ATOM 2976 O O . ALA B 1 7 ? 13.43 13.117 37.938 1 86.69 7 ALA B O 1
ATOM 2977 N N . LYS B 1 8 ? 13.797 15.07 38.875 1 90.12 8 LYS B N 1
ATOM 2978 C CA . LYS B 1 8 ? 12.367 15.305 39.062 1 90.12 8 LYS B CA 1
ATOM 2979 C C . LYS B 1 8 ? 11.656 15.469 37.75 1 90.12 8 LYS B C 1
ATOM 2981 O O . LYS B 1 8 ? 10.562 14.93 37.531 1 90.12 8 LYS B O 1
ATOM 2986 N N . VAL B 1 9 ? 12.234 16.234 36.906 1 92.94 9 VAL B N 1
ATOM 2987 C CA . VAL B 1 9 ? 11.656 16.453 35.562 1 92.94 9 VAL B CA 1
ATOM 2988 C C . VAL B 1 9 ? 11.531 15.133 34.812 1 92.94 9 VAL B C 1
ATOM 2990 O O . VAL B 1 9 ? 10.492 14.844 34.219 1 92.94 9 VAL B O 1
ATOM 2993 N N . LEU B 1 10 ? 12.531 14.32 35 1 93.69 10 LEU B N 1
ATOM 2994 C CA . LEU B 1 10 ? 12.539 13.023 34.312 1 93.69 10 LEU B CA 1
ATOM 2995 C C . LEU B 1 10 ? 11.461 12.109 34.875 1 93.69 10 LEU B C 1
ATOM 2997 O O . LEU B 1 10 ? 10.797 11.383 34.125 1 93.69 10 LEU B O 1
ATOM 3001 N N . ALA B 1 11 ? 11.297 12.164 36.125 1 94.44 11 ALA B N 1
ATOM 3002 C CA . ALA B 1 11 ? 10.25 11.367 36.75 1 94.44 11 ALA B CA 1
ATOM 3003 C C . ALA B 1 11 ? 8.867 11.773 36.25 1 94.44 11 ALA B C 1
ATOM 3005 O O . ALA B 1 11 ? 8.008 10.914 36.031 1 94.44 11 ALA B O 1
ATOM 3006 N N . GLU B 1 12 ? 8.695 13.016 36.125 1 95.25 12 GLU B N 1
ATOM 3007 C CA . GLU B 1 12 ? 7.414 13.516 35.625 1 95.25 12 GLU B CA 1
ATOM 3008 C C . GLU B 1 12 ? 7.188 13.117 34.188 1 95.25 12 GLU B C 1
ATOM 3010 O O . GLU B 1 12 ? 6.059 12.828 33.781 1 95.25 12 GLU B O 1
ATOM 3015 N N . VAL B 1 13 ? 8.242 13.141 33.406 1 96.62 13 VAL B N 1
ATOM 3016 C CA . VAL B 1 13 ? 8.172 12.703 32.031 1 96.62 13 VAL B CA 1
ATOM 3017 C C . VAL B 1 13 ? 7.672 11.258 31.969 1 96.62 13 VAL B C 1
ATOM 3019 O O . VAL B 1 13 ? 6.738 10.945 31.234 1 96.62 13 VAL B O 1
ATOM 3022 N N . TYR B 1 14 ? 8.195 10.422 32.75 1 95.31 14 TYR B N 1
ATOM 3023 C CA . TYR B 1 14 ? 7.871 9 32.719 1 95.31 14 TYR B CA 1
ATOM 3024 C C . TYR B 1 14 ? 6.469 8.75 33.25 1 95.31 14 TYR B C 1
ATOM 3026 O O . TYR B 1 14 ? 5.801 7.793 32.875 1 95.31 14 TYR B O 1
ATOM 3034 N N . ARG B 1 15 ? 6.039 9.594 34.062 1 95.31 15 ARG B N 1
ATOM 3035 C CA . ARG B 1 15 ? 4.672 9.5 34.562 1 95.31 15 ARG B CA 1
ATOM 3036 C C . ARG B 1 15 ? 3.67 9.914 33.469 1 95.31 15 ARG B C 1
ATOM 3038 O O . ARG B 1 15 ? 2.678 9.227 33.25 1 95.31 15 ARG B O 1
ATOM 3045 N N . LEU B 1 16 ? 3.949 10.977 32.781 1 95.25 16 LEU B N 1
ATOM 3046 C CA . LEU B 1 16 ? 2.99 11.594 31.875 1 95.25 16 LEU B CA 1
ATOM 3047 C C . LEU B 1 16 ? 2.947 10.859 30.547 1 95.25 16 LEU B C 1
ATOM 3049 O O . LEU B 1 16 ? 1.908 10.82 29.891 1 95.25 16 LEU B O 1
ATOM 3053 N N . HIS B 1 17 ? 4.035 10.234 30.141 1 93.44 17 HIS B N 1
ATOM 3054 C CA . HIS B 1 17 ? 4.121 9.695 28.781 1 93.44 17 HIS B CA 1
ATOM 3055 C C . HIS B 1 17 ? 3.145 8.539 28.594 1 93.44 17 HIS B C 1
ATOM 3057 O O . HIS B 1 17 ? 2.816 8.18 27.453 1 93.44 17 HIS B O 1
ATOM 3063 N N . HIS B 1 18 ? 2.551 7.957 29.656 1 91.69 18 HIS B N 1
ATOM 3064 C CA . HIS B 1 18 ? 1.654 6.809 29.578 1 91.69 18 HIS B CA 1
ATOM 3065 C C . HIS B 1 18 ? 0.195 7.25 29.562 1 91.69 18 HIS B C 1
ATOM 3067 O O . HIS B 1 18 ? -0.699 6.441 29.297 1 91.69 18 HIS B O 1
ATOM 3073 N N . ILE B 1 19 ? -0.037 8.453 29.859 1 94.19 19 ILE B N 1
ATOM 3074 C CA . ILE B 1 19 ? -1.414 8.93 29.922 1 94.19 19 ILE B CA 1
ATOM 3075 C C . ILE B 1 19 ? -2.021 8.938 28.516 1 94.19 19 ILE B C 1
ATOM 3077 O O . ILE B 1 19 ? -1.469 9.547 27.594 1 94.19 19 ILE B O 1
ATOM 3081 N N . PRO B 1 20 ? -3.129 8.266 28.344 1 93.06 20 PRO B N 1
ATOM 3082 C CA . PRO B 1 20 ? -3.758 8.234 27.016 1 93.06 20 PRO B CA 1
ATOM 3083 C C . PRO B 1 20 ? -4.355 9.578 26.625 1 93.06 20 PRO B C 1
ATOM 3085 O O . PRO B 1 20 ? -4.891 10.305 27.469 1 93.06 20 PRO B O 1
ATOM 3088 N N . LEU B 1 21 ? -4.16 9.922 25.406 1 92 21 LEU B N 1
ATOM 3089 C CA . LEU B 1 21 ? -4.754 11.117 24.812 1 92 21 LEU B CA 1
ATOM 3090 C C . LEU B 1 21 ? -5.656 10.75 23.641 1 92 21 LEU B C 1
ATOM 3092 O O . LEU B 1 21 ? -5.375 9.805 22.906 1 92 21 LEU B O 1
ATOM 3096 N N . PRO B 1 22 ? -6.762 11.43 23.547 1 87.88 22 PRO B N 1
ATOM 3097 C CA . PRO B 1 22 ? -7.594 11.195 22.359 1 87.88 22 PRO B CA 1
ATOM 3098 C C . PRO B 1 22 ? -6.883 11.555 21.062 1 87.88 22 PRO B C 1
ATOM 3100 O O . PRO B 1 22 ? -6.051 12.469 21.047 1 87.88 22 PRO B O 1
ATOM 3103 N N . PRO B 1 23 ? -7.254 10.812 20.062 1 88.75 23 PRO B N 1
ATOM 3104 C CA . PRO B 1 23 ? -6.68 11.188 18.766 1 88.75 23 PRO B CA 1
ATOM 3105 C C . PRO B 1 23 ? -7.141 12.562 18.281 1 88.75 23 PRO B C 1
ATOM 3107 O O . PRO B 1 23 ? -8.25 12.992 18.609 1 88.75 23 PRO B O 1
ATOM 3110 N N . ILE B 1 24 ? -6.258 13.219 17.625 1 90.81 24 ILE B N 1
ATOM 3111 C CA . ILE B 1 24 ? -6.621 14.5 17.031 1 90.81 24 ILE B CA 1
ATOM 3112 C C . ILE B 1 24 ? -7.32 14.266 15.688 1 90.81 24 ILE B C 1
ATOM 3114 O O . ILE B 1 24 ? -6.707 13.766 14.742 1 90.81 24 ILE B O 1
ATOM 3118 N N . THR B 1 25 ? -8.594 14.516 15.648 1 90.38 25 THR B N 1
ATOM 3119 C CA . THR B 1 25 ? -9.383 14.414 14.422 1 90.38 25 THR B CA 1
ATOM 3120 C C . THR B 1 25 ? -9.797 15.797 13.938 1 90.38 25 THR B C 1
ATOM 3122 O O . THR B 1 25 ? -9.734 16.781 14.688 1 90.38 25 THR B O 1
ATOM 3125 N N . LEU B 1 26 ? -10.18 15.859 12.734 1 89.12 26 LEU B N 1
ATOM 3126 C CA . LEU B 1 26 ? -10.68 17.125 12.211 1 89.12 26 LEU B CA 1
ATOM 3127 C C . LEU B 1 26 ? -11.875 17.625 13.023 1 89.12 26 LEU B C 1
ATOM 3129 O O . LEU B 1 26 ? -11.961 18.812 13.336 1 89.12 26 LEU B O 1
ATOM 3133 N N . GLN B 1 27 ? -12.703 16.734 13.398 1 88.62 27 GLN B N 1
ATOM 3134 C CA . GLN B 1 27 ? -13.875 17.062 14.195 1 88.62 27 GLN B CA 1
ATOM 3135 C C . GLN B 1 27 ? -13.469 17.609 15.562 1 88.62 27 GLN B C 1
ATOM 3137 O O . GLN B 1 27 ? -14.047 18.594 16.047 1 88.62 27 GLN B O 1
ATOM 3142 N N . ALA B 1 28 ? -12.531 16.953 16.125 1 89.38 28 ALA B N 1
ATOM 3143 C CA . ALA B 1 28 ? -12.055 17.375 17.438 1 89.38 28 ALA B CA 1
ATOM 3144 C C . ALA B 1 28 ? -11.43 18.766 17.359 1 89.38 28 ALA B C 1
ATOM 3146 O O . ALA B 1 28 ? -11.586 19.578 18.281 1 89.38 28 ALA B O 1
ATOM 3147 N N . LEU B 1 29 ? -10.719 19.047 16.312 1 90.69 29 LEU B N 1
ATOM 3148 C CA . LEU B 1 29 ? -10.094 20.344 16.109 1 90.69 29 LEU B CA 1
ATOM 3149 C C . LEU B 1 29 ? -11.148 21.453 16.016 1 90.69 29 LEU B C 1
ATOM 3151 O O . LEU B 1 29 ? -10.984 22.516 16.609 1 90.69 29 LEU B O 1
ATOM 3155 N N . LEU B 1 30 ? -12.234 21.109 15.398 1 90 30 LEU B N 1
ATOM 3156 C CA . LEU B 1 30 ? -13.289 22.094 15.156 1 90 30 LEU B CA 1
ATOM 3157 C C . LEU B 1 30 ? -13.984 22.469 16.453 1 90 30 LEU B C 1
ATOM 3159 O O . LEU B 1 30 ? -14.617 23.531 16.547 1 90 30 LEU B O 1
ATOM 3163 N N . LYS B 1 31 ? -13.844 21.672 17.406 1 90.75 31 LYS B N 1
ATOM 3164 C CA . LYS B 1 31 ? -14.516 21.922 18.672 1 90.75 31 LYS B CA 1
ATOM 3165 C C . LYS B 1 31 ? -13.641 22.75 19.609 1 90.75 31 LYS B C 1
ATOM 3167 O O . LYS B 1 31 ? -14.094 23.203 20.656 1 90.75 31 LYS B O 1
ATOM 3172 N N . ARG B 1 32 ? -12.453 23.016 19.172 1 92.38 32 ARG B N 1
ATOM 3173 C CA . ARG B 1 32 ? -11.508 23.703 20.047 1 92.38 32 ARG B CA 1
ATOM 3174 C C . ARG B 1 32 ? -11.508 25.203 19.797 1 92.38 32 ARG B C 1
ATOM 3176 O O . ARG B 1 32 ? -11.398 25.641 18.641 1 92.38 32 ARG B O 1
ATOM 3183 N N . GLY B 1 33 ? -11.625 25.953 20.875 1 92.25 33 GLY B N 1
ATOM 3184 C CA . GLY B 1 33 ? -11.531 27.406 20.766 1 92.25 33 GLY B CA 1
ATOM 3185 C C . GLY B 1 33 ? -12.875 28.078 20.516 1 92.25 33 GLY B C 1
ATOM 3186 O O . GLY B 1 33 ? -13.914 27.406 20.516 1 92.25 33 GLY B O 1
ATOM 3187 N N . PRO B 1 34 ? -12.781 29.359 20.391 1 94.31 34 PRO B N 1
ATOM 3188 C CA . PRO B 1 34 ? -14.016 30.125 20.141 1 94.31 34 PRO B CA 1
ATOM 3189 C C . PRO B 1 34 ? -14.492 30 18.688 1 94.31 34 PRO B C 1
ATOM 3191 O O . PRO B 1 34 ? -13.703 29.641 17.812 1 94.31 34 PRO B O 1
ATOM 3194 N N . HIS B 1 35 ? -15.805 30.234 18.578 1 91.81 35 HIS B N 1
ATOM 3195 C CA . HIS B 1 35 ? -16.406 30.156 17.25 1 91.81 35 HIS B CA 1
ATOM 3196 C C . HIS B 1 35 ? -17.047 31.5 16.859 1 91.81 35 HIS B C 1
ATOM 3198 O O . HIS B 1 35 ? -17.656 32.156 17.703 1 91.81 35 HIS B O 1
ATOM 3204 N N . ALA B 1 36 ? -16.734 31.812 15.68 1 93.25 36 ALA B N 1
ATOM 3205 C CA . ALA B 1 36 ? -17.359 33 15.125 1 93.25 36 ALA B CA 1
ATOM 3206 C C . ALA B 1 36 ? -18.141 32.688 13.852 1 93.25 36 ALA B C 1
ATOM 3208 O O . ALA B 1 36 ? -17.688 31.875 13.039 1 93.25 36 ALA B O 1
ATOM 3209 N N . SER B 1 37 ? -19.312 33.312 13.734 1 91.56 37 SER B N 1
ATOM 3210 C CA . SER B 1 37 ? -20.031 33.188 12.461 1 91.56 37 SER B CA 1
ATOM 3211 C C . SER B 1 37 ? -19.266 33.875 11.336 1 91.56 37 SER B C 1
ATOM 3213 O O . SER B 1 37 ? -18.359 34.688 11.578 1 91.56 37 SER B O 1
ATOM 3215 N N . GLN B 1 38 ? -19.672 33.562 10.18 1 90.44 38 GLN B N 1
ATOM 3216 C CA . GLN B 1 38 ? -19.016 34.156 9.016 1 90.44 38 GLN B CA 1
ATOM 3217 C C . GLN B 1 38 ? -19.156 35.656 9.008 1 90.44 38 GLN B C 1
ATOM 3219 O O . GLN B 1 38 ? -18.203 36.375 8.695 1 90.44 38 GLN B O 1
ATOM 3224 N N . ALA B 1 39 ? -20.266 36.062 9.391 1 91.44 39 ALA B N 1
ATOM 3225 C CA . ALA B 1 39 ? -20.547 37.5 9.422 1 91.44 39 ALA B CA 1
ATOM 3226 C C . ALA B 1 39 ? -19.672 38.219 10.461 1 91.44 39 ALA B C 1
ATOM 3228 O O . ALA B 1 39 ? -19.125 39.281 10.188 1 91.44 39 ALA B O 1
ATOM 3229 N N . VAL B 1 40 ? -19.547 37.594 11.539 1 93.19 40 VAL B N 1
ATOM 3230 C CA . VAL B 1 40 ? -18.734 38.156 12.609 1 93.19 40 VAL B CA 1
ATOM 3231 C C . VAL B 1 40 ? -17.266 38.188 12.195 1 93.19 40 VAL B C 1
ATOM 3233 O O . VAL B 1 40 ? -16.578 39.188 12.367 1 93.19 40 VAL B O 1
ATOM 3236 N N . ALA B 1 41 ? -16.797 37.125 11.641 1 93.88 41 ALA B N 1
ATOM 3237 C CA . ALA B 1 41 ? -15.414 37.031 11.195 1 93.88 41 ALA B CA 1
ATOM 3238 C C . ALA B 1 41 ? -15.086 38.125 10.18 1 93.88 41 ALA B C 1
ATOM 3240 O O . ALA B 1 41 ? -14.016 38.719 10.234 1 93.88 41 ALA B O 1
ATOM 3241 N N . ALA B 1 42 ? -16 38.344 9.297 1 93.12 42 ALA B N 1
ATOM 3242 C CA . ALA B 1 42 ? -15.805 39.375 8.266 1 93.12 42 ALA B CA 1
ATOM 3243 C C . ALA B 1 42 ? -15.695 40.781 8.883 1 93.12 42 ALA B C 1
ATOM 3245 O O . ALA B 1 42 ? -14.898 41.594 8.438 1 93.12 42 ALA B O 1
ATOM 3246 N N . SER B 1 43 ? -16.422 41 9.852 1 92.5 43 SER B N 1
ATOM 3247 C CA . SER B 1 43 ? -16.469 42.312 10.492 1 92.5 43 SER B CA 1
ATOM 3248 C C . SER B 1 43 ? -15.211 42.562 11.312 1 92.5 43 SER B C 1
ATOM 3250 O O . SER B 1 43 ? -14.844 43.719 11.555 1 92.5 43 SER B O 1
ATOM 3252 N N . LEU B 1 44 ? -14.539 41.469 11.688 1 92.81 44 LEU B N 1
ATOM 3253 C CA . LEU B 1 44 ? -13.398 41.594 12.586 1 92.81 44 LEU B CA 1
ATOM 3254 C C . LEU B 1 44 ? -12.109 41.812 11.805 1 92.81 44 LEU B C 1
ATOM 3256 O O . LEU B 1 44 ? -11.102 42.25 12.375 1 92.81 44 LEU B O 1
ATOM 3260 N N . GLN B 1 45 ? -11.914 41.5 10.547 1 86.94 45 GLN B N 1
ATOM 3261 C CA . GLN B 1 45 ? -10.695 41.438 9.758 1 86.94 45 GLN B CA 1
ATOM 3262 C C . GLN B 1 45 ? -9.961 42.781 9.773 1 86.94 45 GLN B C 1
ATOM 3264 O O . GLN B 1 45 ? -8.734 42.812 9.844 1 86.94 45 GLN B O 1
ATOM 3269 N N . ASN B 1 46 ? -10.555 43.906 9.75 1 86.19 46 ASN B N 1
ATOM 3270 C CA . ASN B 1 46 ? -9.859 45.188 9.672 1 86.19 46 ASN B CA 1
ATOM 3271 C C . ASN B 1 46 ? -10.25 46.125 10.82 1 86.19 46 ASN B C 1
ATOM 3273 O O . ASN B 1 46 ? -10.234 47.344 10.664 1 86.19 46 ASN B O 1
ATOM 3277 N N . ASP B 1 47 ? -10.555 45.469 11.93 1 92.62 47 ASP B N 1
ATOM 3278 C CA . ASP B 1 47 ? -10.945 46.25 13.102 1 92.62 47 ASP B CA 1
ATOM 3279 C C . ASP B 1 47 ? -10.336 45.688 14.375 1 92.62 47 ASP B C 1
ATOM 3281 O O . ASP B 1 47 ? -11 44.906 15.094 1 92.62 47 ASP B O 1
ATOM 3285 N N . PRO B 1 48 ? -9.148 46.094 14.68 1 91.75 48 PRO B N 1
ATOM 3286 C CA . PRO B 1 48 ? -8.453 45.531 15.844 1 91.75 48 PRO B CA 1
ATOM 3287 C C . PRO B 1 48 ? -9.219 45.75 17.156 1 91.75 48 PRO B C 1
ATOM 3289 O O . PRO B 1 48 ? -9.148 44.906 18.062 1 91.75 48 PRO B O 1
ATOM 3292 N N . GLN B 1 49 ? -9.875 46.844 17.25 1 94.19 49 GLN B N 1
ATOM 3293 C CA . GLN B 1 49 ? -10.648 47.125 18.453 1 94.19 49 GLN B CA 1
ATOM 3294 C C . GLN B 1 49 ? -11.812 46.156 18.594 1 94.19 49 GLN B C 1
ATOM 3296 O O . GLN B 1 49 ? -12.086 45.625 19.688 1 94.19 49 GLN B O 1
ATOM 3301 N N . ALA B 1 50 ? -12.453 45.906 17.484 1 94.81 50 ALA B N 1
ATOM 3302 C CA . ALA B 1 50 ? -13.562 44.938 17.484 1 94.81 50 ALA B CA 1
ATOM 3303 C C . ALA B 1 50 ? -13.07 43.531 17.797 1 94.81 50 ALA B C 1
ATOM 3305 O O . ALA B 1 50 ? -13.758 42.781 18.484 1 94.81 50 ALA B O 1
ATOM 3306 N N . LEU B 1 51 ? -11.953 43.219 17.297 1 95.94 51 LEU B N 1
ATOM 3307 C CA . LEU B 1 51 ? -11.367 41.938 17.578 1 95.94 51 LEU B CA 1
ATOM 3308 C C . LEU B 1 51 ? -11.055 41.781 19.062 1 95.94 51 LEU B C 1
ATOM 3310 O O . LEU B 1 51 ? -11.312 40.719 19.641 1 95.94 51 LEU B O 1
ATOM 3314 N N . SER B 1 52 ? -10.5 42.781 19.672 1 95 52 SER B N 1
ATOM 3315 C CA . SER B 1 52 ? -10.18 42.75 21.094 1 95 52 SER B CA 1
ATOM 3316 C C . SER B 1 52 ? -11.438 42.531 21.938 1 95 52 SER B C 1
ATOM 3318 O O . SER B 1 52 ? -11.43 41.75 22.875 1 95 52 SER B O 1
ATOM 3320 N N . LYS B 1 53 ? -12.469 43.25 21.562 1 96.12 53 LYS B N 1
ATOM 3321 C CA . LYS B 1 53 ? -13.734 43.094 22.266 1 96.12 53 LYS B CA 1
ATOM 3322 C C . LYS B 1 53 ? -14.305 41.688 22.094 1 96.12 53 LYS B C 1
ATOM 3324 O O . LYS B 1 53 ? -14.867 41.125 23.031 1 96.12 53 LYS B O 1
ATOM 3329 N N . TRP B 1 54 ? -14.18 41.25 20.875 1 96.75 54 TRP B N 1
ATOM 3330 C CA . TRP B 1 54 ? -14.656 39.906 20.609 1 96.75 54 TRP B CA 1
ATOM 3331 C C . TRP B 1 54 ? -13.906 38.875 21.438 1 96.75 54 TRP B C 1
ATOM 3333 O O . TRP B 1 54 ? -14.5 37.938 21.953 1 96.75 54 TRP B O 1
ATOM 3343 N N . ARG B 1 55 ? -12.609 39 21.562 1 96.19 55 ARG B N 1
ATOM 3344 C CA . ARG B 1 55 ? -11.789 38.094 22.359 1 96.19 55 ARG B CA 1
ATOM 3345 C C . ARG B 1 55 ? -12.203 38.156 23.828 1 96.19 55 ARG B C 1
ATOM 3347 O O . ARG B 1 55 ? -12.266 37.125 24.5 1 96.19 55 ARG B O 1
ATOM 3354 N N . GLU B 1 56 ? -12.438 39.281 24.266 1 96.75 56 GLU B N 1
ATOM 3355 C CA . GLU B 1 56 ? -12.875 39.438 25.656 1 96.75 56 GLU B CA 1
ATOM 3356 C C . GLU B 1 56 ? -14.203 38.719 25.891 1 96.75 56 GLU B C 1
ATOM 3358 O O . GLU B 1 56 ? -14.391 38.094 26.922 1 96.75 56 GLU B O 1
ATOM 3363 N N . ALA B 1 57 ? -15.078 38.938 24.891 1 96.62 57 ALA B N 1
ATOM 3364 C CA . ALA B 1 57 ? -16.391 38.312 25 1 96.62 57 ALA B CA 1
ATOM 3365 C C . ALA B 1 57 ? -16.297 36.781 24.953 1 96.62 57 ALA B C 1
ATOM 3367 O O . ALA B 1 57 ? -17.125 36.062 25.516 1 96.62 57 ALA B O 1
ATOM 3368 N N . ASN B 1 58 ? -15.273 36.312 24.328 1 97.31 58 ASN B N 1
ATOM 3369 C CA . ASN B 1 58 ? -15.102 34.875 24.156 1 97.31 58 ASN B CA 1
ATOM 3370 C C . ASN B 1 58 ? -13.953 34.344 25.016 1 97.31 58 ASN B C 1
ATOM 3372 O O . ASN B 1 58 ? -13.406 33.281 24.734 1 97.31 58 ASN B O 1
ATOM 3376 N N . ALA B 1 59 ? -13.578 35 26.031 1 97.38 59 ALA B N 1
ATOM 3377 C CA . ALA B 1 59 ? -12.453 34.688 26.906 1 97.38 59 ALA B CA 1
ATOM 3378 C C . ALA B 1 59 ? -12.625 33.281 27.516 1 97.38 59 ALA B C 1
ATOM 3380 O O . ALA B 1 59 ? -11.672 32.5 27.594 1 97.38 59 ALA B O 1
ATOM 3381 N N . PRO B 1 60 ? -13.836 32.906 27.906 1 97.31 60 PRO B N 1
ATOM 3382 C CA . PRO B 1 60 ? -13.977 31.578 28.516 1 97.31 60 PRO B CA 1
ATOM 3383 C C . PRO B 1 60 ? -13.586 30.453 27.547 1 97.31 60 PRO B C 1
ATOM 3385 O O . PRO B 1 60 ? -12.875 29.516 27.938 1 97.31 60 PRO B O 1
ATOM 3388 N N . ALA B 1 61 ? -14.023 30.594 26.328 1 97 61 ALA B N 1
ATOM 3389 C CA . ALA B 1 61 ? -13.695 29.562 25.344 1 97 61 ALA B CA 1
ATOM 3390 C C . ALA B 1 61 ? -12.203 29.547 25.031 1 97 61 ALA B C 1
ATOM 3392 O O . ALA B 1 61 ? -11.609 28.484 24.844 1 97 61 ALA B O 1
ATOM 3393 N N . ILE B 1 62 ? -11.633 30.719 24.969 1 97.94 62 ILE B N 1
ATOM 3394 C CA . ILE B 1 62 ? -10.211 30.844 24.688 1 97.94 62 ILE B CA 1
ATOM 3395 C C . ILE B 1 62 ? -9.406 30.219 25.828 1 97.94 62 ILE B C 1
ATOM 3397 O O . ILE B 1 62 ? -8.484 29.438 25.578 1 97.94 62 ILE B O 1
ATOM 3401 N N . VAL B 1 63 ? -9.805 30.531 27.016 1 98.06 63 VAL B N 1
ATOM 3402 C CA . VAL B 1 63 ? -9.094 30.062 28.203 1 98.06 63 VAL B CA 1
ATOM 3403 C C . VAL B 1 63 ? -9.258 28.547 28.344 1 98.06 63 VAL B C 1
ATOM 3405 O O . VAL B 1 63 ? -8.305 27.844 28.656 1 98.06 63 VAL B O 1
ATOM 3408 N N . THR B 1 64 ? -10.414 28.078 28.094 1 97.56 64 THR B N 1
ATOM 3409 C CA . THR B 1 64 ? -10.648 26.641 28.141 1 97.56 64 THR B CA 1
ATOM 3410 C C . THR B 1 64 ? -9.758 25.906 27.141 1 97.56 64 THR B C 1
ATOM 3412 O O . THR B 1 64 ? -9.172 24.875 27.469 1 97.56 64 THR B O 1
ATOM 3415 N N . SER B 1 65 ? -9.695 26.422 25.922 1 97.25 65 SER B N 1
ATOM 3416 C CA . SER B 1 65 ? -8.836 25.828 24.906 1 97.25 65 SER B CA 1
ATOM 3417 C C . SER B 1 65 ? -7.375 25.844 25.344 1 97.25 65 SER B C 1
ATOM 3419 O O . SER B 1 65 ? -6.652 24.859 25.141 1 97.25 65 SER B O 1
ATOM 3421 N N . ALA B 1 66 ? -6.965 26.875 25.922 1 98 66 ALA B N 1
ATOM 3422 C CA . ALA B 1 66 ? -5.598 26.984 26.422 1 98 66 ALA B CA 1
ATOM 3423 C C . ALA B 1 66 ? -5.336 25.984 27.547 1 98 66 ALA B C 1
ATOM 3425 O O . ALA B 1 66 ? -4.238 25.422 27.641 1 98 66 ALA B O 1
ATOM 3426 N N . GLN B 1 67 ? -6.305 25.781 28.375 1 98.06 67 GLN B N 1
ATOM 3427 C CA . GLN B 1 67 ? -6.172 24.828 29.469 1 98.06 67 GLN B CA 1
ATOM 3428 C C . GLN B 1 67 ? -6.035 23.406 28.938 1 98.06 67 GLN B C 1
ATOM 3430 O O . GLN B 1 67 ? -5.297 22.594 29.5 1 98.06 67 GLN B O 1
ATOM 3435 N N . LEU B 1 68 ? -6.77 23.125 27.938 1 96.81 68 LEU B N 1
ATOM 3436 C CA . LEU B 1 68 ? -6.621 21.812 27.297 1 96.81 68 LEU B CA 1
ATOM 3437 C C . LEU B 1 68 ? -5.207 21.625 26.75 1 96.81 68 LEU B C 1
ATOM 3439 O O . LEU B 1 68 ? -4.621 20.562 26.891 1 96.81 68 LEU B O 1
ATOM 3443 N N . LEU B 1 69 ? -4.668 22.688 26.156 1 97.12 69 LEU B N 1
ATOM 3444 C CA . LEU B 1 69 ? -3.295 22.641 25.656 1 97.12 69 LEU B CA 1
ATOM 3445 C C . LEU B 1 69 ? -2.312 22.438 26.812 1 97.12 69 LEU B C 1
ATOM 3447 O O . LEU B 1 69 ? -1.357 21.672 26.688 1 97.12 69 LEU B O 1
ATOM 3451 N N . HIS B 1 70 ? -2.592 23.172 27.828 1 97.88 70 HIS B N 1
ATOM 3452 C CA . HIS B 1 70 ? -1.74 23.094 29.016 1 97.88 70 HIS B CA 1
ATOM 3453 C C . HIS B 1 70 ? -1.646 21.656 29.531 1 97.88 70 HIS B C 1
ATOM 3455 O O . HIS B 1 70 ? -0.593 21.234 30.016 1 97.88 70 HIS B O 1
ATOM 3461 N N . ARG B 1 71 ? -2.637 20.938 29.344 1 96.25 71 ARG B N 1
ATOM 3462 C CA . ARG B 1 71 ? -2.674 19.547 29.781 1 96.25 71 ARG B CA 1
ATOM 3463 C C . ARG B 1 71 ? -2.074 18.625 28.734 1 96.25 71 ARG B C 1
ATOM 3465 O O . ARG B 1 71 ? -1.278 17.734 29.062 1 96.25 71 ARG B O 1
ATOM 3472 N N . GLU B 1 72 ? -2.35 18.781 27.5 1 96.5 72 GLU B N 1
ATOM 3473 C CA . GLU B 1 72 ? -2.066 17.797 26.453 1 96.5 72 GLU B CA 1
ATOM 3474 C C . GLU B 1 72 ? -0.636 17.938 25.953 1 96.5 72 GLU B C 1
ATOM 3476 O O . GLU B 1 72 ? 0.02 16.938 25.641 1 96.5 72 GLU B O 1
ATOM 3481 N N . VAL B 1 73 ? -0.126 19.172 25.797 1 97.19 73 VAL B N 1
ATOM 3482 C CA . VAL B 1 73 ? 1.145 19.406 25.109 1 97.19 73 VAL B CA 1
ATOM 3483 C C . VAL B 1 73 ? 2.283 18.781 25.922 1 97.19 73 VAL B C 1
ATOM 3485 O O . VAL B 1 73 ? 3.133 18.078 25.375 1 97.19 73 VAL B O 1
ATOM 3488 N N . PRO B 1 74 ? 2.307 18.969 27.281 1 97.06 74 PRO B N 1
ATOM 3489 C CA . PRO B 1 74 ? 3.369 18.312 28.047 1 97.06 74 PRO B CA 1
ATOM 3490 C C . PRO B 1 74 ? 3.344 16.797 27.906 1 97.06 74 PRO B C 1
ATOM 3492 O O . PRO B 1 74 ? 4.398 16.156 27.859 1 97.06 74 PRO B O 1
ATOM 3495 N N . ILE B 1 75 ? 2.186 16.203 27.844 1 97.06 75 ILE B N 1
ATOM 3496 C CA . ILE B 1 75 ? 2.066 14.758 27.672 1 97.06 75 ILE B CA 1
ATOM 3497 C C . ILE B 1 75 ? 2.668 14.344 26.328 1 97.06 75 ILE B C 1
ATOM 3499 O O . ILE B 1 75 ? 3.422 13.375 26.25 1 97.06 75 ILE B O 1
ATOM 3503 N N . ARG B 1 76 ? 2.406 15.039 25.312 1 95.81 76 ARG B N 1
ATOM 3504 C CA . ARG B 1 76 ? 2.926 14.75 23.984 1 95.81 76 ARG B CA 1
ATOM 3505 C C . ARG B 1 76 ? 4.438 14.938 23.938 1 95.81 76 ARG B C 1
ATOM 3507 O O . ARG B 1 76 ? 5.145 14.164 23.281 1 95.81 76 ARG B O 1
ATOM 3514 N N . ILE B 1 77 ? 4.891 15.961 24.594 1 96.5 77 ILE B N 1
ATOM 3515 C CA . ILE B 1 77 ? 6.332 16.172 24.641 1 96.5 77 ILE B CA 1
ATOM 3516 C C . ILE B 1 77 ? 6.996 15.047 25.422 1 96.5 77 ILE B C 1
ATOM 3518 O O . ILE B 1 77 ? 8.07 14.562 25.047 1 96.5 77 ILE B O 1
ATOM 3522 N N . ALA B 1 78 ? 6.359 14.648 26.484 1 97 78 ALA B N 1
ATOM 3523 C CA . ALA B 1 78 ? 6.871 13.516 27.25 1 97 78 ALA B CA 1
ATOM 3524 C C . ALA B 1 78 ? 7.008 12.273 26.375 1 97 78 ALA B C 1
ATOM 3526 O O . ALA B 1 78 ? 8.023 11.578 26.422 1 97 78 ALA B O 1
ATOM 3527 N N . ARG B 1 79 ? 6.074 12.016 25.578 1 94.75 79 ARG B N 1
ATOM 3528 C CA . ARG B 1 79 ? 6.109 10.883 24.656 1 94.75 79 ARG B CA 1
ATOM 3529 C C . ARG B 1 79 ? 7.262 11.023 23.656 1 94.75 79 ARG B C 1
ATOM 3531 O O . ARG B 1 79 ? 7.93 10.039 23.344 1 94.75 79 ARG B O 1
ATOM 3538 N N . ARG B 1 80 ? 7.477 12.219 23.203 1 94.12 80 ARG B N 1
ATOM 3539 C CA . ARG B 1 80 ? 8.562 12.477 22.266 1 94.12 80 ARG B CA 1
ATOM 3540 C C . ARG B 1 80 ? 9.922 12.18 22.906 1 94.12 80 ARG B C 1
ATOM 3542 O O . ARG B 1 80 ? 10.812 11.625 22.25 1 94.12 80 ARG B O 1
ATOM 3549 N N . ILE B 1 81 ? 9.992 12.57 24.125 1 95.56 81 ILE B N 1
ATOM 3550 C CA . ILE B 1 81 ? 11.227 12.32 24.844 1 95.56 81 ILE B CA 1
ATOM 3551 C C . ILE B 1 81 ? 11.461 10.82 24.984 1 95.56 81 ILE B C 1
ATOM 3553 O O . ILE B 1 81 ? 12.562 10.328 24.688 1 95.56 81 ILE B O 1
ATOM 3557 N N . VAL B 1 82 ? 10.461 10.117 25.312 1 94.44 82 VAL B N 1
ATOM 3558 C CA . VAL B 1 82 ? 10.57 8.672 25.469 1 94.44 82 VAL B CA 1
ATOM 3559 C C . VAL B 1 82 ? 10.852 8.023 24.125 1 94.44 82 VAL B C 1
ATOM 3561 O O . VAL B 1 82 ? 11.625 7.062 24.031 1 94.44 82 VAL B O 1
ATOM 3564 N N . ASP B 1 83 ? 10.234 8.531 23.109 1 92.19 83 ASP B N 1
ATOM 3565 C CA . ASP B 1 83 ? 10.492 8.031 21.766 1 92.19 83 ASP B CA 1
ATOM 3566 C C . ASP B 1 83 ? 11.977 8.164 21.406 1 92.19 83 ASP B C 1
ATOM 3568 O O . ASP B 1 83 ? 12.547 7.273 20.766 1 92.19 83 ASP B O 1
ATOM 3572 N N . LEU B 1 84 ? 12.555 9.273 21.75 1 94.38 84 LEU B N 1
ATOM 3573 C CA . LEU B 1 84 ? 13.977 9.477 21.484 1 94.38 84 LEU B CA 1
ATOM 3574 C C . LEU B 1 84 ? 14.828 8.484 22.266 1 94.38 84 LEU B C 1
ATOM 3576 O O . LEU B 1 84 ? 15.828 7.98 21.75 1 94.38 84 LEU B O 1
ATOM 3580 N N . GLU B 1 85 ? 14.375 8.211 23.438 1 93.75 85 GLU B N 1
ATOM 3581 C CA . GLU B 1 85 ? 15.094 7.27 24.297 1 93.75 85 GLU B CA 1
ATOM 3582 C C . GLU B 1 85 ? 14.992 5.844 23.766 1 93.75 85 GLU B C 1
ATOM 3584 O O . GLU B 1 85 ? 15.859 5.012 24.031 1 93.75 85 GLU B O 1
ATOM 3589 N N . ASN B 1 86 ? 13.961 5.586 23.031 1 92 86 ASN B N 1
ATOM 3590 C CA . ASN B 1 86 ? 13.703 4.238 22.531 1 92 86 ASN B CA 1
ATOM 3591 C C . ASN B 1 86 ? 14.172 4.07 21.094 1 92 86 ASN B C 1
ATOM 3593 O O . ASN B 1 86 ? 13.828 3.088 20.438 1 92 86 ASN B O 1
ATOM 3597 N N . LEU B 1 87 ? 14.875 5.004 20.594 1 94.62 87 LEU B N 1
ATOM 3598 C CA . LEU B 1 87 ? 15.484 4.828 19.281 1 94.62 87 LEU B CA 1
ATOM 3599 C C . LEU B 1 87 ? 16.406 3.613 19.266 1 94.62 87 LEU B C 1
ATOM 3601 O O . LEU B 1 87 ? 16.953 3.229 20.297 1 94.62 87 LEU B O 1
ATOM 3605 N N . PRO B 1 88 ? 16.5 3.014 18.156 1 94.69 88 PRO B N 1
ATOM 3606 C CA . PRO B 1 88 ? 17.281 1.774 18.094 1 94.69 88 PRO B CA 1
ATOM 3607 C C . PRO B 1 88 ? 18.781 2.016 18.234 1 94.69 88 PRO B C 1
ATOM 3609 O O . PRO B 1 88 ? 19.266 3.105 17.922 1 94.69 88 PRO B O 1
ATOM 3612 N N . ASP B 1 89 ? 19.422 0.967 18.75 1 93.06 89 ASP B N 1
ATOM 3613 C CA . ASP B 1 89 ? 20.875 0.834 18.812 1 93.06 89 ASP B CA 1
ATOM 3614 C C . ASP B 1 89 ? 21.5 2.025 19.516 1 93.06 89 ASP B C 1
ATOM 3616 O O . ASP B 1 89 ? 21.094 2.383 20.625 1 93.06 89 ASP B O 1
ATOM 3620 N N . GLU B 1 90 ? 22.547 2.734 18.891 1 92.56 90 GLU B N 1
ATOM 3621 C CA . GLU B 1 90 ? 23.359 3.727 19.594 1 92.56 90 GLU B CA 1
ATOM 3622 C C . GLU B 1 90 ? 22.781 5.129 19.422 1 92.56 90 GLU B C 1
ATOM 3624 O O . GLU B 1 90 ? 23.328 6.098 19.953 1 92.56 90 GLU B O 1
ATOM 3629 N N . LEU B 1 91 ? 21.703 5.277 18.797 1 94.44 91 LEU B N 1
ATOM 3630 C CA . LEU B 1 91 ? 21.156 6.578 18.438 1 94.44 91 LEU B CA 1
ATOM 3631 C C . LEU B 1 91 ? 20.828 7.402 19.672 1 94.44 91 LEU B C 1
ATOM 3633 O O . LEU B 1 91 ? 21.109 8.602 19.719 1 94.44 91 LEU B O 1
ATOM 3637 N N . PRO B 1 92 ? 20.281 6.781 20.734 1 95.06 92 PRO B N 1
ATOM 3638 C CA . PRO B 1 92 ? 19.938 7.586 21.906 1 95.06 92 PRO B CA 1
ATOM 3639 C C . PRO B 1 92 ? 21.156 8.258 22.547 1 95.06 92 PRO B C 1
ATOM 3641 O O . PRO B 1 92 ? 21.016 9.266 23.234 1 95.06 92 PRO B O 1
ATOM 3644 N N . GLN B 1 93 ? 22.297 7.73 22.219 1 95.38 93 GLN B N 1
ATOM 3645 C CA . GLN B 1 93 ? 23.516 8.266 22.828 1 95.38 93 GLN B CA 1
ATOM 3646 C C . GLN B 1 93 ? 24.25 9.195 21.844 1 95.38 93 GLN B C 1
ATOM 3648 O O . GLN B 1 93 ? 25.25 9.812 22.203 1 95.38 93 GLN B O 1
ATOM 3653 N N . ALA B 1 94 ? 23.781 9.219 20.625 1 95 94 ALA B N 1
ATOM 3654 C CA . ALA B 1 94 ? 24.391 10.125 19.656 1 95 94 ALA B CA 1
ATOM 3655 C C . ALA B 1 94 ? 24.266 11.578 20.109 1 95 94 ALA B C 1
ATOM 3657 O O . ALA B 1 94 ? 23.219 11.992 20.609 1 95 94 ALA B O 1
ATOM 3658 N N . THR B 1 95 ? 25.266 12.375 19.906 1 95.19 95 THR B N 1
ATOM 3659 C CA . THR B 1 95 ? 25.375 13.734 20.422 1 95.19 95 THR B CA 1
ATOM 3660 C C . THR B 1 95 ? 24.188 14.586 19.969 1 95.19 95 THR B C 1
ATOM 3662 O O . THR B 1 95 ? 23.562 15.258 20.781 1 95.19 95 THR B O 1
ATOM 3665 N N . PRO B 1 96 ? 23.844 14.57 18.672 1 93.25 96 PRO B N 1
ATOM 3666 C CA . PRO B 1 96 ? 22.703 15.398 18.25 1 93.25 96 PRO B CA 1
ATOM 3667 C C . PRO B 1 96 ? 21.391 14.992 18.922 1 93.25 96 PRO B C 1
ATOM 3669 O O . PRO B 1 96 ? 20.547 15.844 19.188 1 93.25 96 PRO B O 1
ATOM 3672 N N . ILE B 1 97 ? 21.219 13.742 19.203 1 95.25 97 ILE B N 1
ATOM 3673 C CA . ILE B 1 97 ? 20 13.25 19.828 1 95.25 97 ILE B CA 1
ATOM 3674 C C . ILE B 1 97 ? 19.969 13.625 21.297 1 95.25 97 ILE B C 1
ATOM 3676 O O . ILE B 1 97 ? 18.922 14.008 21.844 1 95.25 97 ILE B O 1
ATOM 3680 N N . VAL B 1 98 ? 21.031 13.516 21.938 1 95.88 98 VAL B N 1
ATOM 3681 C CA . VAL B 1 98 ? 21.141 13.922 23.344 1 95.88 98 VAL B CA 1
ATOM 3682 C C . VAL B 1 98 ? 20.812 15.406 23.484 1 95.88 98 VAL B C 1
ATOM 3684 O O . VAL B 1 98 ? 20.062 15.797 24.375 1 95.88 98 VAL B O 1
ATOM 3687 N N . SER B 1 99 ? 21.375 16.141 22.594 1 94.12 99 SER B N 1
ATOM 3688 C CA . SER B 1 99 ? 21.094 17.578 22.594 1 94.12 99 SER B CA 1
ATOM 3689 C C . SER B 1 99 ? 19.594 17.844 22.422 1 94.12 99 SER B C 1
ATOM 3691 O O . SER B 1 99 ? 19.031 18.688 23.125 1 94.12 99 SER B O 1
ATOM 3693 N N . LEU B 1 100 ? 19.047 17.172 21.5 1 93.62 100 LEU B N 1
ATOM 3694 C CA . LEU B 1 100 ? 17.609 17.297 21.25 1 93.62 100 LEU B CA 1
ATOM 3695 C C . LEU B 1 100 ? 16.797 16.906 22.469 1 93.62 100 LEU B C 1
ATOM 3697 O O . LEU B 1 100 ? 15.844 17.578 22.844 1 93.62 100 LEU B O 1
ATOM 3701 N N . ARG B 1 101 ? 17.125 15.859 23.078 1 95 101 ARG B N 1
ATOM 3702 C CA . ARG B 1 101 ? 16.438 15.398 24.281 1 95 101 ARG B CA 1
ATOM 3703 C C . ARG B 1 101 ? 16.5 16.438 25.391 1 95 101 ARG B C 1
ATOM 3705 O O . ARG B 1 101 ? 15.508 16.688 26.062 1 95 101 ARG B O 1
ATOM 3712 N N . GLU B 1 102 ? 17.609 17 25.531 1 94.75 102 GLU B N 1
ATOM 3713 C CA . GLU B 1 102 ? 17.781 18.047 26.547 1 94.75 102 GLU B CA 1
ATOM 3714 C C . GLU B 1 102 ? 16.875 19.25 26.266 1 94.75 102 GLU B C 1
ATOM 3716 O O . GLU B 1 102 ? 16.297 19.812 27.172 1 94.75 102 GLU B O 1
ATOM 3721 N N . GLN B 1 103 ? 16.844 19.578 25.031 1 94.44 103 GLN B N 1
ATOM 3722 C CA . GLN B 1 103 ? 15.961 20.672 24.641 1 94.44 103 GLN B CA 1
ATOM 3723 C C . GLN B 1 103 ? 14.508 20.359 24.953 1 94.44 103 GLN B C 1
ATOM 3725 O O . GLN B 1 103 ? 13.773 21.219 25.453 1 94.44 103 GLN B O 1
ATOM 3730 N N . LEU B 1 104 ? 14.148 19.188 24.688 1 95.94 104 LEU B N 1
ATOM 3731 C CA . LEU B 1 104 ? 12.773 18.766 24.938 1 95.94 104 LEU B CA 1
ATOM 3732 C C . LEU B 1 104 ? 12.492 18.734 26.438 1 95.94 104 LEU B C 1
ATOM 3734 O O . LEU B 1 104 ? 11.398 19.109 26.891 1 95.94 104 LEU B O 1
ATOM 3738 N N . LEU B 1 105 ? 13.445 18.281 27.172 1 96.56 105 LEU B N 1
ATOM 3739 C CA . LEU B 1 105 ? 13.297 18.25 28.625 1 96.56 105 LEU B CA 1
ATOM 3740 C C . LEU B 1 105 ? 13.117 19.656 29.188 1 96.56 105 LEU B C 1
ATOM 3742 O O . LEU B 1 105 ? 12.305 19.875 30.094 1 96.56 105 LEU B O 1
ATOM 3746 N N . ASP B 1 106 ? 13.875 20.484 28.641 1 96.44 106 ASP B N 1
ATOM 3747 C CA . ASP B 1 106 ? 13.742 21.891 29.047 1 96.44 106 ASP B CA 1
ATOM 3748 C C . ASP B 1 106 ? 12.352 22.422 28.734 1 96.44 106 ASP B C 1
ATOM 3750 O O . ASP B 1 106 ? 11.711 23.047 29.578 1 96.44 106 ASP B O 1
ATOM 3754 N N . SER B 1 107 ? 11.922 22.203 27.484 1 96.44 107 SER B N 1
ATOM 3755 C CA . SER B 1 107 ? 10.594 22.641 27.078 1 96.44 107 SER B CA 1
ATOM 3756 C C . SER B 1 107 ? 9.508 22.016 27.953 1 96.44 107 SER B C 1
ATOM 3758 O O . SER B 1 107 ? 8.555 22.688 28.344 1 96.44 107 SER B O 1
ATOM 3760 N N . PHE B 1 108 ? 9.695 20.766 28.266 1 97.19 108 PHE B N 1
ATOM 3761 C CA . PHE B 1 108 ? 8.758 20.031 29.109 1 97.19 108 PHE B CA 1
ATOM 3762 C C . PHE B 1 108 ? 8.68 20.688 30.5 1 97.19 108 PHE B C 1
ATOM 3764 O O . PHE B 1 108 ? 7.586 20.938 31 1 97.19 108 PHE B O 1
ATOM 3771 N N . ASP B 1 109 ? 9.742 20.938 31.031 1 97.25 109 ASP B N 1
ATOM 3772 C CA . ASP B 1 109 ? 9.812 21.531 32.375 1 97.25 109 ASP B CA 1
ATOM 3773 C C . ASP B 1 109 ? 9.133 22.906 32.375 1 97.25 109 ASP B C 1
ATOM 3775 O O . ASP B 1 109 ? 8.391 23.219 33.312 1 97.25 109 ASP B O 1
ATOM 3779 N N . ARG B 1 110 ? 9.391 23.703 31.406 1 96.88 110 ARG B N 1
ATOM 3780 C CA . ARG B 1 110 ? 8.797 25.031 31.328 1 96.88 110 ARG B CA 1
ATOM 3781 C C . ARG B 1 110 ? 7.281 24.953 31.203 1 96.88 110 ARG B C 1
ATOM 3783 O O . ARG B 1 110 ? 6.559 25.75 31.812 1 96.88 110 ARG B O 1
ATOM 3790 N N . LEU B 1 111 ? 6.836 24 30.469 1 97 111 LEU B N 1
ATOM 3791 C CA . LEU B 1 111 ? 5.402 23.859 30.25 1 97 111 LEU B CA 1
ATOM 3792 C C . LEU B 1 111 ? 4.699 23.375 31.516 1 97 111 LEU B C 1
ATOM 3794 O O . LEU B 1 111 ? 3.631 23.891 31.859 1 97 111 LEU B O 1
ATOM 3798 N N . VAL B 1 112 ? 5.293 22.438 32.188 1 95.75 112 VAL B N 1
ATOM 3799 C CA . VAL B 1 112 ? 4.676 21.859 33.375 1 95.75 112 VAL B CA 1
ATOM 3800 C C . VAL B 1 112 ? 4.738 22.875 34.531 1 95.75 112 VAL B C 1
ATOM 3802 O O . VAL B 1 112 ? 3.846 22.922 35.375 1 95.75 112 VAL B O 1
ATOM 3805 N N . SER B 1 113 ? 5.703 23.703 34.531 1 95.5 113 SER B N 1
ATOM 3806 C CA . SER B 1 113 ? 5.887 24.688 35.594 1 95.5 113 SER B CA 1
ATOM 3807 C C . SER B 1 113 ? 5.02 25.922 35.344 1 95.5 113 SER B C 1
ATOM 3809 O O . SER B 1 113 ? 4.82 26.734 36.25 1 95.5 113 SER B O 1
ATOM 3811 N N . CYS B 1 114 ? 4.605 26.047 34.156 1 96.12 114 CYS B N 1
ATOM 3812 C CA . CYS B 1 114 ? 3.754 27.188 33.812 1 96.12 114 CYS B CA 1
ATOM 3813 C C . CYS B 1 114 ? 2.396 27.062 34.5 1 96.12 114 CYS B C 1
ATOM 3815 O O . CYS B 1 114 ? 1.825 25.984 34.562 1 96.12 114 CYS B O 1
ATOM 3817 N N . SER B 1 115 ? 1.88 28.156 35.031 1 96.25 115 SER B N 1
ATOM 3818 C CA . SER B 1 115 ? 0.581 28.156 35.688 1 96.25 115 SER B CA 1
ATOM 3819 C C . SER B 1 115 ? -0.552 27.953 34.688 1 96.25 115 SER B C 1
ATOM 3821 O O . SER B 1 115 ? -0.452 28.375 33.531 1 96.25 115 SER B O 1
ATOM 3823 N N . LEU B 1 116 ? -1.582 27.312 35.156 1 97.38 116 LEU B N 1
ATOM 3824 C CA . LEU B 1 116 ? -2.781 27.125 34.344 1 97.38 116 LEU B CA 1
ATOM 3825 C C . LEU B 1 116 ? -3.393 28.453 33.938 1 97.38 116 LEU B C 1
ATOM 3827 O O . LEU B 1 116 ? -3.637 29.312 34.812 1 97.38 116 LEU B O 1
ATOM 3831 N N . PRO B 1 117 ? -3.582 28.625 32.656 1 97.94 117 PRO B N 1
ATOM 3832 C CA . PRO B 1 117 ? -4.207 29.875 32.25 1 97.94 117 PRO B CA 1
ATOM 3833 C C . PRO B 1 117 ? -5.598 30.078 32.844 1 97.94 117 PRO B C 1
ATOM 3835 O O . PRO B 1 117 ? -6.441 29.172 32.75 1 97.94 117 PRO B O 1
ATOM 3838 N N . ALA B 1 118 ? -5.891 31.266 33.406 1 97.5 118 ALA B N 1
ATOM 3839 C CA . ALA B 1 118 ? -7.16 31.516 34.062 1 97.5 118 ALA B CA 1
ATOM 3840 C C . ALA B 1 118 ? -7.91 32.688 33.406 1 97.5 118 ALA B C 1
ATOM 3842 O O . ALA B 1 118 ? -9.109 32.844 33.656 1 97.5 118 ALA B O 1
ATOM 3843 N N . ASN B 1 119 ? -7.207 33.469 32.719 1 97 119 ASN B N 1
ATOM 3844 C CA . ASN B 1 119 ? -7.766 34.625 32 1 97 119 ASN B CA 1
ATOM 3845 C C . ASN B 1 119 ? -6.988 34.906 30.734 1 97 119 ASN B C 1
ATOM 3847 O O . ASN B 1 119 ? -6.039 34.219 30.406 1 97 119 ASN B O 1
ATOM 3851 N N . LEU B 1 120 ? -7.355 35.906 30.016 1 97.06 120 LEU B N 1
ATOM 3852 C CA . LEU B 1 120 ? -6.734 36.219 28.734 1 97.06 120 LEU B CA 1
ATOM 3853 C C . LEU B 1 120 ? -5.273 36.625 28.922 1 97.06 120 LEU B C 1
ATOM 3855 O O . LEU B 1 120 ? -4.43 36.312 28.078 1 97.06 120 LEU B O 1
ATOM 3859 N N . ALA B 1 121 ? -5.004 37.312 29.984 1 96.81 121 ALA B N 1
ATOM 3860 C CA . ALA B 1 121 ? -3.633 37.75 30.234 1 96.81 121 ALA B CA 1
ATOM 3861 C C . ALA B 1 121 ? -2.715 36.531 30.453 1 96.81 121 ALA B C 1
ATOM 3863 O O . ALA B 1 121 ? -1.632 36.469 29.875 1 96.81 121 ALA B O 1
ATOM 3864 N N . SER B 1 122 ? -3.135 35.656 31.312 1 97.19 122 SER B N 1
ATOM 3865 C CA . SER B 1 122 ? -2.34 34.438 31.578 1 97.19 122 SER B CA 1
ATOM 3866 C C . SER B 1 122 ? -2.285 33.531 30.344 1 97.19 122 SER B C 1
ATOM 3868 O O . SER B 1 122 ? -1.307 32.812 30.141 1 97.19 122 SER B O 1
ATOM 3870 N N . GLU B 1 123 ? -3.391 33.531 29.609 1 97.81 123 GLU B N 1
ATOM 3871 C CA . GLU B 1 123 ? -3.381 32.844 28.344 1 97.81 123 GLU B CA 1
ATOM 3872 C C . GLU B 1 123 ? -2.32 33.375 27.391 1 97.81 123 GLU B C 1
ATOM 3874 O O . GLU B 1 123 ? -1.596 32.625 26.75 1 97.81 123 GLU B O 1
ATOM 3879 N N . HIS B 1 124 ? -2.201 34.656 27.297 1 96.81 124 HIS B N 1
ATOM 3880 C CA . HIS B 1 124 ? -1.194 35.281 26.469 1 96.81 124 HIS B CA 1
ATOM 3881 C C . HIS B 1 124 ? 0.214 34.875 26.875 1 96.81 124 HIS B C 1
ATOM 3883 O O . HIS B 1 124 ? 1.059 34.594 26.031 1 96.81 124 HIS B O 1
ATOM 3889 N N . ASP B 1 125 ? 0.439 34.844 28.156 1 96.88 125 ASP B N 1
ATOM 3890 C CA . ASP B 1 125 ? 1.739 34.406 28.672 1 96.88 125 ASP B CA 1
ATOM 3891 C C . ASP B 1 125 ? 2.037 32.969 28.281 1 96.88 125 ASP B C 1
ATOM 3893 O O . ASP B 1 125 ? 3.164 32.656 27.906 1 96.88 125 ASP B O 1
ATOM 3897 N N . PHE B 1 126 ? 1.056 32.188 28.453 1 97.62 126 PHE B N 1
ATOM 3898 C CA . PHE B 1 126 ? 1.184 30.781 28.094 1 97.62 126 PHE B CA 1
ATOM 3899 C C . PHE B 1 126 ? 1.512 30.625 26.609 1 97.62 126 PHE B C 1
ATOM 3901 O O . PHE B 1 126 ? 2.354 29.797 26.25 1 97.62 126 PHE B O 1
ATOM 3908 N N . MET B 1 127 ? 0.913 31.422 25.75 1 97.06 127 MET B N 1
ATOM 3909 C CA . MET B 1 127 ? 1.146 31.328 24.312 1 97.06 127 MET B CA 1
ATOM 3910 C C . MET B 1 127 ? 2.521 31.891 23.953 1 97.06 127 MET B C 1
ATOM 3912 O O . MET B 1 127 ? 3.154 31.406 23.016 1 97.06 127 MET B O 1
ATOM 3916 N N . GLU B 1 128 ? 2.977 32.875 24.688 1 96.5 128 GLU B N 1
ATOM 3917 C CA . GLU B 1 128 ? 4.344 33.344 24.484 1 96.5 128 GLU B CA 1
ATOM 3918 C C . GLU B 1 128 ? 5.355 32.25 24.766 1 96.5 128 GLU B C 1
ATOM 3920 O O . GLU B 1 128 ? 6.383 32.156 24.078 1 96.5 128 GLU B O 1
ATOM 3925 N N . LEU B 1 129 ? 5.086 31.5 25.75 1 97.19 129 LEU B N 1
ATOM 3926 C CA . LEU B 1 129 ? 5.93 30.344 26.031 1 97.19 129 LEU B CA 1
ATOM 3927 C C . LEU B 1 129 ? 5.949 29.375 24.844 1 97.19 129 LEU B C 1
ATOM 3929 O O . LEU B 1 129 ? 7.016 28.906 24.438 1 97.19 129 LEU B O 1
ATOM 3933 N N . HIS B 1 130 ? 4.781 29.109 24.25 1 96.38 130 HIS B N 1
ATOM 3934 C CA . HIS B 1 130 ? 4.699 28.234 23.094 1 96.38 130 HIS B CA 1
ATOM 3935 C C . HIS B 1 130 ? 5.488 28.797 21.922 1 96.38 130 HIS B C 1
ATOM 3937 O O . HIS B 1 130 ? 6.109 28.031 21.156 1 96.38 130 HIS B O 1
ATOM 3943 N N . ARG B 1 131 ? 5.453 30.078 21.766 1 94.56 131 ARG B N 1
ATOM 3944 C CA . ARG B 1 131 ? 6.207 30.719 20.688 1 94.56 131 ARG B CA 1
ATOM 3945 C C . ARG B 1 131 ? 7.707 30.516 20.875 1 94.56 131 ARG B C 1
ATOM 3947 O O . ARG B 1 131 ? 8.422 30.203 19.922 1 94.56 131 ARG B O 1
ATOM 3954 N N . LYS B 1 132 ? 8.133 30.641 22.047 1 94.44 132 LYS B N 1
ATOM 3955 C CA . LYS B 1 132 ? 9.547 30.438 22.344 1 94.44 132 LYS B CA 1
ATOM 3956 C C . LYS B 1 132 ? 9.953 28.984 22.109 1 94.44 132 LYS B C 1
ATOM 3958 O O . LYS B 1 132 ? 11.016 28.719 21.531 1 94.44 132 LYS B O 1
ATOM 3963 N N . ILE B 1 133 ? 9.117 28.094 22.516 1 94.06 133 ILE B N 1
ATOM 3964 C CA . ILE B 1 133 ? 9.367 26.672 22.344 1 94.06 133 ILE B CA 1
ATOM 3965 C C . ILE B 1 133 ? 9.438 26.328 20.859 1 94.06 133 ILE B C 1
ATOM 3967 O O . ILE B 1 133 ? 10.32 25.594 20.422 1 94.06 133 ILE B O 1
ATOM 3971 N N . ARG B 1 134 ? 8.531 26.859 20.094 1 89.94 134 ARG B N 1
ATOM 3972 C CA . ARG B 1 134 ? 8.5 26.625 18.656 1 89.94 134 ARG B CA 1
ATOM 3973 C C . ARG B 1 134 ? 9.789 27.094 17.984 1 89.94 134 ARG B C 1
ATOM 3975 O O . ARG B 1 134 ? 10.352 26.406 17.141 1 89.94 134 ARG B O 1
ATOM 3982 N N . LYS B 1 135 ? 10.266 28.219 18.375 1 87.75 135 LYS B N 1
ATOM 3983 C CA . LYS B 1 135 ? 11.516 28.75 17.828 1 87.75 135 LYS B CA 1
ATOM 3984 C C . LYS B 1 135 ? 12.695 27.859 18.203 1 87.75 135 LYS B C 1
ATOM 3986 O O . LYS B 1 135 ? 13.547 27.578 17.359 1 87.75 135 LYS B O 1
ATOM 3991 N N . LYS B 1 136 ? 12.664 27.406 19.391 1 87.19 136 LYS B N 1
ATOM 3992 C CA . LYS B 1 136 ? 13.734 26.531 19.859 1 87.19 136 LYS B CA 1
ATOM 3993 C C . LYS B 1 136 ? 13.719 25.203 19.125 1 87.19 136 LYS B C 1
ATOM 3995 O O . LYS B 1 136 ? 14.773 24.641 18.812 1 87.19 136 LYS B O 1
ATOM 4000 N N . HIS B 1 137 ? 12.57 24.719 18.828 1 87.5 137 HIS B N 1
ATOM 4001 C CA . HIS B 1 137 ? 12.406 23.391 18.234 1 87.5 137 HIS B CA 1
ATOM 4002 C C . HIS B 1 137 ? 12.602 23.438 16.719 1 87.5 137 HIS B C 1
ATOM 4004 O O . HIS B 1 137 ? 12.57 22.391 16.047 1 87.5 137 HIS B O 1
ATOM 4010 N N . ALA B 1 138 ? 12.859 24.562 16.156 1 81.56 138 ALA B N 1
ATOM 4011 C CA . ALA B 1 138 ? 13.008 24.734 14.719 1 81.56 138 ALA B CA 1
ATOM 4012 C C . ALA B 1 138 ? 14.242 24 14.211 1 81.56 138 ALA B C 1
ATOM 4014 O O . ALA B 1 138 ? 14.305 23.609 13.039 1 81.56 138 ALA B O 1
ATOM 4015 N N . THR B 1 139 ? 15.188 23.688 15.047 1 79.44 139 THR B N 1
ATOM 4016 C CA . THR B 1 139 ? 16.453 23.078 14.641 1 79.44 139 THR B CA 1
ATOM 4017 C C . THR B 1 139 ? 16.406 21.562 14.867 1 79.44 139 THR B C 1
ATOM 4019 O O . THR B 1 139 ? 17.359 20.859 14.531 1 79.44 139 THR B O 1
ATOM 4022 N N . MET B 1 140 ? 15.375 21.094 15.359 1 84.5 140 MET B N 1
ATOM 4023 C CA . MET B 1 140 ? 15.32 19.703 15.789 1 84.5 140 MET B CA 1
ATOM 4024 C C . MET B 1 140 ? 15.461 18.766 14.594 1 84.5 140 MET B C 1
ATOM 4026 O O . MET B 1 140 ? 16.078 17.703 14.711 1 84.5 140 MET B O 1
ATOM 4030 N N . HIS B 1 141 ? 14.906 19.203 13.5 1 86.94 141 HIS B N 1
ATOM 4031 C CA . HIS B 1 141 ? 15.008 18.391 12.297 1 86.94 141 HIS B CA 1
ATOM 4032 C C . HIS B 1 141 ? 16.469 18.156 11.914 1 86.94 141 HIS B C 1
ATOM 4034 O O . HIS B 1 141 ? 16.844 17.047 11.547 1 86.94 141 HIS B O 1
ATOM 4040 N N . GLY B 1 142 ? 17.234 19.156 11.992 1 86.31 142 GLY B N 1
ATOM 4041 C CA . GLY B 1 142 ? 18.656 19.047 11.711 1 86.31 142 GLY B CA 1
ATOM 4042 C C . GLY B 1 142 ? 19.375 18.047 12.609 1 86.31 142 GLY B C 1
ATOM 4043 O O . GLY B 1 142 ? 20.234 17.312 12.156 1 86.31 142 GLY B O 1
ATOM 4044 N N . ASN B 1 143 ? 18.984 17.984 13.883 1 89.94 143 ASN B N 1
ATOM 4045 C CA . ASN B 1 143 ? 19.562 17.047 14.828 1 89.94 143 ASN B CA 1
ATOM 4046 C C . ASN B 1 143 ? 19.281 15.602 14.43 1 89.94 143 ASN B C 1
ATOM 4048 O O . ASN B 1 143 ? 20.188 14.758 14.445 1 89.94 143 ASN B O 1
ATOM 4052 N N . ILE B 1 144 ? 18.062 15.367 14.055 1 91.44 144 ILE B N 1
ATOM 4053 C CA . ILE B 1 144 ? 17.672 14.016 13.664 1 91.44 144 ILE B CA 1
ATOM 4054 C C . ILE B 1 144 ? 18.422 13.617 12.398 1 91.44 144 ILE B C 1
ATOM 4056 O O . ILE B 1 144 ? 19 12.523 12.32 1 91.44 144 ILE B O 1
ATOM 4060 N N . ALA B 1 145 ? 18.406 14.531 11.414 1 90.69 145 ALA B N 1
ATOM 4061 C CA . ALA B 1 145 ? 19.078 14.25 10.148 1 90.69 145 ALA B CA 1
ATOM 4062 C C . ALA B 1 145 ? 20.547 13.938 10.359 1 90.69 145 ALA B C 1
ATOM 4064 O O . ALA B 1 145 ? 21.078 12.984 9.781 1 90.69 145 ALA B O 1
ATOM 4065 N N . GLU B 1 146 ? 21.156 14.703 11.172 1 91.25 146 GLU B N 1
ATOM 4066 C CA . GLU B 1 146 ? 22.578 14.516 11.461 1 91.25 146 GLU B CA 1
ATOM 4067 C C . GLU B 1 146 ? 22.828 13.148 12.094 1 91.25 146 GLU B C 1
ATOM 4069 O O . GLU B 1 146 ? 23.781 12.453 11.727 1 91.25 146 GLU B O 1
ATOM 4074 N N . ALA B 1 147 ? 22.031 12.789 12.992 1 93.19 147 ALA B N 1
ATOM 4075 C CA . ALA B 1 147 ? 22.203 11.523 13.688 1 93.19 147 ALA B CA 1
ATOM 4076 C C . ALA B 1 147 ? 21.984 10.344 12.742 1 93.19 147 ALA B C 1
ATOM 4078 O O . ALA B 1 147 ? 22.734 9.359 12.789 1 93.19 147 ALA B O 1
ATOM 4079 N N . VAL B 1 148 ? 21.016 10.414 11.93 1 93.31 148 VAL B N 1
ATOM 4080 C CA . VAL B 1 148 ? 20.703 9.328 11 1 93.31 148 VAL B CA 1
ATOM 4081 C C . VAL B 1 148 ? 21.797 9.211 9.945 1 93.31 148 VAL B C 1
ATOM 4083 O O . VAL B 1 148 ? 22.172 8.102 9.562 1 93.31 148 VAL B O 1
ATOM 4086 N N . GLN B 1 149 ? 22.344 10.352 9.508 1 90.94 149 GLN B N 1
ATOM 4087 C CA . GLN B 1 149 ? 23.406 10.383 8.508 1 90.94 149 GLN B CA 1
ATOM 4088 C C . GLN B 1 149 ? 24.641 9.648 9.008 1 90.94 149 GLN B C 1
ATOM 4090 O O . GLN B 1 149 ? 25.391 9.062 8.219 1 90.94 149 GLN B O 1
ATOM 4095 N N . ALA B 1 150 ? 24.828 9.695 10.25 1 91.75 150 ALA B N 1
ATOM 4096 C CA . ALA B 1 150 ? 26.047 9.133 10.844 1 91.75 150 ALA B CA 1
ATOM 4097 C C . ALA B 1 150 ? 25.938 7.617 11 1 91.75 150 ALA B C 1
ATOM 4099 O O . ALA B 1 150 ? 26.922 6.941 11.297 1 91.75 150 ALA B O 1
ATOM 4100 N N . LEU B 1 151 ? 24.781 7.066 10.695 1 92.19 151 LEU B N 1
ATOM 4101 C CA . LEU B 1 151 ? 24.594 5.629 10.844 1 92.19 151 LEU B CA 1
ATOM 4102 C C . LEU B 1 151 ? 25.312 4.863 9.727 1 92.19 151 LEU B C 1
ATOM 4104 O O . LEU B 1 151 ? 25.312 5.297 8.578 1 92.19 151 LEU B O 1
ATOM 4108 N N . GLU B 1 152 ? 25.828 3.717 10.055 1 91.62 152 GLU B N 1
ATOM 4109 C CA . GLU B 1 152 ? 26.5 2.861 9.078 1 91.62 152 GLU B CA 1
ATOM 4110 C C . GLU B 1 152 ? 25.516 1.877 8.453 1 91.62 152 GLU B C 1
ATOM 4112 O O . GLU B 1 152 ? 25.781 1.313 7.387 1 91.62 152 GLU B O 1
ATOM 4117 N N . TYR B 1 153 ? 24.469 1.571 9.148 1 92.31 153 TYR B N 1
ATOM 4118 C CA . TYR B 1 153 ? 23.406 0.69 8.688 1 92.31 153 TYR B CA 1
ATOM 4119 C C . TYR B 1 153 ? 22.047 1.162 9.188 1 92.31 153 TYR B C 1
ATOM 4121 O O . TYR B 1 153 ? 21.969 2.002 10.086 1 92.31 153 TYR B O 1
ATOM 4129 N N . GLU B 1 154 ? 21.078 0.719 8.547 1 92.69 154 GLU B N 1
ATOM 4130 C CA . GLU B 1 154 ? 19.734 1.05 8.984 1 92.69 154 GLU B CA 1
ATOM 4131 C C . GLU B 1 154 ? 19.281 0.126 10.109 1 92.69 154 GLU B C 1
ATOM 4133 O O . GLU B 1 154 ? 19 -1.052 9.883 1 92.69 154 GLU B O 1
ATOM 4138 N N . PRO B 1 155 ? 19.156 0.652 11.273 1 93.94 155 PRO B N 1
ATOM 4139 C CA . PRO B 1 155 ? 18.703 -0.205 12.375 1 93.94 155 PRO B CA 1
ATOM 4140 C C . PRO B 1 155 ? 17.234 -0.608 12.242 1 93.94 155 PRO B C 1
ATOM 4142 O O . PRO B 1 155 ? 16.422 0.17 11.734 1 93.94 155 PRO B O 1
ATOM 4145 N N . GLN B 1 156 ? 16.938 -1.754 12.805 1 92.75 156 GLN B N 1
ATOM 4146 C CA . GLN B 1 156 ? 15.547 -2.205 12.836 1 92.75 156 GLN B CA 1
ATOM 4147 C C . GLN B 1 156 ? 14.703 -1.312 13.742 1 92.75 156 GLN B C 1
ATOM 4149 O O . GLN B 1 156 ? 15.109 -0.984 14.859 1 92.75 156 GLN B O 1
ATOM 4154 N N . GLY B 1 157 ? 13.617 -0.843 13.172 1 92.62 157 GLY B N 1
ATOM 4155 C CA . GLY B 1 157 ? 12.695 -0.052 13.969 1 92.62 157 GLY B CA 1
ATOM 4156 C C . GLY B 1 157 ? 12.93 1.442 13.844 1 92.62 157 GLY B C 1
ATOM 4157 O O . GLY B 1 157 ? 12.188 2.242 14.422 1 92.62 157 GLY B O 1
ATOM 4158 N N . LEU B 1 158 ? 13.914 1.886 13.141 1 94.81 158 LEU B N 1
ATOM 4159 C CA . LEU B 1 158 ? 14.25 3.299 13 1 94.81 158 LEU B CA 1
ATOM 4160 C C . LEU B 1 158 ? 13.062 4.086 12.445 1 94.81 158 LEU B C 1
ATOM 4162 O O . LEU B 1 158 ? 12.68 5.109 13.016 1 94.81 158 LEU B O 1
ATOM 4166 N N . SER B 1 159 ? 12.484 3.605 11.406 1 94.06 159 SER B N 1
ATOM 4167 C CA . SER B 1 159 ? 11.406 4.316 10.734 1 94.06 159 SER B CA 1
ATOM 4168 C C . SER B 1 159 ? 10.188 4.473 11.641 1 94.06 159 SER B C 1
ATOM 4170 O O . SER B 1 159 ? 9.609 5.555 11.734 1 94.06 159 SER B O 1
ATOM 4172 N N . GLU B 1 160 ? 9.891 3.43 12.312 1 93.88 160 GLU B N 1
ATOM 4173 C CA . GLU B 1 160 ? 8.742 3.473 13.219 1 93.88 160 GLU B CA 1
ATOM 4174 C C . GLU B 1 160 ? 8.961 4.48 14.344 1 93.88 160 GLU B C 1
ATOM 4176 O O . GLU B 1 160 ? 8.055 5.246 14.68 1 93.88 160 GLU B O 1
ATOM 4181 N N . SER B 1 161 ? 10.117 4.473 14.891 1 94.06 161 SER B N 1
ATOM 4182 C CA . SER B 1 161 ? 10.445 5.383 15.977 1 94.06 161 SER B CA 1
ATOM 4183 C C . SER B 1 161 ? 10.391 6.836 15.523 1 94.06 161 SER B C 1
ATOM 4185 O O . SER B 1 161 ? 9.828 7.691 16.203 1 94.06 161 SER B O 1
ATOM 4187 N N . LEU B 1 162 ? 10.945 7.086 14.414 1 94.31 162 LEU B N 1
ATOM 4188 C CA . LEU B 1 162 ? 10.977 8.453 13.914 1 94.31 162 LEU B CA 1
ATOM 4189 C C . LEU B 1 162 ? 9.594 8.898 13.453 1 94.31 162 LEU B C 1
ATOM 4191 O O . LEU B 1 162 ? 9.242 10.078 13.562 1 94.31 162 LEU B O 1
ATOM 4195 N N . ASP B 1 163 ? 8.797 7.953 12.922 1 95.19 163 ASP B N 1
ATOM 4196 C CA . ASP B 1 163 ? 7.398 8.266 12.633 1 95.19 163 ASP B CA 1
ATOM 4197 C C . ASP B 1 163 ? 6.68 8.781 13.875 1 95.19 163 ASP B C 1
ATOM 4199 O O . ASP B 1 163 ? 5.957 9.773 13.82 1 95.19 163 ASP B O 1
ATOM 4203 N N . ASN B 1 164 ? 6.883 8.031 14.938 1 93 164 ASN B N 1
ATOM 4204 C CA . ASN B 1 164 ? 6.258 8.445 16.188 1 93 164 ASN B CA 1
ATOM 4205 C C . ASN B 1 164 ? 6.715 9.836 16.609 1 93 164 ASN B C 1
ATOM 4207 O O . ASN B 1 164 ? 5.898 10.656 17.031 1 93 164 ASN B O 1
ATOM 4211 N N . PHE B 1 165 ? 7.926 10.062 16.5 1 92.31 165 PHE B N 1
ATOM 4212 C CA . PHE B 1 165 ? 8.508 11.352 16.859 1 92.31 165 PHE B CA 1
ATOM 4213 C C . PHE B 1 165 ? 7.875 12.484 16.062 1 92.31 165 PHE B C 1
ATOM 4215 O O . PHE B 1 165 ? 7.406 13.469 16.641 1 92.31 165 PHE B O 1
ATOM 4222 N N . TYR B 1 166 ? 7.812 12.352 14.82 1 92.25 166 TYR B N 1
ATOM 4223 C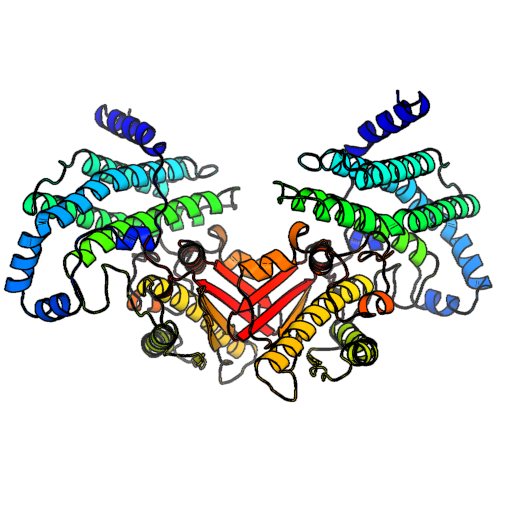 CA . TYR B 1 166 ? 7.301 13.414 13.953 1 92.25 166 TYR B CA 1
ATOM 4224 C C . TYR B 1 166 ? 5.789 13.539 14.078 1 92.25 166 TYR B C 1
ATOM 4226 O O . TYR B 1 166 ? 5.238 14.641 13.977 1 92.25 166 TYR B O 1
ATOM 4234 N N . ASN B 1 167 ? 5.129 12.422 14.25 1 93.25 167 ASN B N 1
ATOM 4235 C CA . ASN B 1 167 ? 3.688 12.492 14.461 1 93.25 167 ASN B CA 1
ATOM 4236 C C . ASN B 1 167 ? 3.332 13.328 15.68 1 93.25 167 ASN B C 1
ATOM 4238 O O . ASN B 1 167 ? 2.369 14.094 15.656 1 93.25 167 ASN B O 1
ATOM 4242 N N . SER B 1 168 ? 4.109 13.102 16.656 1 90.56 168 SER B N 1
ATOM 4243 C CA . SER B 1 168 ? 3.896 13.898 17.859 1 90.56 168 SER B CA 1
ATOM 4244 C C . SER B 1 168 ? 4.113 15.383 17.578 1 90.56 168 SER B C 1
ATOM 4246 O O . SER B 1 168 ? 3.342 16.219 18.047 1 90.56 168 SER B O 1
ATOM 4248 N N . ARG B 1 169 ? 5.098 15.641 16.891 1 90.25 169 ARG B N 1
ATOM 4249 C CA . ARG B 1 169 ? 5.395 17.016 16.531 1 90.25 169 ARG B CA 1
ATOM 4250 C C . ARG B 1 169 ? 4.27 17.625 15.695 1 90.25 169 ARG B C 1
ATOM 4252 O O . ARG B 1 169 ? 3.842 18.75 15.945 1 90.25 169 ARG B O 1
ATOM 4259 N N . ILE B 1 170 ? 3.785 16.922 14.695 1 92.31 170 ILE B N 1
ATOM 4260 C CA . ILE B 1 170 ? 2.68 17.359 13.852 1 92.31 170 ILE B CA 1
ATOM 4261 C C . ILE B 1 170 ? 1.448 17.625 14.719 1 92.31 170 ILE B C 1
ATOM 4263 O O . ILE B 1 170 ? 0.771 18.641 14.547 1 92.31 170 ILE B O 1
ATOM 4267 N N . GLY B 1 171 ? 1.254 16.797 15.672 1 93.19 171 GLY B N 1
ATOM 4268 C CA . GLY B 1 171 ? 0.111 16.938 16.562 1 93.19 171 GLY B CA 1
ATOM 4269 C C . GLY B 1 171 ? 0.16 18.203 17.391 1 93.19 171 GLY B C 1
ATOM 4270 O O . GLY B 1 171 ? -0.818 18.953 17.453 1 93.19 171 GLY B O 1
ATOM 4271 N N . ILE B 1 172 ? 1.274 18.422 18 1 93.31 172 ILE B N 1
ATOM 4272 C CA . ILE B 1 172 ? 1.437 19.594 18.859 1 93.31 172 ILE B CA 1
ATOM 4273 C C . ILE B 1 172 ? 1.264 20.859 18.016 1 93.31 172 ILE B C 1
ATOM 4275 O O . ILE B 1 172 ? 0.558 21.781 18.422 1 93.31 172 ILE B O 1
ATOM 4279 N N . ARG B 1 173 ? 1.843 20.859 16.906 1 91.81 173 ARG B N 1
ATOM 4280 C CA . ARG B 1 173 ? 1.736 22.016 16.016 1 91.81 173 ARG B CA 1
ATOM 4281 C C . ARG B 1 173 ? 0.283 22.281 15.648 1 91.81 173 ARG B C 1
ATOM 4283 O O . ARG B 1 173 ? -0.17 23.438 15.688 1 91.81 173 ARG B O 1
ATOM 4290 N N . MET B 1 174 ? -0.378 21.281 15.273 1 93.19 174 MET B N 1
ATOM 4291 C CA . MET B 1 174 ? -1.773 21.422 14.867 1 93.19 174 MET B CA 1
ATOM 4292 C C . MET B 1 174 ? -2.619 21.984 16 1 93.19 174 MET B C 1
ATOM 4294 O O . MET B 1 174 ? -3.439 22.891 15.789 1 93.19 174 MET B O 1
ATOM 4298 N N . LEU B 1 175 ? -2.398 21.516 17.203 1 95.06 175 LEU B N 1
ATOM 4299 C CA . LEU B 1 175 ? -3.189 21.938 18.344 1 95.06 175 LEU B CA 1
ATOM 4300 C C . LEU B 1 175 ? -2.91 23.406 18.688 1 95.06 175 LEU B C 1
ATOM 4302 O O . LEU B 1 175 ? -3.84 24.172 18.906 1 95.06 175 LEU B O 1
ATOM 4306 N N . VAL B 1 176 ? -1.656 23.719 18.703 1 95.5 176 VAL B N 1
ATOM 4307 C CA . VAL B 1 176 ? -1.271 25.078 19.031 1 95.5 176 VAL B CA 1
ATOM 4308 C C . VAL B 1 176 ? -1.748 26.031 17.938 1 95.5 176 VAL B C 1
ATOM 4310 O O . VAL B 1 176 ? -2.311 27.094 18.234 1 95.5 176 VAL B O 1
ATOM 4313 N N . ASP B 1 177 ? -1.555 25.641 16.719 1 94.75 177 ASP B N 1
ATOM 4314 C CA . ASP B 1 177 ? -1.98 26.484 15.602 1 94.75 177 ASP B CA 1
ATOM 4315 C C . ASP B 1 177 ? -3.496 26.672 15.602 1 94.75 177 ASP B C 1
ATOM 4317 O O . ASP B 1 177 ? -3.994 27.75 15.289 1 94.75 177 ASP B O 1
ATOM 4321 N N . GLN B 1 178 ? -4.195 25.625 15.875 1 95.56 178 GLN B N 1
ATOM 4322 C CA . GLN B 1 178 ? -5.648 25.734 15.969 1 95.56 178 GLN B CA 1
ATOM 4323 C C . GLN B 1 178 ? -6.062 26.75 17.031 1 95.56 178 GLN B C 1
ATOM 4325 O O . GLN B 1 178 ? -6.938 27.578 16.781 1 95.56 178 GLN B O 1
ATOM 4330 N N . HIS B 1 179 ? -5.434 26.672 18.188 1 96.69 179 HIS B N 1
ATOM 4331 C CA . HIS B 1 179 ? -5.738 27.609 19.266 1 96.69 179 HIS B CA 1
ATOM 4332 C C . HIS B 1 179 ? -5.48 29.047 18.859 1 96.69 179 HIS B C 1
ATOM 4334 O O . HIS B 1 179 ? -6.328 29.922 19.062 1 96.69 179 HIS B O 1
ATOM 4340 N N . VAL B 1 180 ? -4.355 29.234 18.234 1 95.38 180 VAL B N 1
ATOM 4341 C CA . VAL B 1 180 ? -3.955 30.578 17.828 1 95.38 180 VAL B CA 1
ATOM 4342 C C . VAL B 1 180 ? -4.887 31.094 16.734 1 95.38 180 VAL B C 1
ATOM 4344 O O . VAL B 1 180 ? -5.418 32.188 16.828 1 95.38 180 VAL B O 1
ATOM 4347 N N . ALA B 1 181 ? -5.168 30.297 15.758 1 95.31 181 ALA B N 1
ATOM 4348 C CA . ALA B 1 181 ? -5.988 30.703 14.617 1 95.31 181 ALA B CA 1
ATOM 4349 C C . ALA B 1 181 ? -7.43 30.969 15.039 1 95.31 181 ALA B C 1
ATOM 4351 O O . ALA B 1 181 ? -8.086 31.859 14.492 1 95.31 181 ALA B O 1
ATOM 4352 N N . ALA B 1 182 ? -7.902 30.25 16.016 1 95 182 ALA B N 1
ATOM 4353 C CA . ALA B 1 182 ? -9.289 30.375 16.453 1 95 182 ALA B CA 1
ATOM 4354 C C . ALA B 1 182 ? -9.531 31.719 17.141 1 95 182 ALA B C 1
ATOM 4356 O O . ALA B 1 182 ? -10.68 32.156 17.266 1 95 182 ALA B O 1
ATOM 4357 N N . GLN B 1 183 ? -8.445 32.375 17.578 1 94.5 183 GLN B N 1
ATOM 4358 C CA . GLN B 1 183 ? -8.586 33.656 18.281 1 94.5 183 GLN B CA 1
ATOM 4359 C C . GLN B 1 183 ? -8.648 34.812 17.312 1 94.5 183 GLN B C 1
ATOM 4361 O O . GLN B 1 183 ? -8.93 35.938 17.703 1 94.5 183 GLN B O 1
ATOM 4366 N N . THR B 1 184 ? -8.32 34.562 16.094 1 93.94 184 THR B N 1
ATOM 4367 C CA . THR B 1 184 ? -8.414 35.562 15.023 1 93.94 184 THR B CA 1
ATOM 4368 C C . THR B 1 184 ? -9.234 35 13.859 1 93.94 184 THR B C 1
ATOM 4370 O O . THR B 1 184 ? -8.688 34.625 12.82 1 93.94 184 THR B O 1
ATOM 4373 N N . PRO B 1 185 ? -10.5 35.031 14.078 1 93.75 185 PRO B N 1
ATOM 4374 C CA . PRO B 1 185 ? -11.391 34.406 13.094 1 93.75 185 PRO B CA 1
ATOM 4375 C C . PRO B 1 185 ? -11.234 35 11.695 1 93.75 185 PRO B C 1
ATOM 4377 O O . PRO B 1 185 ? -11.109 36.219 11.547 1 93.75 185 PRO B O 1
ATOM 4380 N N . LYS B 1 186 ? -11.141 34.188 10.727 1 93.56 186 LYS B N 1
ATOM 4381 C CA . LYS B 1 186 ? -11.109 34.531 9.312 1 93.56 186 LYS B CA 1
ATOM 4382 C C . LYS B 1 186 ? -12.305 33.938 8.578 1 93.56 186 LYS B C 1
ATOM 4384 O O . LYS B 1 186 ? -12.688 32.781 8.844 1 93.56 186 LYS B O 1
ATOM 4389 N N . PRO B 1 187 ? -12.883 34.781 7.691 1 93.69 187 PRO B N 1
ATOM 4390 C CA . PRO B 1 187 ? -14.008 34.219 6.938 1 93.69 187 PRO B CA 1
ATOM 4391 C C . PRO B 1 187 ? -13.656 32.906 6.238 1 93.69 187 PRO B C 1
ATOM 4393 O O . PRO B 1 187 ? -12.609 32.812 5.59 1 93.69 187 PRO B O 1
ATOM 4396 N N . GLY B 1 188 ? -14.531 31.875 6.457 1 93.31 188 GLY B N 1
ATOM 4397 C CA . GLY B 1 188 ? -14.352 30.594 5.82 1 93.31 188 GLY B CA 1
ATOM 4398 C C . GLY B 1 188 ? -13.492 29.641 6.633 1 93.31 188 GLY B C 1
ATOM 4399 O O . GLY B 1 188 ? -13.336 28.469 6.27 1 93.31 188 GLY B O 1
ATOM 4400 N N . PHE B 1 189 ? -13.023 30.156 7.738 1 94.06 189 PHE B N 1
ATOM 4401 C CA . PHE B 1 189 ? -12.125 29.328 8.531 1 94.06 189 PHE B CA 1
ATOM 4402 C C . PHE B 1 189 ? -12.672 29.125 9.938 1 94.06 189 PHE B C 1
ATOM 4404 O O . PHE B 1 189 ? -13.289 30.031 10.508 1 94.06 189 PHE B O 1
ATOM 4411 N N . SER B 1 190 ? -12.523 27.969 10.461 1 93.19 190 SER B N 1
ATOM 4412 C CA . SER B 1 190 ? -12.594 27.656 11.891 1 93.19 190 SER B CA 1
ATOM 4413 C C . SER B 1 190 ? -11.227 27.25 12.43 1 93.19 190 SER B C 1
ATOM 4415 O O . SER B 1 190 ? -10.859 26.062 12.359 1 93.19 190 SER B O 1
ATOM 4417 N N . GLY B 1 191 ? -10.578 28.188 12.977 1 94.38 191 GLY B N 1
ATOM 4418 C CA . GLY B 1 191 ? -9.172 27.938 13.273 1 94.38 191 GLY B CA 1
ATOM 4419 C C . GLY B 1 191 ? -8.336 27.703 12.031 1 94.38 191 GLY B C 1
ATOM 4420 O O . GLY B 1 191 ? -8.344 28.516 11.102 1 94.38 191 GLY B O 1
ATOM 4421 N N . ILE B 1 192 ? -7.723 26.547 12.023 1 94.62 192 ILE B N 1
ATOM 4422 C CA . ILE B 1 192 ? -6.848 26.266 10.898 1 94.62 192 ILE B CA 1
ATOM 4423 C C . ILE B 1 192 ? -7.613 25.469 9.844 1 94.62 192 ILE B C 1
ATOM 4425 O O . ILE B 1 192 ? -7.09 25.188 8.758 1 94.62 192 ILE B O 1
ATOM 4429 N N . VAL B 1 193 ? -8.828 25.109 10.117 1 93.94 193 VAL B N 1
ATOM 4430 C CA . VAL B 1 193 ? -9.641 24.312 9.203 1 93.94 193 VAL B CA 1
ATOM 4431 C C . VAL B 1 193 ? -10.453 25.234 8.289 1 93.94 193 VAL B C 1
ATOM 4433 O O . VAL B 1 193 ? -11.133 26.141 8.766 1 93.94 193 VAL B O 1
ATOM 4436 N N . ASN B 1 194 ? -10.289 25.047 7.047 1 94.5 194 ASN B N 1
ATOM 4437 C CA . ASN B 1 194 ? -11.102 25.75 6.062 1 94.5 194 ASN B CA 1
ATOM 4438 C C . ASN B 1 194 ? -12.383 24.984 5.734 1 94.5 194 ASN B C 1
ATOM 4440 O O . ASN B 1 194 ? -12.367 23.766 5.594 1 94.5 194 ASN B O 1
ATOM 4444 N N . ASP B 1 195 ? -13.453 25.688 5.656 1 91.25 195 ASP B N 1
ATOM 4445 C CA . ASP B 1 195 ? -14.766 25.078 5.461 1 91.25 195 ASP B CA 1
ATOM 4446 C C . ASP B 1 195 ? -14.953 24.625 4.016 1 91.25 195 ASP B C 1
ATOM 4448 O O . ASP B 1 195 ? -15.734 23.703 3.744 1 91.25 195 ASP B O 1
ATOM 4452 N N . GLU B 1 196 ? -14.258 25.297 3.109 1 92.44 196 GLU B N 1
ATOM 4453 C CA . GLU B 1 196 ? -14.43 25.016 1.686 1 92.44 196 GLU B CA 1
ATOM 4454 C C . GLU B 1 196 ? -13.086 24.953 0.97 1 92.44 196 GLU B C 1
ATOM 4456 O O . GLU B 1 196 ? -12.844 25.703 0.021 1 92.44 196 GLU B O 1
ATOM 4461 N N . THR B 1 197 ? -12.367 24.031 1.364 1 93.88 197 THR B N 1
ATOM 4462 C CA . THR B 1 197 ? -11.047 23.844 0.764 1 93.88 197 THR B CA 1
ATOM 4463 C C . THR B 1 197 ? -11.164 23.188 -0.609 1 93.88 197 THR B C 1
ATOM 4465 O O . THR B 1 197 ? -11.766 22.125 -0.743 1 93.88 197 THR B O 1
ATOM 4468 N N . SER B 1 198 ? -10.625 23.844 -1.635 1 95.12 198 SER B N 1
ATOM 4469 C CA . SER B 1 198 ? -10.547 23.266 -2.971 1 95.12 198 SER B CA 1
ATOM 4470 C C . SER B 1 198 ? -9.148 22.734 -3.264 1 95.12 198 SER B C 1
ATOM 4472 O O . SER B 1 198 ? -8.227 23.5 -3.531 1 95.12 198 SER B O 1
ATOM 4474 N N . PRO B 1 199 ? -9 21.422 -3.25 1 95.81 199 PRO B N 1
ATOM 4475 C CA . PRO B 1 199 ? -7.676 20.875 -3.566 1 95.81 199 PRO B CA 1
ATOM 4476 C C . PRO B 1 199 ? -7.176 21.297 -4.945 1 95.81 199 PRO B C 1
ATOM 4478 O O . PRO B 1 199 ? -5.969 21.484 -5.137 1 95.81 199 PRO B O 1
ATOM 4481 N N . VAL B 1 200 ? -8.078 21.5 -5.91 1 97.62 200 VAL B N 1
ATOM 4482 C CA . VAL B 1 200 ? -7.703 21.922 -7.258 1 97.62 200 VAL B CA 1
ATOM 4483 C C . VAL B 1 200 ? -7.109 23.328 -7.215 1 97.62 200 VAL B C 1
ATOM 4485 O O . VAL B 1 200 ? -6.059 23.578 -7.805 1 97.62 200 VAL B O 1
ATOM 4488 N N . LYS B 1 201 ? -7.801 24.141 -6.52 1 97.44 201 LYS B N 1
ATOM 4489 C CA . LYS B 1 201 ? -7.301 25.5 -6.402 1 97.44 201 LYS B CA 1
ATOM 4490 C C . LYS B 1 201 ? -5.941 25.531 -5.711 1 97.44 201 LYS B C 1
ATOM 4492 O O . LYS B 1 201 ? -5.031 26.25 -6.145 1 97.44 201 LYS B O 1
ATOM 4497 N N . ILE B 1 202 ? -5.812 24.797 -4.637 1 96.88 202 ILE B N 1
ATOM 4498 C CA . ILE B 1 202 ? -4.551 24.734 -3.91 1 96.88 202 ILE B CA 1
ATOM 4499 C C . ILE B 1 202 ? -3.445 24.219 -4.832 1 96.88 202 ILE B C 1
ATOM 4501 O O . ILE B 1 202 ? -2.348 24.781 -4.863 1 96.88 202 ILE B O 1
ATOM 4505 N N . ALA B 1 203 ? -3.711 23.172 -5.574 1 97.94 203 ALA B N 1
ATOM 4506 C CA . ALA B 1 203 ? -2.729 22.625 -6.5 1 97.94 203 ALA B CA 1
ATOM 4507 C C . ALA B 1 203 ? -2.301 23.656 -7.531 1 97.94 203 ALA B C 1
ATOM 4509 O O . ALA B 1 203 ? -1.106 23.844 -7.789 1 97.94 203 ALA B O 1
ATOM 4510 N N . ARG B 1 204 ? -3.25 24.344 -8.125 1 98 204 ARG B N 1
ATOM 4511 C CA . ARG B 1 204 ? -2.957 25.359 -9.133 1 98 204 ARG B CA 1
ATOM 4512 C C . ARG B 1 204 ? -2.152 26.516 -8.539 1 98 204 ARG B C 1
ATOM 4514 O O . ARG B 1 204 ? -1.229 27.031 -9.172 1 98 204 ARG B O 1
ATOM 4521 N N . ASP B 1 205 ? -2.518 26.922 -7.336 1 96.25 205 ASP B N 1
ATOM 4522 C CA . ASP B 1 205 ? -1.778 27.969 -6.648 1 96.25 205 ASP B CA 1
ATOM 4523 C C . ASP B 1 205 ? -0.328 27.562 -6.406 1 96.25 205 ASP B C 1
ATOM 4525 O O . ASP B 1 205 ? 0.589 28.359 -6.586 1 96.25 205 ASP B O 1
ATOM 4529 N N . ILE B 1 206 ? -0.154 26.344 -5.973 1 95.75 206 ILE B N 1
ATOM 4530 C CA . ILE B 1 206 ? 1.196 25.844 -5.75 1 95.75 206 ILE B CA 1
ATOM 4531 C C . ILE B 1 206 ? 1.994 25.906 -7.051 1 95.75 206 ILE B C 1
ATOM 4533 O O . ILE B 1 206 ? 3.125 26.406 -7.07 1 95.75 206 ILE B O 1
ATOM 4537 N N . VAL B 1 207 ? 1.405 25.422 -8.133 1 96.56 207 VAL B N 1
ATOM 4538 C CA . VAL B 1 207 ? 2.08 25.391 -9.43 1 96.56 207 VAL B CA 1
ATOM 4539 C C . VAL B 1 207 ? 2.516 26.812 -9.805 1 96.56 207 VAL B C 1
ATOM 4541 O O . VAL B 1 207 ? 3.652 27.016 -10.234 1 96.56 207 VAL B O 1
ATOM 4544 N N . GLN B 1 208 ? 1.654 27.75 -9.648 1 95.38 208 GLN B N 1
ATOM 4545 C CA . GLN B 1 208 ? 1.941 29.141 -9.992 1 95.38 208 GLN B CA 1
ATOM 4546 C C . GLN B 1 208 ? 3.074 29.688 -9.133 1 95.38 208 GLN B C 1
ATOM 4548 O O . GLN B 1 208 ? 3.93 30.438 -9.625 1 95.38 208 GLN B O 1
ATOM 4553 N N . GLN B 1 209 ? 3.105 29.359 -7.91 1 92.25 209 GLN B N 1
ATOM 4554 C CA . GLN B 1 209 ? 4.07 29.906 -6.965 1 92.25 209 GLN B CA 1
ATOM 4555 C C . GLN B 1 209 ? 5.445 29.266 -7.152 1 92.25 209 GLN B C 1
ATOM 4557 O O . GLN B 1 209 ? 6.469 29.938 -7.039 1 92.25 209 GLN B O 1
ATOM 4562 N N . VAL B 1 210 ? 5.453 28 -7.398 1 91.25 210 VAL B N 1
ATOM 4563 C CA . VAL B 1 210 ? 6.727 27.297 -7.379 1 91.25 210 VAL B CA 1
ATOM 4564 C C . VAL B 1 210 ? 7.406 27.406 -8.742 1 91.25 210 VAL B C 1
ATOM 4566 O O . VAL B 1 210 ? 8.625 27.266 -8.852 1 91.25 210 VAL B O 1
ATOM 4569 N N . ARG B 1 211 ? 6.75 27.641 -9.812 1 91.75 211 ARG B N 1
ATOM 4570 C CA . ARG B 1 211 ? 7.281 27.609 -11.172 1 91.75 211 ARG B CA 1
ATOM 4571 C C . ARG B 1 211 ? 8.453 28.562 -11.328 1 91.75 211 ARG B C 1
ATOM 4573 O O . ARG B 1 211 ? 9.531 28.172 -11.773 1 91.75 211 ARG B O 1
ATOM 4580 N N . PRO B 1 212 ? 8.32 29.891 -10.961 1 89.38 212 PRO B N 1
ATOM 4581 C CA . PRO B 1 212 ? 9.453 30.797 -11.109 1 89.38 212 PRO B CA 1
ATOM 4582 C C . PRO B 1 212 ? 10.648 30.391 -10.242 1 89.38 212 PRO B C 1
ATOM 4584 O O . PRO B 1 212 ? 11.797 30.531 -10.664 1 89.38 212 PRO B O 1
ATOM 4587 N N . LEU B 1 213 ? 10.359 29.891 -9.07 1 87.69 213 LEU B N 1
ATOM 4588 C CA . LEU B 1 213 ? 11.414 29.484 -8.148 1 87.69 213 LEU B CA 1
ATOM 4589 C C . LEU B 1 213 ? 12.18 28.281 -8.703 1 87.69 213 LEU B C 1
ATOM 4591 O O . LEU B 1 213 ? 13.414 28.266 -8.68 1 87.69 213 LEU B O 1
ATOM 4595 N N . TRP B 1 214 ? 11.453 27.281 -9.188 1 91.94 214 TRP B N 1
ATOM 4596 C CA . TRP B 1 214 ? 12.062 26.047 -9.672 1 91.94 214 TRP B CA 1
ATOM 4597 C C . TRP B 1 214 ? 12.781 26.281 -11 1 91.94 214 TRP B C 1
ATOM 4599 O O . TRP B 1 214 ? 13.82 25.688 -11.266 1 91.94 214 TRP B O 1
ATOM 4609 N N . GLN B 1 215 ? 12.289 27.188 -11.82 1 90.69 215 GLN B N 1
ATOM 4610 C CA . GLN B 1 215 ? 12.969 27.531 -13.07 1 90.69 215 GLN B CA 1
ATOM 4611 C C . GLN B 1 215 ? 14.312 28.188 -12.797 1 90.69 215 GLN B C 1
ATOM 4613 O O . GLN B 1 215 ? 15.297 27.906 -13.5 1 90.69 215 GLN B O 1
ATOM 4618 N N . GLN B 1 216 ? 14.336 29 -11.828 1 86.56 216 GLN B N 1
ATOM 4619 C CA . GLN B 1 216 ? 15.586 29.656 -11.453 1 86.56 216 GLN B CA 1
ATOM 4620 C C . GLN B 1 216 ? 16.625 28.625 -10.977 1 86.56 216 GLN B C 1
ATOM 4622 O O . GLN B 1 216 ? 17.812 28.781 -11.242 1 86.56 216 GLN B O 1
ATOM 4627 N N . SER B 1 217 ? 16.141 27.609 -10.328 1 85.06 217 SER B N 1
ATOM 4628 C CA . SER B 1 217 ? 17.016 26.578 -9.789 1 85.06 217 SER B CA 1
ATOM 4629 C C . SER B 1 217 ? 17.594 25.703 -10.906 1 85.06 217 SER B C 1
ATOM 4631 O O . SER B 1 217 ? 18.688 25.141 -10.758 1 85.06 217 SER B O 1
ATOM 4633 N N . LEU B 1 218 ? 16.906 25.438 -11.961 1 85.12 218 LEU B N 1
ATOM 4634 C CA . LEU B 1 218 ? 17.312 24.547 -13.055 1 85.12 218 LEU B CA 1
ATOM 4635 C C . LEU B 1 218 ? 18.188 25.281 -14.055 1 85.12 218 LEU B C 1
ATOM 4637 O O . LEU B 1 218 ? 18.844 24.656 -14.898 1 85.12 218 LEU B O 1
ATOM 4641 N N . ARG B 1 219 ? 18.641 26.422 -13.992 1 79.88 219 ARG B N 1
ATOM 4642 C CA . ARG B 1 219 ? 19.484 27.234 -14.852 1 79.88 219 ARG B CA 1
ATOM 4643 C C . ARG B 1 219 ? 19.109 27.031 -16.328 1 79.88 219 ARG B C 1
ATOM 4645 O O . ARG B 1 219 ? 18.078 27.531 -16.781 1 79.88 219 ARG B O 1
ATOM 4652 N N . ASP B 1 220 ? 19.641 25.922 -16.969 1 79.94 220 ASP B N 1
ATOM 4653 C CA . ASP B 1 220 ? 19.516 25.75 -18.422 1 79.94 220 ASP B CA 1
ATOM 4654 C C . ASP B 1 220 ? 18.5 24.688 -18.766 1 79.94 220 ASP B C 1
ATOM 4656 O O . ASP B 1 220 ? 18.219 24.453 -19.953 1 79.94 220 ASP B O 1
ATOM 4660 N N . GLU B 1 221 ? 17.891 24.203 -17.781 1 85.62 221 GLU B N 1
ATOM 4661 C CA . GLU B 1 221 ? 16.922 23.156 -18.062 1 85.62 221 GLU B CA 1
ATOM 4662 C C . GLU B 1 221 ? 15.5 23.688 -18 1 85.62 221 GLU B C 1
ATOM 4664 O O . GLU B 1 221 ? 15.227 24.672 -17.312 1 85.62 221 GLU B O 1
ATOM 4669 N N . GLN B 1 222 ? 14.688 23.094 -18.812 1 91.69 222 GLN B N 1
ATOM 4670 C CA . GLN B 1 222 ? 13.281 23.516 -18.859 1 91.69 222 GLN B CA 1
ATOM 4671 C C . GLN B 1 222 ? 12.461 22.734 -17.828 1 91.69 222 GLN B C 1
ATOM 4673 O O . GLN B 1 222 ? 12.711 21.562 -17.578 1 91.69 222 GLN B O 1
ATOM 4678 N N . LEU B 1 223 ? 11.516 23.453 -17.281 1 93.94 223 LEU B N 1
ATOM 4679 C CA . LEU B 1 223 ? 10.555 22.812 -16.391 1 93.94 223 LEU B CA 1
ATOM 4680 C C . LEU B 1 223 ? 9.453 22.109 -17.172 1 93.94 223 LEU B C 1
ATOM 4682 O O . LEU B 1 223 ? 9.008 22.609 -18.203 1 93.94 223 LEU B O 1
ATOM 4686 N N . PRO B 1 224 ? 9.086 20.953 -16.641 1 96.5 224 PRO B N 1
ATOM 4687 C CA . PRO B 1 224 ? 7.934 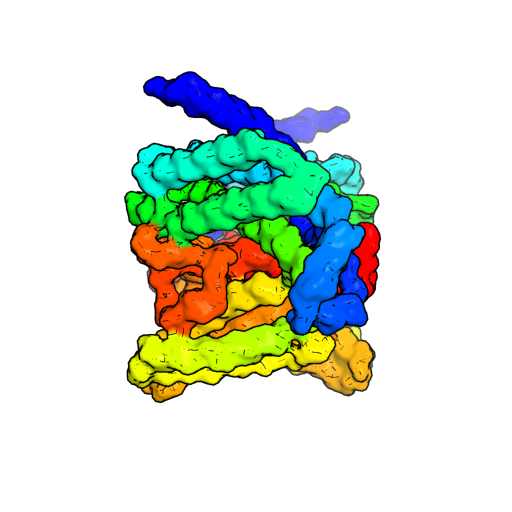20.344 -17.312 1 96.5 224 PRO B CA 1
ATOM 4688 C C . PRO B 1 224 ? 6.641 21.125 -17.094 1 96.5 224 PRO B C 1
ATOM 4690 O O . PRO B 1 224 ? 6.52 21.875 -16.125 1 96.5 224 PRO B O 1
ATOM 4693 N N . GLU B 1 225 ? 5.77 20.969 -18.078 1 96.56 225 GLU B N 1
ATOM 4694 C CA . GLU B 1 225 ? 4.41 21.453 -17.828 1 96.56 225 GLU B CA 1
ATOM 4695 C C . GLU B 1 225 ? 3.734 20.641 -16.719 1 96.56 225 GLU B C 1
ATOM 4697 O O . GLU B 1 225 ? 3.871 19.422 -16.656 1 96.56 225 GLU B O 1
ATOM 4702 N N . ILE B 1 226 ? 3.123 21.312 -15.805 1 97.56 226 ILE B N 1
ATOM 4703 C CA . ILE B 1 226 ? 2.312 20.672 -14.773 1 97.56 226 ILE B CA 1
ATOM 4704 C C . ILE B 1 226 ? 0.833 20.922 -15.055 1 97.56 226 ILE B C 1
ATOM 4706 O O . ILE B 1 226 ? 0.362 22.062 -14.969 1 97.56 226 ILE B O 1
ATOM 4710 N N . ILE B 1 227 ? 0.125 19.906 -15.422 1 98.31 227 ILE B N 1
ATOM 4711 C CA . ILE B 1 227 ? -1.264 20.031 -15.852 1 98.31 227 ILE B CA 1
ATOM 4712 C C . ILE B 1 227 ? -2.193 19.547 -14.734 1 98.31 227 ILE B C 1
ATOM 4714 O O . ILE B 1 227 ? -2.209 18.359 -14.398 1 98.31 227 ILE B O 1
ATOM 4718 N N . VAL B 1 228 ? -2.979 20.438 -14.148 1 98.44 228 VAL B N 1
ATOM 4719 C CA . VAL B 1 228 ? -3.883 20.125 -13.047 1 98.44 228 VAL B CA 1
ATOM 4720 C C . VAL B 1 228 ? -5.312 20 -13.57 1 98.44 228 VAL B C 1
ATOM 4722 O O . VAL B 1 228 ? -5.828 20.938 -14.211 1 98.44 228 VAL B O 1
ATOM 4725 N N . SER B 1 229 ? -5.914 18.875 -13.383 1 97.94 229 SER B N 1
ATOM 4726 C CA . SER B 1 229 ? -7.293 18.641 -13.789 1 97.94 229 SER B CA 1
ATOM 4727 C C . SER B 1 229 ? -8.164 18.219 -12.602 1 97.94 229 SER B C 1
ATOM 4729 O O . SER B 1 229 ? -7.695 17.516 -11.703 1 97.94 229 SER B O 1
ATOM 4731 N N . GLY B 1 230 ? -9.398 18.625 -12.547 1 96.38 230 GLY B N 1
ATOM 4732 C CA . GLY B 1 230 ? -10.367 18.312 -11.508 1 96.38 230 GLY B CA 1
ATOM 4733 C C . GLY B 1 230 ? -11.477 19.344 -11.406 1 96.38 230 GLY B C 1
ATOM 4734 O O . GLY B 1 230 ? -11.508 20.312 -12.172 1 96.38 230 GLY B O 1
ATOM 4735 N N . ASP B 1 231 ? -12.398 19.078 -10.531 1 93.19 231 ASP B N 1
ATOM 4736 C CA . ASP B 1 231 ? -13.508 20 -10.289 1 93.19 231 ASP B CA 1
ATOM 4737 C C . ASP B 1 231 ? -13.156 21.016 -9.195 1 93.19 231 ASP B C 1
ATOM 4739 O O . ASP B 1 231 ? -13.133 20.672 -8.008 1 93.19 231 ASP B O 1
ATOM 4743 N N . GLU B 1 232 ? -12.977 22.234 -9.578 1 93.38 232 GLU B N 1
ATOM 4744 C CA . GLU B 1 232 ? -12.578 23.281 -8.641 1 93.38 232 GLU B CA 1
ATOM 4745 C C . GLU B 1 232 ? -13.688 23.578 -7.637 1 93.38 232 GLU B C 1
ATOM 4747 O O . GLU B 1 232 ? -13.43 24.078 -6.539 1 93.38 232 GLU B O 1
ATOM 4752 N N . GLU B 1 233 ? -14.898 23.203 -7.992 1 91.69 233 GLU B N 1
ATOM 4753 C CA . GLU B 1 233 ? -16.047 23.5 -7.141 1 91.69 233 GLU B CA 1
ATOM 4754 C C . GLU B 1 233 ? -16.25 22.406 -6.086 1 91.69 233 GLU B C 1
ATOM 4756 O O . GLU B 1 233 ? -17.031 22.578 -5.152 1 91.69 233 GLU B O 1
ATOM 4761 N N . ALA B 1 234 ? -15.539 21.328 -6.27 1 91.44 234 ALA B N 1
ATOM 4762 C CA . ALA B 1 234 ? -15.57 20.312 -5.223 1 91.44 234 ALA B CA 1
ATOM 4763 C C . ALA B 1 234 ? -14.734 20.734 -4.02 1 91.44 234 ALA B C 1
ATOM 4765 O O . ALA B 1 234 ? -13.5 20.797 -4.105 1 91.44 234 ALA B O 1
ATOM 4766 N N . THR B 1 235 ? -15.375 21.094 -2.977 1 92.44 235 THR B N 1
ATOM 4767 C CA . THR B 1 235 ? -14.672 21.609 -1.808 1 92.44 235 THR B CA 1
ATOM 4768 C C . THR B 1 235 ? -14.914 20.719 -0.594 1 92.44 235 THR B C 1
ATOM 4770 O O . THR B 1 235 ? -15.891 19.969 -0.557 1 92.44 235 THR B O 1
ATOM 4773 N N . TYR B 1 236 ? -14.023 20.797 0.312 1 91.69 236 TYR B N 1
ATOM 4774 C CA . TYR B 1 236 ? -14.039 19.969 1.513 1 91.69 236 TYR B CA 1
ATOM 4775 C C . TYR B 1 236 ? -13.609 20.766 2.734 1 91.69 236 TYR B C 1
ATOM 4777 O O . TYR B 1 236 ? -12.898 21.781 2.609 1 91.69 236 TYR B O 1
ATOM 4785 N N . ARG B 1 237 ? -14.078 20.359 3.877 1 92.06 237 ARG B N 1
ATOM 4786 C CA . ARG B 1 237 ? -13.516 20.891 5.109 1 92.06 237 ARG B CA 1
ATOM 4787 C C . ARG B 1 237 ? -12.188 20.219 5.441 1 92.06 237 ARG B C 1
ATOM 4789 O O . ARG B 1 237 ? -12.133 19.016 5.648 1 92.06 237 ARG B O 1
ATOM 4796 N N . TYR B 1 238 ? -11.148 20.969 5.457 1 93.44 238 TYR B N 1
ATOM 4797 C CA . TYR B 1 238 ? -9.812 20.406 5.652 1 93.44 238 TYR B CA 1
ATOM 4798 C C . TYR B 1 238 ? -8.812 21.516 6.004 1 93.44 238 TYR B C 1
ATOM 4800 O O . TYR B 1 238 ? -9.172 22.688 6.055 1 93.44 238 TYR B O 1
ATOM 4808 N N . VAL B 1 239 ? -7.621 21.062 6.344 1 93.88 239 VAL B N 1
ATOM 4809 C CA . VAL B 1 239 ? -6.535 22 6.633 1 93.88 239 VAL B CA 1
ATOM 4810 C C . VAL B 1 239 ? -5.723 22.25 5.367 1 93.88 239 VAL B C 1
ATOM 4812 O O . VAL B 1 239 ? -4.906 21.422 4.969 1 93.88 239 VAL B O 1
ATOM 4815 N N . PRO B 1 240 ? -5.863 23.438 4.742 1 94.31 240 PRO B N 1
ATOM 4816 C CA . PRO B 1 240 ? -5.199 23.703 3.465 1 94.31 240 PRO B CA 1
ATOM 4817 C C . PRO B 1 240 ? -3.682 23.562 3.545 1 94.31 240 PRO B C 1
ATOM 4819 O O . PRO B 1 240 ? -3.059 23.062 2.602 1 94.31 240 PRO B O 1
ATOM 4822 N N . GLN B 1 241 ? -3.104 23.953 4.613 1 92.75 241 GLN B N 1
ATOM 4823 C CA . GLN B 1 241 ? -1.653 23.891 4.77 1 92.75 241 GLN B CA 1
ATOM 4824 C C . GLN B 1 241 ? -1.141 22.469 4.637 1 92.75 241 GLN B C 1
ATOM 4826 O O . GLN B 1 241 ? -0.045 22.234 4.121 1 92.75 241 GLN B O 1
ATOM 4831 N N . HIS B 1 242 ? -1.888 21.469 5.137 1 92.81 242 HIS B N 1
ATOM 4832 C CA . HIS B 1 242 ? -1.498 20.078 5.012 1 92.81 242 HIS B CA 1
ATOM 4833 C C . HIS B 1 242 ? -1.43 19.641 3.547 1 92.81 242 HIS B C 1
ATOM 4835 O O . HIS B 1 242 ? -0.49 18.969 3.137 1 92.81 242 HIS B O 1
ATOM 4841 N N . ILE B 1 243 ? -2.4 20.109 2.83 1 95.12 243 ILE B N 1
ATOM 4842 C CA . ILE B 1 243 ? -2.443 19.781 1.408 1 95.12 243 ILE B CA 1
ATOM 4843 C C . ILE B 1 243 ? -1.236 20.406 0.703 1 95.12 243 ILE B C 1
ATOM 4845 O O . ILE B 1 243 ? -0.59 19.75 -0.119 1 95.12 243 ILE B O 1
ATOM 4849 N N . GLU B 1 244 ? -0.967 21.609 1.08 1 94.62 244 GLU B N 1
ATOM 4850 C CA . GLU B 1 244 ? 0.159 22.328 0.481 1 94.62 244 GLU B CA 1
ATOM 4851 C C . GLU B 1 244 ? 1.474 21.594 0.742 1 94.62 244 GLU B C 1
ATOM 4853 O O . GLU B 1 244 ? 2.295 21.438 -0.164 1 94.62 244 GLU B O 1
ATOM 4858 N N . ILE B 1 245 ? 1.664 21.156 1.928 1 92.75 245 ILE B N 1
ATOM 4859 C CA . ILE B 1 245 ? 2.883 20.453 2.311 1 92.75 245 ILE B CA 1
ATOM 4860 C C . ILE B 1 245 ? 3.014 19.156 1.493 1 92.75 245 ILE B C 1
ATOM 4862 O O . ILE B 1 245 ? 4.062 18.906 0.901 1 92.75 245 ILE B O 1
ATOM 4866 N N . ILE B 1 246 ? 1.984 18.406 1.425 1 95.69 246 ILE B N 1
ATOM 4867 C CA . ILE B 1 246 ? 1.989 17.125 0.753 1 95.69 246 ILE B CA 1
ATOM 4868 C C . ILE B 1 246 ? 2.236 17.312 -0.741 1 95.69 246 ILE B C 1
ATOM 4870 O O . ILE B 1 246 ? 3.152 16.719 -1.309 1 95.69 246 ILE B O 1
ATOM 4874 N N . LEU B 1 247 ? 1.47 18.219 -1.347 1 96.56 247 LEU B N 1
ATOM 4875 C CA . LEU B 1 247 ? 1.518 18.375 -2.797 1 96.56 247 LEU B CA 1
ATOM 4876 C C . LEU B 1 247 ? 2.854 18.953 -3.236 1 96.56 247 LEU B C 1
ATOM 4878 O O . LEU B 1 247 ? 3.391 18.578 -4.277 1 96.56 247 LEU B O 1
ATOM 4882 N N . THR B 1 248 ? 3.357 19.891 -2.486 1 94.12 248 THR B N 1
ATOM 4883 C CA . THR B 1 248 ? 4.629 20.5 -2.861 1 94.12 248 THR B CA 1
ATOM 4884 C C . THR B 1 248 ? 5.73 19.453 -2.947 1 94.12 248 THR B C 1
ATOM 4886 O O . THR B 1 248 ? 6.508 19.438 -3.902 1 94.12 248 THR B O 1
ATOM 4889 N N . GLU B 1 249 ? 5.77 18.594 -1.97 1 93.06 249 GLU B N 1
ATOM 4890 C CA . GLU B 1 249 ? 6.781 17.547 -1.961 1 93.06 249 GLU B CA 1
ATOM 4891 C C . GLU B 1 249 ? 6.59 16.578 -3.131 1 93.06 249 GLU B C 1
ATOM 4893 O O . GLU B 1 249 ? 7.562 16.172 -3.77 1 93.06 249 GLU B O 1
ATOM 4898 N N . VAL B 1 250 ? 5.395 16.219 -3.381 1 96.06 250 VAL B N 1
ATOM 4899 C CA . VAL B 1 250 ? 5.094 15.258 -4.441 1 96.06 250 VAL B CA 1
ATOM 4900 C C . VAL B 1 250 ? 5.379 15.891 -5.801 1 96.06 250 VAL B C 1
ATOM 4902 O O . VAL B 1 250 ? 5.941 15.242 -6.688 1 96.06 250 VAL B O 1
ATOM 4905 N N . PHE B 1 251 ? 4.996 17.203 -5.961 1 96.5 251 PHE B N 1
ATOM 4906 C CA . PHE B 1 251 ? 5.309 17.906 -7.195 1 96.5 251 PHE B CA 1
ATOM 4907 C C . PHE B 1 251 ? 6.816 17.953 -7.426 1 96.5 251 PHE B C 1
ATOM 4909 O O . PHE B 1 251 ? 7.285 17.719 -8.539 1 96.5 251 PHE B O 1
ATOM 4916 N N . LYS B 1 252 ? 7.496 18.266 -6.395 1 93.44 252 LYS B N 1
ATOM 4917 C CA . LYS B 1 252 ? 8.953 18.359 -6.484 1 93.44 252 LYS B CA 1
ATOM 4918 C C . LYS B 1 252 ? 9.539 17.047 -7.02 1 93.44 252 LYS B C 1
ATOM 4920 O O . LYS B 1 252 ? 10.352 17.062 -7.949 1 93.44 252 LYS B O 1
ATOM 4925 N N . ASN B 1 253 ? 9.117 15.938 -6.496 1 93.5 253 ASN B N 1
ATOM 4926 C CA . ASN B 1 253 ? 9.609 14.633 -6.926 1 93.5 253 ASN B CA 1
ATOM 4927 C C . ASN B 1 253 ? 9.258 14.352 -8.383 1 93.5 253 ASN B C 1
ATOM 4929 O O . ASN B 1 253 ? 10.102 13.906 -9.156 1 93.5 253 ASN B O 1
ATOM 4933 N N . ALA B 1 254 ? 8.031 14.609 -8.703 1 96.94 254 ALA B N 1
ATOM 4934 C CA . ALA B 1 254 ? 7.57 14.359 -10.07 1 96.94 254 ALA B CA 1
ATOM 4935 C C . ALA B 1 254 ? 8.344 15.219 -11.07 1 96.94 254 ALA B C 1
ATOM 4937 O O . ALA B 1 254 ? 8.75 14.734 -12.125 1 96.94 254 ALA B O 1
ATOM 4938 N N . VAL B 1 255 ? 8.562 16.469 -10.711 1 95.88 255 VAL B N 1
ATOM 4939 C CA . VAL B 1 255 ? 9.266 17.406 -11.578 1 95.88 255 VAL B CA 1
ATOM 4940 C C . VAL B 1 255 ? 10.719 16.953 -11.75 1 95.88 255 VAL B C 1
ATOM 4942 O O . VAL B 1 255 ? 11.242 16.953 -12.867 1 95.88 255 VAL B O 1
ATOM 4945 N N . LEU B 1 256 ? 11.359 16.594 -10.688 1 93.44 256 LEU B N 1
ATOM 4946 C CA . LEU B 1 256 ? 12.742 16.125 -10.758 1 93.44 256 LEU B CA 1
ATOM 4947 C C . LEU B 1 256 ? 12.859 14.891 -11.633 1 93.44 256 LEU B C 1
ATOM 4949 O O . LEU B 1 256 ? 13.805 14.758 -12.414 1 93.44 256 LEU B O 1
ATOM 4953 N N . ASN B 1 257 ? 11.906 13.961 -11.492 1 95.56 257 ASN B N 1
ATOM 4954 C CA . ASN B 1 257 ? 11.891 12.781 -12.352 1 95.56 257 ASN B CA 1
ATOM 4955 C C . ASN B 1 257 ? 11.781 13.172 -13.82 1 95.56 257 ASN B C 1
ATOM 4957 O O . ASN B 1 257 ? 12.492 12.617 -14.672 1 95.56 257 ASN B O 1
ATOM 4961 N N . SER B 1 258 ? 10.906 14.102 -14.133 1 96.62 258 SER B N 1
ATOM 4962 C CA . SER B 1 258 ? 10.664 14.547 -15.5 1 96.62 258 SER B CA 1
ATOM 4963 C C . SER B 1 258 ? 11.898 15.227 -16.078 1 96.62 258 SER B C 1
ATOM 4965 O O . SER B 1 258 ? 12.281 14.961 -17.219 1 96.62 258 SER B O 1
ATOM 4967 N N . VAL B 1 259 ? 12.508 16.094 -15.312 1 94.94 259 VAL B N 1
ATOM 4968 C CA . VAL B 1 259 ? 13.703 16.797 -15.742 1 94.94 259 VAL B CA 1
ATOM 4969 C C . VAL B 1 259 ? 14.836 15.805 -16 1 94.94 259 VAL B C 1
ATOM 4971 O O . VAL B 1 259 ? 15.539 15.898 -17 1 94.94 259 VAL B O 1
ATOM 4974 N N . ALA B 1 260 ? 14.992 14.859 -15.102 1 93.19 260 ALA B N 1
ATOM 4975 C CA . ALA B 1 260 ? 16.016 13.836 -15.258 1 93.19 260 ALA B CA 1
ATOM 4976 C C . ALA B 1 260 ? 15.797 13.023 -16.531 1 93.19 260 ALA B C 1
ATOM 4978 O O . ALA B 1 260 ? 16.766 12.633 -17.203 1 93.19 260 ALA B O 1
ATOM 4979 N N . ALA B 1 261 ? 14.586 12.734 -16.828 1 94.75 261 ALA B N 1
ATOM 4980 C CA . ALA B 1 261 ? 14.242 11.977 -18.016 1 94.75 261 ALA B CA 1
ATOM 4981 C C . ALA B 1 261 ? 14.656 12.734 -19.281 1 94.75 261 ALA B C 1
ATOM 4983 O O . ALA B 1 261 ? 15.172 12.141 -20.234 1 94.75 261 ALA B O 1
ATOM 4984 N N . ALA B 1 262 ? 14.367 13.984 -19.312 1 94.19 262 ALA B N 1
ATOM 4985 C CA . ALA B 1 262 ? 14.758 14.805 -20.453 1 94.19 262 ALA B CA 1
ATOM 4986 C C . ALA B 1 262 ? 16.281 14.789 -20.656 1 94.19 262 ALA B C 1
ATOM 4988 O O . ALA B 1 262 ? 16.766 14.688 -21.781 1 94.19 262 ALA B O 1
ATOM 4989 N N . LYS B 1 263 ? 16.984 14.852 -19.594 1 92.19 263 LYS B N 1
ATOM 4990 C CA . LYS B 1 263 ? 18.438 14.805 -19.641 1 92.19 263 LYS B CA 1
ATOM 4991 C C . LYS B 1 263 ? 18.922 13.453 -20.172 1 92.19 263 LYS B C 1
ATOM 4993 O O . LYS B 1 263 ? 19.844 13.398 -21 1 92.19 263 LYS B O 1
ATOM 4998 N N . ARG B 1 264 ? 18.328 12.414 -19.703 1 92.56 264 ARG B N 1
ATOM 4999 C CA . ARG B 1 264 ? 18.719 11.055 -20.094 1 92.56 264 ARG B CA 1
ATOM 5000 C C . ARG B 1 264 ? 18.422 10.805 -21.562 1 92.56 264 ARG B C 1
ATOM 5002 O O . ARG B 1 264 ? 19.219 10.164 -22.266 1 92.56 264 ARG B O 1
ATOM 5009 N N . THR B 1 265 ? 17.297 11.328 -22.047 1 92.12 265 THR B N 1
ATOM 5010 C CA . THR B 1 265 ? 16.859 11.039 -23.406 1 92.12 265 THR B CA 1
ATOM 5011 C C . THR B 1 265 ? 17.375 12.102 -24.375 1 92.12 265 THR B C 1
ATOM 5013 O O . THR B 1 265 ? 17.328 11.914 -25.594 1 92.12 265 THR B O 1
ATOM 5016 N N . GLY B 1 266 ? 17.812 13.188 -23.906 1 91.06 266 GLY B N 1
ATOM 5017 C CA . GLY B 1 266 ? 18.266 14.281 -24.734 1 91.06 266 GLY B CA 1
ATOM 5018 C C . GLY B 1 266 ? 17.125 15.109 -25.312 1 91.06 266 GLY B C 1
ATOM 5019 O O . GLY B 1 266 ? 17.312 15.867 -26.266 1 91.06 266 GLY B O 1
ATOM 5020 N N . ALA B 1 267 ? 16 14.93 -24.75 1 90.56 267 ALA B N 1
ATOM 5021 C CA . ALA B 1 267 ? 14.844 15.695 -25.203 1 90.56 267 ALA B CA 1
ATOM 5022 C C . ALA B 1 267 ? 14.961 17.156 -24.781 1 90.56 267 ALA B C 1
ATOM 5024 O O . ALA B 1 267 ? 15.516 17.469 -23.734 1 90.56 267 ALA B O 1
ATOM 5025 N N . SER B 1 268 ? 14.438 18.062 -25.562 1 89.88 268 SER B N 1
ATOM 5026 C CA . SER B 1 268 ? 14.492 19.5 -25.297 1 89.88 268 SER B CA 1
ATOM 5027 C C . SER B 1 268 ? 13.539 19.891 -24.172 1 89.88 268 SER B C 1
ATOM 5029 O O . SER B 1 268 ? 13.805 20.828 -23.422 1 89.88 268 SER B O 1
ATOM 5031 N N . THR B 1 269 ? 12.414 19.141 -24.141 1 93.88 269 THR B N 1
ATOM 5032 C CA . THR B 1 269 ? 11.422 19.453 -23.125 1 93.88 269 THR B CA 1
ATOM 5033 C C . THR B 1 269 ? 11.117 18.234 -22.266 1 93.88 269 THR B C 1
ATOM 5035 O O . THR B 1 269 ? 10.922 17.141 -22.797 1 93.88 269 THR B O 1
ATOM 5038 N N . PRO B 1 270 ? 11.156 18.484 -20.969 1 96.56 270 PRO B N 1
ATOM 5039 C CA . PRO B 1 270 ? 10.781 17.359 -20.109 1 96.56 270 PRO B CA 1
ATOM 5040 C C . PRO B 1 270 ? 9.328 16.938 -20.297 1 96.56 270 PRO B C 1
ATOM 5042 O O . PRO B 1 270 ? 8.469 17.766 -20.578 1 96.56 270 PRO B O 1
ATOM 5045 N N . PRO B 1 271 ? 9.039 15.664 -20.203 1 97.56 271 PRO B N 1
ATOM 5046 C CA . PRO B 1 271 ? 7.637 15.227 -20.281 1 97.56 271 PRO B CA 1
ATOM 5047 C C . PRO B 1 271 ? 6.766 15.883 -19.203 1 97.56 271 PRO B C 1
ATOM 5049 O O . PRO B 1 271 ? 7.246 16.188 -18.109 1 97.56 271 PRO B O 1
ATOM 5052 N N . PRO B 1 272 ? 5.539 16.047 -19.484 1 97.94 272 PRO B N 1
ATOM 5053 C CA . PRO B 1 272 ? 4.664 16.781 -18.562 1 97.94 272 PRO B CA 1
ATOM 5054 C C . PRO B 1 272 ? 4.344 15.969 -17.297 1 97.94 272 PRO B C 1
ATOM 5056 O O . PRO B 1 272 ? 4.5 14.75 -17.297 1 97.94 272 PRO B O 1
ATOM 5059 N N . VAL B 1 273 ? 4.008 16.641 -16.25 1 98.38 273 VAL B N 1
ATOM 5060 C CA . VAL B 1 273 ? 3.457 16.078 -15.023 1 98.38 273 VAL B CA 1
ATOM 5061 C C . VAL B 1 273 ? 1.948 16.312 -14.977 1 98.38 273 VAL B C 1
ATOM 5063 O O . VAL B 1 273 ? 1.487 17.453 -15.133 1 98.38 273 VAL B O 1
ATOM 5066 N N . SER B 1 274 ? 1.205 15.281 -14.812 1 98.62 274 SER B N 1
ATOM 5067 C CA . SER B 1 274 ? -0.248 15.406 -14.75 1 98.62 274 SER B CA 1
ATOM 5068 C C . SER B 1 274 ? -0.748 15.25 -13.312 1 98.62 274 SER B C 1
ATOM 5070 O O . SER B 1 274 ? -0.259 14.406 -12.57 1 98.62 274 SER B O 1
ATOM 5072 N N . VAL B 1 275 ? -1.622 16.109 -12.914 1 98.62 275 VAL B N 1
ATOM 5073 C CA . VAL B 1 275 ? -2.262 16.078 -11.602 1 98.62 275 VAL B CA 1
ATOM 5074 C C . VAL B 1 275 ? -3.771 15.938 -11.766 1 98.62 275 VAL B C 1
ATOM 5076 O O . VAL B 1 275 ? -4.43 16.828 -12.312 1 98.62 275 VAL B O 1
ATOM 5079 N N . LEU B 1 276 ? -4.285 14.797 -11.352 1 98.5 276 LEU B N 1
ATOM 5080 C CA . LEU B 1 276 ? -5.723 14.547 -11.398 1 98.5 276 LEU B CA 1
ATOM 5081 C C . LEU B 1 276 ? -6.32 14.531 -10 1 98.5 276 LEU B C 1
ATOM 5083 O O . LEU B 1 276 ? -5.844 13.797 -9.125 1 98.5 276 LEU B O 1
ATOM 5087 N N . ILE B 1 277 ? -7.273 15.375 -9.742 1 97.81 277 ILE B N 1
ATOM 5088 C CA . ILE B 1 277 ? -7.941 15.461 -8.453 1 97.81 277 ILE B CA 1
ATOM 5089 C C . ILE B 1 277 ? -9.406 15.062 -8.602 1 97.81 277 ILE B C 1
ATOM 5091 O O . ILE B 1 277 ? -10.125 15.609 -9.438 1 97.81 277 ILE B O 1
ATOM 5095 N N . S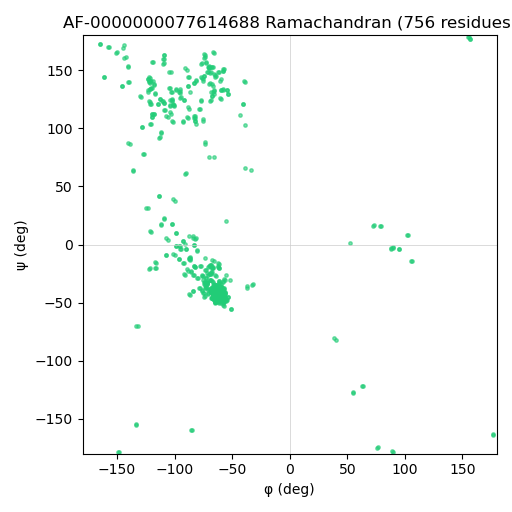ER B 1 278 ? -9.781 14.062 -7.891 1 95.44 278 SER B N 1
ATOM 5096 C CA . SER B 1 278 ? -11.164 13.586 -7.914 1 95.44 278 SER B CA 1
ATOM 5097 C C . SER B 1 278 ? -11.633 13.203 -6.516 1 95.44 278 SER B C 1
ATOM 5099 O O . SER B 1 278 ? -10.852 12.695 -5.707 1 95.44 278 SER B O 1
ATOM 5101 N N . GLY B 1 279 ? -12.844 13.547 -6.234 1 88.12 279 GLY B N 1
ATOM 5102 C CA . GLY B 1 279 ? -13.359 13.227 -4.914 1 88.12 279 GLY B CA 1
ATOM 5103 C C . GLY B 1 279 ? -14.859 13.008 -4.895 1 88.12 279 GLY B C 1
ATOM 5104 O O . GLY B 1 279 ? -15.531 13.18 -5.918 1 88.12 279 GLY B O 1
ATOM 5105 N N . GLY B 1 280 ? -15.273 12.406 -3.771 1 80 280 GLY B N 1
ATOM 5106 C CA . GLY B 1 280 ? -16.688 12.211 -3.484 1 80 280 GLY B CA 1
ATOM 5107 C C . GLY B 1 280 ? -17.062 12.594 -2.066 1 80 280 GLY B C 1
ATOM 5108 O O . GLY B 1 280 ? -16.453 13.484 -1.472 1 80 280 GLY B O 1
ATOM 5109 N N . GLN B 1 281 ? -18.109 12.016 -1.584 1 77.5 281 GLN B N 1
ATOM 5110 C CA . GLN B 1 281 ? -18.656 12.328 -0.27 1 77.5 281 GLN B CA 1
ATOM 5111 C C . GLN B 1 281 ? -17.719 11.867 0.844 1 77.5 281 GLN B C 1
ATOM 5113 O O . GLN B 1 281 ? -17.766 12.398 1.956 1 77.5 281 GLN B O 1
ATOM 5118 N N . HIS B 1 282 ? -16.844 11.023 0.504 1 76.44 282 HIS B N 1
ATOM 5119 C CA . HIS B 1 282 ? -16.062 10.398 1.567 1 76.44 282 HIS B CA 1
ATOM 5120 C C . HIS B 1 282 ? -14.633 10.914 1.585 1 76.44 282 HIS B C 1
ATOM 5122 O O . HIS B 1 282 ? -13.875 10.633 2.521 1 76.44 282 HIS B O 1
ATOM 5128 N N . GLY B 1 283 ? -14.328 11.68 0.518 1 82 283 GLY B N 1
ATOM 5129 C CA . GLY B 1 283 ? -12.961 12.18 0.494 1 82 283 GLY B CA 1
ATOM 5130 C C . GLY B 1 283 ? -12.469 12.5 -0.904 1 82 283 GLY B C 1
ATOM 5131 O O . GLY B 1 283 ? -13.234 12.461 -1.865 1 82 283 GLY B O 1
ATOM 5132 N N . VAL B 1 284 ? -11.203 12.992 -0.892 1 92.19 284 VAL B N 1
ATOM 5133 C CA . VAL B 1 284 ? -10.609 13.406 -2.158 1 92.19 284 VAL B CA 1
ATOM 5134 C C . VAL B 1 284 ? -9.312 12.648 -2.396 1 92.19 284 VAL B C 1
ATOM 5136 O O . VAL B 1 284 ? -8.633 12.25 -1.446 1 92.19 284 VAL B O 1
ATOM 5139 N N . CYS B 1 285 ? -9.109 12.312 -3.617 1 95.69 285 CYS B N 1
ATOM 5140 C CA . CYS B 1 285 ? -7.871 11.664 -4.039 1 95.69 285 CYS B CA 1
ATOM 5141 C C . CYS B 1 285 ? -7.16 12.484 -5.109 1 95.69 285 CYS B C 1
ATOM 5143 O O . CYS B 1 285 ? -7.797 13 -6.027 1 95.69 285 CYS B O 1
ATOM 5145 N N . VAL B 1 286 ? -5.871 12.648 -4.926 1 97.88 286 VAL B N 1
ATOM 5146 C CA . VAL B 1 286 ? -5.02 13.32 -5.906 1 97.88 286 VAL B CA 1
ATOM 5147 C C . VAL B 1 286 ? -4.043 12.312 -6.512 1 97.88 286 VAL B C 1
ATOM 5149 O O . VAL B 1 286 ? -3.391 11.555 -5.789 1 97.88 286 VAL B O 1
ATOM 5152 N N . LYS B 1 287 ? -4.035 12.219 -7.762 1 98.5 287 LYS B N 1
ATOM 5153 C CA . LYS B 1 287 ? -3.049 11.414 -8.477 1 98.5 287 LYS B CA 1
ATOM 5154 C C . LYS B 1 287 ? -2.047 12.297 -9.211 1 98.5 287 LYS B C 1
ATOM 5156 O O . LYS B 1 287 ? -2.424 13.078 -10.086 1 98.5 287 LYS B O 1
ATOM 5161 N N . VAL B 1 288 ? -0.786 12.258 -8.836 1 98.75 288 VAL B N 1
ATOM 5162 C CA . VAL B 1 288 ? 0.297 12.961 -9.523 1 98.75 288 VAL B CA 1
ATOM 5163 C C . VAL B 1 288 ? 1.114 11.969 -10.352 1 98.75 288 VAL B C 1
ATOM 5165 O O . VAL B 1 288 ? 1.672 11.016 -9.805 1 98.75 288 VAL B O 1
ATOM 5168 N N . SER B 1 289 ? 1.148 12.219 -11.656 1 98.62 289 SER B N 1
ATOM 5169 C CA . SER B 1 289 ? 1.8 11.273 -12.562 1 98.62 289 SER B CA 1
ATOM 5170 C C . SER B 1 289 ? 2.918 11.945 -13.352 1 98.62 289 SER B C 1
ATOM 5172 O O . SER B 1 289 ? 2.695 12.969 -14 1 98.62 289 SER B O 1
ATOM 5174 N N . ASP B 1 290 ? 4.078 11.445 -13.273 1 98.31 290 ASP B N 1
ATOM 5175 C CA . ASP B 1 290 ? 5.152 11.875 -14.164 1 98.31 290 ASP B CA 1
ATOM 5176 C C . ASP B 1 290 ? 5.512 10.766 -15.156 1 98.31 290 ASP B C 1
ATOM 5178 O O . ASP B 1 290 ? 5.086 9.617 -14.992 1 98.31 290 ASP B O 1
ATOM 5182 N N . LEU B 1 291 ? 6.117 11.086 -16.203 1 97.5 291 LEU B N 1
ATOM 5183 C CA . LEU B 1 291 ? 6.602 10.156 -17.219 1 97.5 291 LEU B CA 1
ATOM 5184 C C . LEU B 1 291 ? 8.125 10.148 -17.266 1 97.5 291 LEU B C 1
ATOM 5186 O O . LEU B 1 291 ? 8.711 10.195 -18.359 1 97.5 291 LEU B O 1
ATOM 5190 N N . GLY B 1 292 ? 8.727 10.172 -16.078 1 96.44 292 GLY B N 1
ATOM 5191 C CA . GLY B 1 292 ? 10.164 10.344 -15.953 1 96.44 292 GLY B CA 1
ATOM 5192 C C . GLY B 1 292 ? 10.945 9.055 -16.156 1 96.44 292 GLY B C 1
ATOM 5193 O O . GLY B 1 292 ? 12.164 9.031 -15.984 1 96.44 292 GLY B O 1
ATOM 5194 N N . GLY B 1 293 ? 10.305 8.008 -16.516 1 94.25 293 GLY B N 1
ATOM 5195 C CA . GLY B 1 293 ? 10.992 6.75 -16.734 1 94.25 293 GLY B CA 1
ATOM 5196 C C . GLY B 1 293 ? 10.781 5.742 -15.625 1 94.25 293 GLY B C 1
ATOM 5197 O O . GLY B 1 293 ? 11.102 4.562 -15.773 1 94.25 293 GLY B O 1
ATOM 5198 N N . GLY B 1 294 ? 10.258 6.262 -14.523 1 94.38 294 GLY B N 1
ATOM 5199 C CA . GLY B 1 294 ? 9.93 5.375 -13.414 1 94.38 294 GLY B CA 1
ATOM 5200 C C . GLY B 1 294 ? 11.156 4.922 -12.641 1 94.38 294 GLY B C 1
ATOM 5201 O O . GLY B 1 294 ? 12.25 5.457 -12.82 1 94.38 294 GLY B O 1
ATOM 5202 N N . MET B 1 295 ? 11 4.039 -11.688 1 93.81 295 MET B N 1
ATOM 5203 C CA . MET B 1 295 ? 12.016 3.441 -10.828 1 93.81 295 MET B CA 1
ATOM 5204 C C . MET B 1 295 ? 11.547 2.102 -10.273 1 93.81 295 MET B C 1
ATOM 5206 O O . MET B 1 295 ? 10.398 1.703 -10.492 1 93.81 295 MET B O 1
ATOM 5210 N N . THR B 1 296 ? 12.414 1.385 -9.664 1 90.5 296 THR B N 1
ATOM 5211 C CA . THR B 1 296 ? 12.039 0.117 -9.047 1 90.5 296 THR B CA 1
ATOM 5212 C C . THR B 1 296 ? 11.25 0.352 -7.766 1 90.5 296 THR B C 1
ATOM 5214 O O . THR B 1 296 ? 11.281 1.45 -7.203 1 90.5 296 THR B O 1
ATOM 5217 N N . ARG B 1 297 ? 10.562 -0.606 -7.34 1 88.81 297 ARG B N 1
ATOM 5218 C CA . ARG B 1 297 ? 9.836 -0.515 -6.074 1 88.81 297 ARG B CA 1
ATOM 5219 C C . ARG B 1 297 ? 10.797 -0.275 -4.914 1 88.81 297 ARG B C 1
ATOM 5221 O O . ARG B 1 297 ? 10.477 0.465 -3.98 1 88.81 297 ARG B O 1
ATOM 5228 N N . LYS B 1 298 ? 11.906 -0.937 -5 1 88.06 298 LYS B N 1
ATOM 5229 C CA . LYS B 1 298 ? 12.914 -0.75 -3.961 1 88.06 298 LYS B CA 1
ATOM 5230 C C . LYS B 1 298 ? 13.344 0.711 -3.873 1 88.06 298 LYS B C 1
ATOM 5232 O O . LYS B 1 298 ? 13.406 1.279 -2.781 1 88.06 298 LYS B O 1
ATOM 5237 N N . GLU B 1 299 ? 13.633 1.25 -5.004 1 91.62 299 GLU B N 1
ATOM 5238 C CA . GLU B 1 299 ? 14.031 2.652 -5.059 1 91.62 299 GLU B CA 1
ATOM 5239 C C . GLU B 1 299 ? 12.93 3.562 -4.523 1 91.62 299 GLU B C 1
ATOM 5241 O O . GLU B 1 299 ? 13.203 4.52 -3.795 1 91.62 299 GLU B O 1
ATOM 5246 N N . ALA B 1 300 ? 11.703 3.287 -4.941 1 93.19 300 ALA B N 1
ATOM 5247 C CA . ALA B 1 300 ? 10.57 4.082 -4.48 1 93.19 300 ALA B CA 1
ATOM 5248 C C . ALA B 1 300 ? 10.445 4.027 -2.961 1 93.19 300 ALA B C 1
ATOM 5250 O O . ALA B 1 300 ? 10.195 5.047 -2.316 1 93.19 300 ALA B O 1
ATOM 5251 N N . ASN B 1 301 ? 10.602 2.867 -2.42 1 90.06 301 ASN B N 1
ATOM 5252 C CA . ASN B 1 301 ? 10.555 2.703 -0.971 1 90.06 301 ASN B CA 1
ATOM 5253 C C . ASN B 1 301 ? 11.672 3.482 -0.28 1 90.06 301 ASN B C 1
ATOM 5255 O O . ASN B 1 301 ? 11.484 3.998 0.823 1 90.06 301 ASN B O 1
ATOM 5259 N N . GLU B 1 302 ? 12.805 3.562 -0.883 1 91.62 302 GLU B N 1
ATOM 5260 C CA . GLU B 1 302 ? 13.945 4.273 -0.317 1 91.62 302 GLU B CA 1
ATOM 5261 C C . GLU B 1 302 ? 13.688 5.777 -0.264 1 91.62 302 GLU B C 1
ATOM 5263 O O . GLU B 1 302 ? 14.242 6.477 0.585 1 91.62 302 GLU B O 1
ATOM 5268 N N . LEU B 1 303 ? 12.797 6.238 -1.109 1 91 303 LEU B N 1
ATOM 5269 C CA . LEU B 1 303 ? 12.492 7.664 -1.159 1 91 303 LEU B CA 1
ATOM 5270 C C . LEU B 1 303 ? 11.789 8.109 0.114 1 91 303 LEU B C 1
ATOM 5272 O O . LEU B 1 303 ? 11.82 9.297 0.465 1 91 303 LEU B O 1
ATOM 5276 N N . SER B 1 304 ? 11.125 7.203 0.779 1 91.12 304 SER B N 1
ATOM 5277 C CA . SER B 1 304 ? 10.391 7.543 1.996 1 91.12 304 SER B CA 1
ATOM 5278 C C . SER B 1 304 ? 11.039 6.906 3.223 1 91.12 304 SER B C 1
ATOM 5280 O O . SER B 1 304 ? 10.391 6.75 4.262 1 91.12 304 SER B O 1
ATOM 5282 N N . ASN B 1 305 ? 12.242 6.508 3.057 1 92.44 305 ASN B N 1
ATOM 5283 C CA . ASN B 1 305 ? 13 5.906 4.152 1 92.44 305 ASN B CA 1
ATOM 5284 C C . ASN B 1 305 ? 13.93 6.914 4.812 1 92.44 305 ASN B C 1
ATOM 5286 O O . ASN B 1 305 ? 14.695 7.602 4.129 1 92.44 305 ASN B O 1
ATOM 5290 N N . TYR B 1 306 ? 13.945 6.977 6.133 1 92.88 306 TYR B N 1
ATOM 5291 C CA . TYR B 1 306 ? 14.727 7.973 6.855 1 92.88 306 TYR B CA 1
ATOM 5292 C C . TYR B 1 306 ? 16.219 7.77 6.629 1 92.88 306 TYR B C 1
ATOM 5294 O O . TYR B 1 306 ? 16.969 8.734 6.434 1 92.88 306 TYR B O 1
ATOM 5302 N N . TYR B 1 307 ? 16.625 6.555 6.648 1 91.44 307 TYR B N 1
ATOM 5303 C CA . TYR B 1 307 ? 18.047 6.242 6.531 1 91.44 307 TY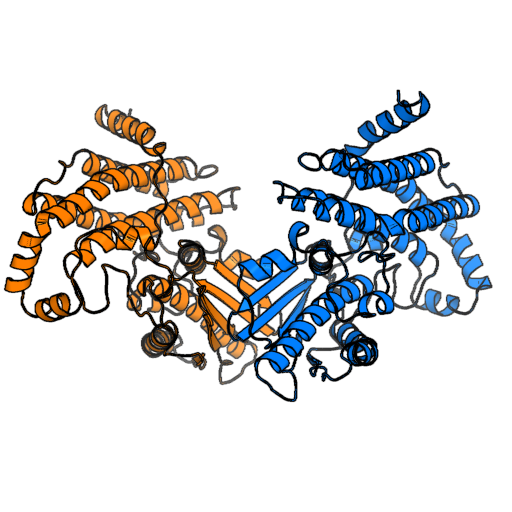R B CA 1
ATOM 5304 C C . TYR B 1 307 ? 18.594 6.656 5.172 1 91.44 307 TYR B C 1
ATOM 5306 O O . TYR B 1 307 ? 19.703 7.184 5.074 1 91.44 307 TYR B O 1
ATOM 5314 N N . HIS B 1 308 ? 17.797 6.52 4.172 1 88.62 308 HIS B N 1
ATOM 5315 C CA . HIS B 1 308 ? 18.25 6.762 2.811 1 88.62 308 HIS B CA 1
ATOM 5316 C C . HIS B 1 308 ? 18.094 8.234 2.432 1 88.62 308 HIS B C 1
ATOM 5318 O O . HIS B 1 308 ? 18.641 8.68 1.419 1 88.62 308 HIS B O 1
ATOM 5324 N N . THR B 1 309 ? 17.359 9 3.236 1 84.88 309 THR B N 1
ATOM 5325 C CA . THR B 1 309 ? 17.047 10.352 2.805 1 84.88 309 THR B CA 1
ATOM 5326 C C . THR B 1 309 ? 17.562 11.375 3.811 1 84.88 309 THR B C 1
ATOM 5328 O O . THR B 1 309 ? 17.109 12.523 3.828 1 84.88 309 THR B O 1
ATOM 5331 N N . ALA B 1 310 ? 18.359 10.977 4.719 1 81.94 310 ALA B N 1
ATOM 5332 C CA . ALA B 1 310 ? 19 11.914 5.648 1 81.94 310 ALA B CA 1
ATOM 5333 C C . ALA B 1 310 ? 20.109 12.703 4.961 1 81.94 310 ALA B C 1
ATOM 5335 O O . ALA B 1 310 ? 21.25 12.234 4.875 1 81.94 310 ALA B O 1
ATOM 5336 N N . THR B 1 311 ? 19.766 13.859 4.34 1 75.31 311 THR B N 1
ATOM 5337 C CA . THR B 1 311 ? 20.719 14.594 3.525 1 75.31 311 THR B CA 1
ATOM 5338 C C . THR B 1 311 ? 20.984 15.977 4.109 1 75.31 311 THR B C 1
ATOM 5340 O O . THR B 1 311 ? 21.984 16.625 3.777 1 75.31 311 THR B O 1
ATOM 5343 N N . SER B 1 312 ? 20.031 16.422 4.965 1 70.62 312 SER B N 1
ATOM 5344 C CA . SER B 1 312 ? 20.078 17.797 5.441 1 70.62 312 SER B CA 1
ATOM 5345 C C . SER B 1 312 ? 21.281 18.016 6.367 1 70.62 312 SER B C 1
ATOM 5347 O O . SER B 1 312 ? 21.516 17.219 7.273 1 70.62 312 SER B O 1
ATOM 5349 N N . PRO B 1 313 ? 21.969 19.125 5.992 1 67.25 313 PRO B N 1
ATOM 5350 C CA . PRO B 1 313 ? 22.969 19.484 6.996 1 67.25 313 PRO B CA 1
ATOM 5351 C C . PRO B 1 313 ? 22.344 20.016 8.289 1 67.25 313 PRO B C 1
ATOM 5353 O O . PRO B 1 313 ? 21.203 20.453 8.289 1 67.25 313 PRO B O 1
ATOM 5356 N N . THR B 1 314 ? 22.984 19.875 9.328 1 62.53 314 THR B N 1
ATOM 5357 C CA . THR B 1 314 ? 22.516 20.297 10.641 1 62.53 314 THR B CA 1
ATOM 5358 C C . THR B 1 314 ? 22.156 21.781 10.625 1 62.53 314 THR B C 1
ATOM 5360 O O . THR B 1 314 ? 21.25 22.219 11.344 1 62.53 314 THR B O 1
ATOM 5363 N N . SER B 1 315 ? 22.797 22.391 9.742 1 61.28 315 SER B N 1
ATOM 5364 C CA . SER B 1 315 ? 22.703 23.844 9.781 1 61.28 315 SER B CA 1
ATOM 5365 C C . SER B 1 315 ? 21.547 24.344 8.914 1 61.28 315 SER B C 1
ATOM 5367 O O . SER B 1 315 ? 21.25 25.547 8.906 1 61.28 315 SER B O 1
ATOM 5369 N N . SER B 1 316 ? 20.859 23.578 8.328 1 63.44 316 SER B N 1
ATOM 5370 C CA . SER B 1 316 ? 19.938 24.031 7.305 1 63.44 316 SER B CA 1
ATOM 5371 C C . SER B 1 316 ? 18.719 24.734 7.922 1 63.44 316 SER B C 1
ATOM 5373 O O . SER B 1 316 ? 18.141 25.641 7.305 1 63.44 316 SER B O 1
ATOM 5375 N N . GLY B 1 317 ? 18.516 24.656 9.188 1 67.19 317 GLY B N 1
ATOM 5376 C CA . GLY B 1 317 ? 17.328 25.234 9.805 1 67.19 317 GLY B CA 1
ATOM 5377 C C . GLY B 1 317 ? 16.031 24.797 9.148 1 67.19 317 GLY B C 1
ATOM 5378 O O . GLY B 1 317 ? 14.953 25.281 9.484 1 67.19 317 GLY B O 1
ATOM 5379 N N . TYR B 1 318 ? 16.109 23.969 8.172 1 72 318 TYR B N 1
ATOM 5380 C CA . TYR B 1 318 ? 14.93 23.469 7.477 1 72 318 TYR B CA 1
ATOM 5381 C C . TYR B 1 318 ? 14.078 22.594 8.398 1 72 318 TYR B C 1
ATOM 5383 O O . TYR B 1 318 ? 14.617 21.781 9.156 1 72 318 TYR B O 1
ATOM 5391 N N . ASP B 1 319 ? 12.695 22.953 8.359 1 77.19 319 ASP B N 1
ATOM 5392 C CA . ASP B 1 319 ? 11.719 22.172 9.102 1 77.19 319 ASP B CA 1
ATOM 5393 C C . ASP B 1 319 ? 10.562 21.75 8.203 1 77.19 319 ASP B C 1
ATOM 5395 O O . ASP B 1 319 ? 9.641 22.516 7.965 1 77.19 319 ASP B O 1
ATOM 5399 N N . PRO B 1 320 ? 10.609 20.547 7.785 1 75.06 320 PRO B N 1
ATOM 5400 C CA . PRO B 1 320 ? 9.578 20.094 6.844 1 75.06 320 PRO B CA 1
ATOM 5401 C C . PRO B 1 320 ? 8.172 20.156 7.441 1 75.06 320 PRO B C 1
ATOM 5403 O O . PRO B 1 320 ? 7.184 20.203 6.703 1 75.06 320 PRO B O 1
ATOM 5406 N N . VAL B 1 321 ? 8.078 20.203 8.719 1 73.75 321 VAL B N 1
ATOM 5407 C CA . VAL B 1 321 ? 6.781 20.234 9.383 1 73.75 321 VAL B CA 1
ATOM 5408 C C . VAL B 1 321 ? 6.254 21.656 9.438 1 73.75 321 VAL B C 1
ATOM 5410 O O . VAL B 1 321 ? 5.039 21.875 9.422 1 73.75 321 VAL B O 1
ATOM 5413 N N . ALA B 1 322 ? 7.18 22.672 9.414 1 70.38 322 ALA B N 1
ATOM 5414 C CA . ALA B 1 322 ? 6.766 24.031 9.742 1 70.38 322 ALA B CA 1
ATOM 5415 C C . ALA B 1 322 ? 6.945 24.969 8.555 1 70.38 322 ALA B C 1
ATOM 5417 O O . ALA B 1 322 ? 6.312 26.031 8.484 1 70.38 322 ALA B O 1
ATOM 5418 N N . GLU B 1 323 ? 7.652 24.594 7.582 1 70.19 323 GLU B N 1
ATOM 5419 C CA . GLU B 1 323 ? 8.055 25.562 6.57 1 70.19 323 GLU B CA 1
ATOM 5420 C C . GLU B 1 323 ? 6.895 25.922 5.645 1 70.19 323 GLU B C 1
ATOM 5422 O O . GLU B 1 323 ? 6.066 25.062 5.332 1 70.19 323 GLU B O 1
ATOM 5427 N N . VAL B 1 324 ? 6.992 27.156 5.426 1 70.69 324 VAL B N 1
ATOM 5428 C CA . VAL B 1 324 ? 6.012 27.688 4.484 1 70.69 324 VAL B CA 1
ATOM 5429 C C . VAL B 1 324 ? 6.359 27.25 3.066 1 70.69 324 VAL B C 1
ATOM 5431 O O . VAL B 1 324 ? 7.488 26.828 2.801 1 70.69 324 VAL B O 1
ATOM 5434 N N . LEU B 1 325 ? 5.43 27.375 2.256 1 73.56 325 LEU B N 1
ATOM 5435 C CA . LEU B 1 325 ? 5.543 26.891 0.88 1 73.56 325 LEU B CA 1
ATOM 5436 C C . LEU B 1 325 ? 6.793 27.453 0.213 1 73.56 325 LEU B C 1
ATOM 5438 O O . LEU B 1 325 ? 7.543 26.719 -0.427 1 73.56 325 LEU B O 1
ATOM 5442 N N . GLU B 1 326 ? 7.02 28.781 0.391 1 69.31 326 GLU B N 1
ATOM 5443 C CA . GLU B 1 326 ? 8.141 29.438 -0.266 1 69.31 326 GLU B CA 1
ATOM 5444 C C . GLU B 1 326 ? 9.469 28.812 0.153 1 69.31 326 GLU B C 1
ATOM 5446 O O . GLU B 1 326 ? 10.359 28.625 -0.677 1 69.31 326 GLU B O 1
ATOM 5451 N N . ARG B 1 327 ? 9.523 28.453 1.337 1 73.75 327 ARG B N 1
ATOM 5452 C CA . ARG B 1 327 ? 10.758 27.859 1.836 1 73.75 327 ARG B CA 1
ATOM 5453 C C . ARG B 1 327 ? 10.875 26.406 1.408 1 73.75 327 ARG B C 1
ATOM 5455 O O . ARG B 1 327 ? 11.961 25.938 1.028 1 73.75 327 ARG B O 1
ATOM 5462 N N . ARG B 1 328 ? 9.82 25.797 1.405 1 74.69 328 ARG B N 1
ATOM 5463 C CA . ARG B 1 328 ? 9.805 24.391 0.996 1 74.69 328 ARG B CA 1
ATOM 5464 C C . ARG B 1 328 ? 10.117 24.25 -0.49 1 74.69 328 ARG B C 1
ATOM 5466 O O . ARG B 1 328 ? 10.766 23.281 -0.907 1 74.69 328 ARG B O 1
ATOM 5473 N N . ALA B 1 329 ? 9.719 25.281 -1.202 1 69.69 329 ALA B N 1
ATOM 5474 C CA . ALA B 1 329 ? 9.844 25.25 -2.656 1 69.69 329 ALA B CA 1
ATOM 5475 C C . ALA B 1 329 ? 11.125 25.953 -3.109 1 69.69 329 ALA B C 1
ATOM 5477 O O . ALA B 1 329 ? 11.336 26.172 -4.305 1 69.69 329 ALA B O 1
ATOM 5478 N N . SER B 1 330 ? 11.922 26.5 -2.205 1 68.19 330 SER B N 1
ATOM 5479 C CA . SER B 1 330 ? 13.078 27.312 -2.555 1 68.19 330 SER B CA 1
ATOM 5480 C C . SER B 1 330 ? 14.102 26.516 -3.357 1 68.19 330 SER B C 1
ATOM 5482 O O . SER B 1 330 ? 14.914 27.094 -4.082 1 68.19 330 SER B O 1
ATOM 5484 N N . GLY B 1 331 ? 13.977 25.203 -3.322 1 68.62 331 GLY B N 1
ATOM 5485 C CA . GLY B 1 331 ? 14.922 24.422 -4.105 1 68.62 331 GLY B CA 1
ATOM 5486 C C . GLY B 1 331 ? 14.32 23.156 -4.691 1 68.62 331 GLY B C 1
ATOM 5487 O O . GLY B 1 331 ? 13.414 22.562 -4.105 1 68.62 331 GLY B O 1
ATOM 5488 N N . LEU B 1 332 ? 14.758 23.047 -6.043 1 72.38 332 LEU B N 1
ATOM 5489 C CA . LEU B 1 332 ? 14.398 21.797 -6.715 1 72.38 332 LEU B CA 1
ATOM 5490 C C . LEU B 1 332 ? 15.492 20.75 -6.539 1 72.38 332 LEU B C 1
ATOM 5492 O O . LEU B 1 332 ? 16.234 20.453 -7.48 1 72.38 332 LEU B O 1
ATOM 5496 N N . ASP B 1 333 ? 15.719 20.422 -5.219 1 67.44 333 ASP B N 1
ATOM 5497 C CA . ASP B 1 333 ? 16.688 19.375 -4.879 1 67.44 333 ASP B CA 1
ATOM 5498 C C . ASP B 1 333 ? 16.219 18.578 -3.672 1 67.44 333 ASP B C 1
ATOM 5500 O O . ASP B 1 333 ? 15.125 18.781 -3.158 1 67.44 333 ASP B O 1
ATOM 5504 N N . PHE B 1 334 ? 16.938 17.562 -3.453 1 61.16 334 PHE B N 1
ATOM 5505 C CA . PHE B 1 334 ? 16.609 16.703 -2.322 1 61.16 334 PHE B CA 1
ATOM 5506 C C . PHE B 1 334 ? 17.531 16.969 -1.146 1 61.16 334 PHE B C 1
ATOM 5508 O O . PHE B 1 334 ? 17.953 16.047 -0.449 1 61.16 334 PHE B O 1
ATOM 5515 N N . SER B 1 335 ? 17.812 18.25 -0.968 1 65 335 SER B N 1
ATOM 5516 C CA . SER B 1 335 ? 18.75 18.609 0.096 1 65 335 SER B CA 1
ATOM 5517 C C . SER B 1 335 ? 18.078 18.562 1.462 1 65 335 SER B C 1
ATOM 5519 O O . SER B 1 335 ? 18.75 18.453 2.49 1 65 335 SER B O 1
ATOM 5521 N N . ASP B 1 336 ? 16.828 18.594 1.329 1 74.94 336 ASP B N 1
ATOM 5522 C CA . ASP B 1 336 ? 16.078 18.547 2.586 1 74.94 336 ASP B CA 1
ATOM 5523 C C . ASP B 1 336 ? 15.648 17.109 2.912 1 74.94 336 ASP B C 1
ATOM 5525 O O . ASP B 1 336 ? 15.109 16.406 2.053 1 74.94 336 ASP B O 1
ATOM 5529 N N . SER B 1 337 ? 15.938 16.797 4.215 1 78.56 337 SER B N 1
ATOM 5530 C CA . SER B 1 337 ? 15.719 15.406 4.629 1 78.56 337 SER B CA 1
ATOM 5531 C C . SER B 1 337 ? 14.242 15.117 4.836 1 78.56 337 SER B C 1
ATOM 5533 O O . SER B 1 337 ? 13.484 15.984 5.281 1 78.56 337 SER B O 1
ATOM 5535 N N . PHE B 1 338 ? 13.82 13.93 4.48 1 87.94 338 PHE B N 1
ATOM 5536 C CA . PHE B 1 338 ? 12.609 13.242 4.906 1 87.94 338 PHE B CA 1
ATOM 5537 C C . PHE B 1 338 ? 11.375 13.867 4.266 1 87.94 338 PHE B C 1
ATOM 5539 O O . PHE B 1 338 ? 10.266 13.742 4.785 1 87.94 338 PHE B O 1
ATOM 5546 N N . GLY B 1 339 ? 11.539 14.641 3.223 1 88.62 339 GLY B N 1
ATOM 5547 C CA . GLY B 1 339 ? 10.414 15.352 2.625 1 88.62 339 GLY B CA 1
ATOM 5548 C C . GLY B 1 339 ? 9.234 14.445 2.316 1 88.62 339 GLY B C 1
ATOM 5549 O O . GLY B 1 339 ? 8.133 14.664 2.814 1 88.62 339 GLY B O 1
ATOM 5550 N N . LEU B 1 340 ? 9.5 13.453 1.587 1 92.12 340 LEU B N 1
ATOM 5551 C CA . LEU B 1 340 ? 8.43 12.562 1.157 1 92.12 340 LEU B CA 1
ATOM 5552 C C . LEU B 1 340 ? 7.871 11.781 2.338 1 92.12 340 LEU B C 1
ATOM 5554 O O . LEU B 1 340 ? 6.664 11.531 2.41 1 92.12 340 LEU B O 1
ATOM 5558 N N . ARG B 1 341 ? 8.711 11.375 3.236 1 93.81 341 ARG B N 1
ATOM 5559 C CA . ARG B 1 341 ? 8.234 10.648 4.41 1 93.81 341 ARG B CA 1
ATOM 5560 C C . ARG B 1 341 ? 7.328 11.523 5.27 1 93.81 341 ARG B C 1
ATOM 5562 O O . ARG B 1 341 ? 6.293 11.062 5.754 1 93.81 341 ARG B O 1
ATOM 5569 N N . ILE B 1 342 ? 7.723 12.734 5.445 1 93.12 342 ILE B N 1
ATOM 5570 C CA . ILE B 1 342 ? 6.906 13.672 6.215 1 93.12 342 ILE B CA 1
ATOM 5571 C C . ILE B 1 342 ? 5.578 13.906 5.504 1 93.12 342 ILE B C 1
ATOM 5573 O O . ILE B 1 342 ? 4.527 13.977 6.145 1 93.12 342 ILE B O 1
ATOM 5577 N N . ALA B 1 343 ? 5.633 14.031 4.18 1 94.44 343 ALA B N 1
ATOM 5578 C CA . ALA B 1 343 ? 4.398 14.141 3.404 1 94.44 343 ALA B CA 1
ATOM 5579 C C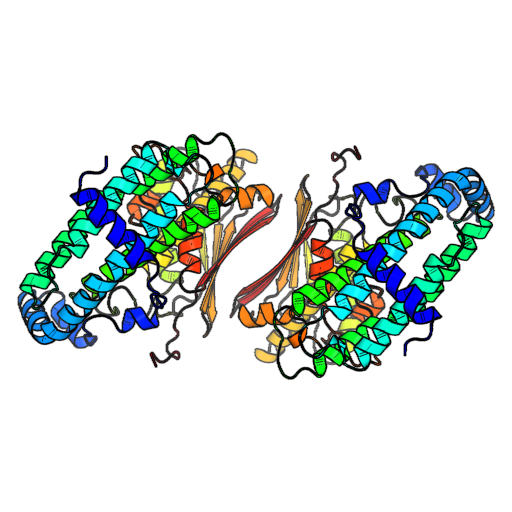 . ALA B 1 343 ? 3.488 12.945 3.652 1 94.44 343 ALA B C 1
ATOM 5581 O O . ALA B 1 343 ? 2.271 13.094 3.783 1 94.44 343 ALA B O 1
ATOM 5582 N N . GLN B 1 344 ? 4.039 11.789 3.732 1 96.44 344 GLN B N 1
ATOM 5583 C CA . GLN B 1 344 ? 3.271 10.586 4.023 1 96.44 344 GLN B CA 1
ATOM 5584 C C . GLN B 1 344 ? 2.619 10.672 5.402 1 96.44 344 GLN B C 1
ATOM 5586 O O . GLN B 1 344 ? 1.468 10.266 5.574 1 96.44 344 GLN B O 1
ATOM 5591 N N . LEU B 1 345 ? 3.371 11.164 6.367 1 95.56 345 LEU B N 1
ATOM 5592 C CA . LEU B 1 345 ? 2.834 11.297 7.719 1 95.56 345 LEU B CA 1
ATOM 5593 C C . LEU B 1 345 ? 1.669 12.273 7.746 1 95.56 345 LEU B C 1
ATOM 5595 O O . LEU B 1 345 ? 0.652 12.023 8.398 1 95.56 345 LEU B O 1
ATOM 5599 N N . TYR B 1 346 ? 1.824 13.352 7.035 1 94.5 346 TYR B N 1
ATOM 5600 C CA . TYR B 1 346 ? 0.741 14.32 6.957 1 94.5 346 TYR B CA 1
ATOM 5601 C C . TYR B 1 346 ? -0.498 13.711 6.312 1 94.5 346 TYR B C 1
ATOM 5603 O O . TYR B 1 346 ? -1.619 13.93 6.777 1 94.5 346 TYR B O 1
ATOM 5611 N N . ALA B 1 347 ? -0.307 12.984 5.246 1 95.06 347 ALA B N 1
ATOM 5612 C CA . ALA B 1 347 ? -1.432 12.344 4.57 1 95.06 347 ALA B CA 1
ATOM 5613 C C . ALA B 1 347 ? -2.135 11.352 5.488 1 95.06 347 ALA B C 1
ATOM 5615 O O . ALA B 1 347 ? -3.367 11.273 5.504 1 95.06 347 ALA B O 1
ATOM 5616 N N . LYS B 1 348 ? -1.397 10.703 6.273 1 94.5 348 LYS B N 1
ATOM 5617 C CA . LYS B 1 348 ? -1.922 9.641 7.125 1 94.5 348 LYS B CA 1
ATOM 5618 C C . LYS B 1 348 ? -2.543 10.211 8.398 1 94.5 348 LYS B C 1
ATOM 5620 O O . LYS B 1 348 ? -3.338 9.539 9.055 1 94.5 348 LYS B O 1
ATOM 5625 N N . TYR B 1 349 ? -2.18 11.391 8.703 1 92.81 349 TYR B N 1
ATOM 5626 C CA . TYR B 1 349 ? -2.473 11.93 10.023 1 92.81 349 TYR B CA 1
ATOM 5627 C C . TYR B 1 349 ? -3.969 11.875 10.312 1 92.81 349 TYR B C 1
ATOM 5629 O O . TYR B 1 349 ? -4.379 11.547 11.43 1 92.81 349 TYR B O 1
ATOM 5637 N N . PHE B 1 350 ? -4.789 12.203 9.344 1 90.31 350 PHE B N 1
ATOM 5638 C CA . PHE B 1 350 ? -6.234 12.164 9.531 1 90.31 350 PHE B CA 1
ATOM 5639 C C . PHE B 1 350 ? -6.836 10.93 8.883 1 90.31 350 PHE B C 1
ATOM 5641 O O . PHE B 1 350 ? -8.008 10.93 8.492 1 90.31 350 PHE B O 1
ATOM 5648 N N . GLY B 1 351 ? -6.039 9.961 8.602 1 89.62 351 GLY B N 1
ATOM 5649 C CA . GLY B 1 351 ? -6.566 8.695 8.125 1 89.62 351 GLY B CA 1
ATOM 5650 C C . GLY B 1 351 ? -6.414 8.508 6.625 1 89.62 351 GLY B C 1
ATOM 5651 O O . GLY B 1 351 ? -6.996 7.59 6.043 1 89.62 351 GLY B O 1
ATOM 5652 N N . GLY B 1 352 ? -5.719 9.375 5.969 1 93.19 352 GLY B N 1
ATOM 5653 C CA . GLY B 1 352 ? -5.441 9.227 4.547 1 93.19 352 GLY B CA 1
ATOM 5654 C C . GLY B 1 352 ? -4.227 8.367 4.262 1 93.19 352 GLY B C 1
ATOM 5655 O O . GLY B 1 352 ? -3.875 7.492 5.062 1 93.19 352 GLY B O 1
ATOM 5656 N N . GLU B 1 353 ? -3.748 8.602 3.049 1 95 353 GLU B N 1
ATOM 5657 C CA . GLU B 1 353 ? -2.607 7.801 2.617 1 95 353 GLU B CA 1
ATOM 5658 C C . GLU B 1 353 ? -1.886 8.453 1.443 1 95 353 GLU B C 1
ATOM 5660 O O . GLU B 1 353 ? -2.506 9.156 0.639 1 95 353 GLU B O 1
ATOM 5665 N N . LEU B 1 354 ? -0.615 8.328 1.427 1 97.31 354 LEU B N 1
ATOM 5666 C CA . LEU B 1 354 ? 0.216 8.656 0.273 1 97.31 354 LEU B CA 1
ATOM 5667 C C . LEU B 1 354 ? 0.941 7.418 -0.244 1 97.31 354 LEU B C 1
ATOM 5669 O O . LEU B 1 354 ? 1.755 6.824 0.47 1 97.31 354 LEU B O 1
ATOM 5673 N N . ALA B 1 355 ? 0.578 6.969 -1.437 1 96.88 355 ALA B N 1
ATOM 5674 C CA . ALA B 1 355 ? 1.134 5.75 -2.021 1 96.88 355 ALA B CA 1
ATOM 5675 C C . ALA B 1 355 ? 1.893 6.059 -3.309 1 96.88 355 ALA B C 1
ATOM 5677 O O . ALA B 1 355 ? 1.367 6.73 -4.203 1 96.88 355 ALA B O 1
ATOM 5678 N N . ILE B 1 356 ? 3.09 5.57 -3.383 1 97.38 356 ILE B N 1
ATOM 5679 C CA . ILE B 1 356 ? 3.924 5.746 -4.566 1 97.38 356 ILE B CA 1
ATOM 5680 C C . ILE B 1 356 ? 3.895 4.477 -5.414 1 97.38 356 ILE B C 1
ATOM 5682 O O . ILE B 1 356 ? 4.227 3.395 -4.93 1 97.38 356 ILE B O 1
ATOM 5686 N N . MET B 1 357 ? 3.406 4.633 -6.656 1 97.31 357 MET B N 1
ATOM 5687 C CA . MET B 1 357 ? 3.33 3.514 -7.59 1 97.31 357 MET B CA 1
ATOM 5688 C C . MET B 1 357 ? 4.293 3.713 -8.758 1 97.31 357 MET B C 1
ATOM 5690 O O . MET B 1 357 ? 3.934 4.312 -9.766 1 97.31 357 MET B O 1
ATOM 5694 N N . PRO B 1 358 ? 5.527 3.184 -8.641 1 96.5 358 PRO B N 1
ATOM 5695 C CA . PRO B 1 358 ? 6.508 3.348 -9.719 1 96.5 358 PRO B CA 1
ATOM 5696 C C . PRO B 1 358 ? 6.344 2.309 -10.828 1 96.5 358 PRO B C 1
ATOM 5698 O O . PRO B 1 358 ? 6.004 1.156 -10.555 1 96.5 358 PRO B O 1
ATOM 5701 N N . MET B 1 359 ? 6.469 2.686 -12 1 95.38 359 MET B N 1
ATOM 5702 C CA . MET B 1 359 ? 6.531 1.781 -13.141 1 95.38 359 MET B CA 1
ATOM 5703 C C . MET B 1 359 ? 7.836 1.968 -13.906 1 95.38 359 MET B C 1
ATOM 5705 O O . MET B 1 359 ? 7.984 2.926 -14.672 1 95.38 359 MET B O 1
ATOM 5709 N N . GLU B 1 360 ? 8.727 0.995 -13.664 1 92.94 360 GLU B N 1
ATOM 5710 C CA . GLU B 1 360 ? 10.008 1.054 -14.367 1 92.94 360 GLU B CA 1
ATOM 5711 C C . GLU B 1 360 ? 9.797 1.145 -15.875 1 92.94 360 GLU B C 1
ATOM 5713 O O . GLU B 1 360 ? 8.992 0.406 -16.438 1 92.94 360 GLU B O 1
ATOM 5718 N N . GLY B 1 361 ? 10.508 2.059 -16.5 1 92.19 361 GLY B N 1
ATOM 5719 C CA . GLY B 1 361 ? 10.43 2.227 -17.938 1 92.19 361 GLY B CA 1
ATOM 5720 C C . GLY B 1 361 ? 9.328 3.182 -18.375 1 92.19 361 GLY B C 1
ATOM 5721 O O . GLY B 1 361 ? 9.188 3.482 -19.562 1 92.19 361 GLY B O 1
ATOM 5722 N N . HIS B 1 362 ? 8.523 3.695 -17.484 1 95.31 362 HIS B N 1
ATOM 5723 C CA . HIS B 1 362 ? 7.398 4.555 -17.828 1 95.31 362 HIS B CA 1
ATOM 5724 C C . HIS B 1 362 ? 7.367 5.809 -16.969 1 95.31 362 HIS B C 1
ATOM 5726 O O . HIS B 1 362 ? 7.695 6.898 -17.438 1 95.31 362 HIS B O 1
ATOM 5732 N N . GLY B 1 363 ? 7.078 5.676 -15.75 1 97.44 363 GLY B N 1
ATOM 5733 C CA . GLY B 1 363 ? 6.965 6.816 -14.859 1 97.44 363 GLY B CA 1
ATOM 5734 C C . GLY B 1 363 ? 6.527 6.438 -13.453 1 97.44 363 GLY B C 1
ATOM 5735 O O . GLY B 1 363 ? 6.668 5.285 -13.047 1 97.44 363 GLY B O 1
ATOM 5736 N N . VAL B 1 364 ? 6.07 7.434 -12.688 1 98 364 VAL B N 1
ATOM 5737 C CA . VAL B 1 364 ? 5.625 7.234 -11.312 1 98 364 VAL B CA 1
ATOM 5738 C C . VAL B 1 364 ? 4.25 7.871 -11.117 1 98 364 VAL B C 1
ATOM 5740 O O . VAL B 1 364 ? 4.023 9.016 -11.523 1 98 364 VAL B O 1
ATOM 5743 N N . ASP B 1 365 ? 3.314 7.094 -10.602 1 98.5 365 ASP B N 1
ATOM 5744 C CA . ASP B 1 365 ? 2.043 7.617 -10.109 1 98.5 365 ASP B CA 1
ATOM 5745 C C . ASP B 1 365 ? 2.033 7.691 -8.578 1 98.5 365 ASP B C 1
ATOM 5747 O O . ASP B 1 365 ? 2.309 6.699 -7.906 1 98.5 365 ASP B O 1
ATOM 5751 N N . THR B 1 366 ? 1.787 8.836 -8.078 1 98.44 366 THR B N 1
ATOM 5752 C CA . THR B 1 366 ? 1.625 9 -6.641 1 98.44 366 THR B CA 1
ATOM 5753 C C . THR B 1 366 ? 0.175 9.32 -6.293 1 98.44 366 THR B C 1
ATOM 5755 O O . THR B 1 366 ? -0.405 10.258 -6.84 1 98.44 366 THR B O 1
ATOM 5758 N N . TYR B 1 367 ? -0.386 8.508 -5.449 1 98 367 TYR B N 1
ATOM 5759 C CA . TYR B 1 367 ? -1.758 8.711 -4.996 1 98 367 TYR B CA 1
ATOM 5760 C C . TYR B 1 367 ? -1.785 9.305 -3.594 1 98 367 TYR B C 1
ATOM 5762 O O . TYR B 1 367 ? -1.09 8.828 -2.695 1 98 367 TYR B O 1
ATOM 5770 N N . ILE B 1 368 ? -2.549 10.312 -3.439 1 97.62 368 ILE B N 1
ATOM 5771 C CA . ILE B 1 368 ? -2.756 10.953 -2.143 1 97.62 368 ILE B CA 1
ATOM 5772 C C . ILE B 1 368 ? -4.234 10.883 -1.766 1 97.62 368 ILE B C 1
ATOM 5774 O O . ILE B 1 368 ? -5.07 11.547 -2.385 1 97.62 368 ILE B O 1
ATOM 5778 N N . TYR B 1 369 ? -4.531 10.094 -0.801 1 95.06 369 TYR B N 1
ATOM 5779 C CA . TYR B 1 369 ? -5.883 10.023 -0.261 1 95.06 369 TYR B CA 1
ATOM 5780 C C . TYR B 1 369 ? -6.035 10.93 0.955 1 95.06 369 TYR B C 1
ATOM 5782 O O . TYR B 1 369 ? -5.246 10.852 1.898 1 95.06 369 TYR B O 1
ATOM 5790 N N . MET B 1 370 ? -6.973 11.75 0.911 1 92.31 370 MET B N 1
ATOM 5791 C CA . MET B 1 370 ? -7.266 12.641 2.033 1 92.31 370 MET B CA 1
ATOM 5792 C C . MET B 1 370 ? -8.68 12.414 2.551 1 92.31 370 MET B C 1
ATOM 5794 O O . MET B 1 370 ? -9.648 12.539 1.798 1 92.31 370 MET B O 1
ATOM 5798 N N . ASN B 1 371 ? -8.758 12.062 3.816 1 86.25 371 ASN B N 1
ATOM 5799 C CA . ASN B 1 371 ? -10.055 11.93 4.477 1 86.25 371 ASN B CA 1
ATOM 5800 C C . ASN B 1 371 ? -10.578 13.289 4.941 1 86.25 371 ASN B C 1
ATOM 5802 O O . ASN B 1 371 ? -10.031 13.883 5.871 1 86.25 371 ASN B O 1
ATOM 5806 N N . CYS B 1 372 ? -11.516 13.727 4.242 1 81.06 372 CYS B N 1
ATOM 5807 C CA . CYS B 1 372 ? -12.055 15.047 4.52 1 81.06 372 CYS B CA 1
ATOM 5808 C C . CYS B 1 372 ? -13.453 14.953 5.117 1 81.06 372 CYS B C 1
ATOM 5810 O O . CYS B 1 372 ? -14.062 13.875 5.125 1 81.06 372 CYS B O 1
ATOM 5812 N N . LEU B 1 373 ? -13.797 15.961 5.816 1 76.94 373 LEU B N 1
ATOM 5813 C CA . LEU B 1 373 ? -15.18 16.062 6.27 1 76.94 373 LEU B CA 1
ATOM 5814 C C . LEU B 1 373 ? -16.031 16.766 5.223 1 76.94 373 LEU B C 1
ATOM 5816 O O . LEU B 1 373 ? -15.609 17.75 4.613 1 76.94 373 LEU B O 1
ATOM 5820 N N . THR B 1 374 ? -16.984 15.984 4.766 1 64.69 374 THR B N 1
ATOM 5821 C CA . THR B 1 374 ? -17.891 16.594 3.805 1 64.69 374 THR B CA 1
ATOM 5822 C C . THR B 1 374 ? -19.094 17.219 4.52 1 64.69 374 THR B C 1
ATOM 5824 O O . THR B 1 374 ? -19.297 16.984 5.711 1 64.69 374 THR B O 1
ATOM 5827 N N . GLY B 1 375 ? -19.672 18.281 3.902 1 53.28 375 GLY B N 1
ATOM 5828 C CA . GLY B 1 375 ? -20.828 18.922 4.48 1 53.28 375 GLY B CA 1
ATOM 5829 C C . GLY B 1 375 ? -21.734 17.953 5.23 1 53.28 375 GLY B C 1
ATOM 5830 O O . GLY B 1 375 ? -22.469 18.359 6.137 1 53.28 375 GLY B O 1
ATOM 5831 N N . ALA B 1 376 ? -21.828 16.766 4.746 1 44.19 376 ALA B N 1
ATOM 5832 C CA . ALA B 1 376 ? -22.75 15.82 5.363 1 44.19 376 ALA B CA 1
ATOM 5833 C C . ALA B 1 376 ? -22.188 15.289 6.68 1 44.19 376 ALA B C 1
ATOM 5835 O O . ALA B 1 376 ? -22.875 14.602 7.426 1 44.19 376 ALA B O 1
ATOM 5836 N N . SER B 1 377 ? -21.016 15.188 6.836 1 47.34 377 SER B N 1
ATOM 5837 C CA . SER B 1 377 ? -20.438 14.625 8.055 1 47.34 377 SER B CA 1
ATOM 5838 C C . SER B 1 377 ? -20.734 15.516 9.266 1 47.34 377 SER B C 1
ATOM 5840 O O . SER B 1 377 ? -20.328 16.672 9.297 1 47.34 377 SER B O 1
ATOM 5842 N N . GLU B 1 378 ? -21.859 15.469 9.695 1 42.84 378 GLU B N 1
ATOM 5843 C CA . GLU B 1 378 ? -22.312 16.141 10.906 1 42.84 378 GLU B CA 1
ATOM 5844 C C . GLU B 1 378 ? -21.25 16.078 12 1 42.84 378 GLU B C 1
ATOM 5846 O O . GLU B 1 378 ? -20.641 15.023 12.219 1 42.84 378 GLU B O 1
ATOM 5851 N N . VAL B 1 379 ? -20.5 17.188 12.234 1 38.59 379 VAL B N 1
ATOM 5852 C CA . VAL B 1 379 ? -19.859 17.375 13.531 1 38.59 379 VAL B CA 1
ATOM 5853 C C . VAL B 1 379 ? -20.719 16.781 14.641 1 38.59 379 VAL B C 1
ATOM 5855 O O . VAL B 1 379 ? -21.781 17.344 14.969 1 38.59 379 VAL B O 1
ATOM 5858 N N . LYS B 1 380 ? -20.938 15.406 14.633 1 35.47 380 LYS B N 1
ATOM 5859 C CA . LYS B 1 380 ? -21.641 14.992 15.836 1 35.47 380 LYS B CA 1
ATOM 5860 C C . LYS B 1 380 ? -20.75 15.055 17.062 1 35.47 380 LYS B C 1
ATOM 5862 O O . LYS B 1 380 ? -19.578 14.648 17.016 1 35.47 380 LYS B O 1
#

Sequence (760 aa):
MPTSAAAKVLAEVYRLHHIPLPPITLQALLKRGPHASQAVAASLQNDPQALSKWREANAPAIVTSAQLLHREVPIRIARRIVDLENLPDELPQATPIVSLREQLLDSFDRLVSCSLPANLASEHDFMELHRKIRKKHATMHGNIAEAVQALEYEPQGLSESLDNFYNSRIGIRMLVDQHVAAQTPKPGFSGIVNDETSPVKIARDIVQQVRPLWQQSLRDEQLPEIIVSGDEEATYRYVPQHIEIILTEVFKNAVLNSVAAAKRTGASTPPPVSVLISGGQHGVCVKVSDLGGGMTRKEANELSNYYHTATSPTSSGYDPVAEVLERRASGLDFSDSFGLRIAQLYAKYFGGELAIMPMEGHGVDTYIYMNCLTGASEVKMPTSAAAKVLAEVYRLHHIPLPPITLQALLKRGPHASQAVAASLQNDPQALSKWREANAPAIVTSAQLLHREVPIRIARRIVDLENLPDELPQATPIVSLREQLLDSFDRLVSCSLPANLASEHDFMELHRKIRKKHATMHGNIAEAVQALEYEPQGLSESLDNFYNSRIGIRMLVDQHVAAQTPKPGFSGIVNDETSPVKIARDIVQQVRPLWQQSLRDEQLPEIIVSGDEEATYRYVPQHIEIILTEVFKNAVLNSVAAAKRTGASTPPPVSVLISGGQHGVCVKVSDLGGGMTRKEANELSNYYHTATSPTSSGYDPVAEVLERRASGLDFSDSFGLRIAQLYAKYFGGELAIMPMEGHGVDTYIYMNCLTGASEVK

Foldseek 3Di:
DPPPVLVVLLVVLVVLLPDDDDADALLNLLQAADDDDLVLLVVCQPPVVSLVVVCQVRFVRLLVLLQVLLNVLLNLLSNLLVLLVPADDCLVVDPLSVVLSVLSSVLSVVSPPQDRRDTPVSSVVNLVSVVVSCVSCLLNQLSLLVSLQPDPDDDPCNLVSVLSNVLSVLVSVSSSQQSVQCSNRHRQDNRQKGAWAFLLVLLVVLCVQLLVLACVQVPQADWAAEAGDDDRRRTFTGRSQLSLLLNLLVVLVQRVLQRQQCVVVVNRHGYHWYWYWDDDQFWIKIKIKHFSQWDDPVVVVLLQDQSNLSQEHSPPSDDSSDDDSCVSSNHSDSNRGNSNNSSQSSLPSNHWGWDWDTDHGTIIMIMGIHGGHDPVNPSD/DPDPVLVVLLVVLVVLLPDDDDADALLNLLQAADDDDLVLLVVCQPPVVSLVVVCQVRFVRLLVLLLVLLRVLLNLLSNLLVLLVPADDCLVVDPLSVVLSVLSSVLSVVSPPQDRRDTPVSSVVNLVSVVVSVVSCLLNQQSLLVSLQPDPDDDPCNLVSVLSNVLSVLVSVSSSQQSVQCSNRHRQDNRQKGAWAFLLVLLVVLCVQLLVLACVQVPQADWAAEAEDDDRRRTFTGRSQLSLLLNLLVVLVQRVLQRQQCVVVVPRHGYHWYWYWDDDQFWIKIKIKHFSQWDDPVVVVLLQDQSNLSQEHSPPSDDSSDDDSCVSSNHSDSNRGRSNNSSQSSLPSNHWGWDWDTDHGTIIMIMGIHGGHDPPNPSD

Nearest PDB structures (foldseek):
  8f4q-assembly1_A-2  TM=9.117E-01  e=2.505E-18  Rattus
  9di9-assembly1_A-2  TM=8.967E-01  e=1.575E-18  Homo sapiens
  3tz4-assembly1_A  TM=9.098E-01  e=3.802E-18  Rattus norvegicus
  8egf-assembly1_A  TM=8.980E-01  e=5.022E-18  Rattus norvegicus
  8egu-assembly1_A  TM=8.637E-01  e=8.761E-18  Rattus norvegicus

Organism: Phytophthora infestans (NCBI:txid4787)

pLDDT: mean 90.47, std 10.28, range [31.14, 98.75]

Solvent-accessible surface area (backbone atoms only — not comparable to full-atom values): 39256 Å² total; per-residue (Å²): 121,74,50,74,65,52,48,52,51,50,53,50,32,66,58,38,41,69,60,85,73,81,80,78,40,74,64,59,55,64,66,46,35,42,85,69,53,57,70,55,15,55,65,30,71,87,26,71,68,56,38,52,52,50,44,61,74,37,35,67,39,44,26,50,40,49,38,51,45,63,58,48,48,45,30,47,48,23,37,39,47,51,38,47,63,64,34,44,84,68,48,44,72,34,67,45,42,43,53,48,45,51,53,49,50,50,50,37,47,54,51,70,68,46,76,80,39,81,39,66,68,47,36,51,52,54,49,52,50,51,52,52,47,51,62,64,52,41,46,46,51,9,27,52,23,42,50,45,50,69,47,90,64,80,57,77,61,43,61,60,38,51,48,52,38,51,50,44,52,52,48,50,51,50,54,53,45,26,50,58,31,18,72,56,49,42,65,61,34,56,34,58,33,26,62,64,36,26,65,48,52,51,52,53,51,48,52,65,62,36,48,67,43,38,41,62,64,46,68,89,48,55,72,45,54,75,47,79,47,58,59,58,82,55,52,27,31,38,47,60,67,58,53,51,54,32,48,52,47,51,48,49,52,38,49,52,36,9,41,51,32,14,64,75,70,67,47,84,60,22,47,50,32,41,33,43,42,33,46,53,77,69,26,39,29,36,38,42,33,23,54,24,33,38,39,50,68,68,57,57,54,38,58,50,28,55,69,74,29,33,53,26,51,56,78,37,76,55,32,89,89,72,54,49,67,68,66,64,37,62,51,79,63,74,55,59,45,43,48,52,34,51,28,31,50,59,30,33,60,62,68,26,35,56,47,80,48,54,27,25,67,42,13,36,39,35,38,36,34,42,56,39,45,30,94,78,59,66,84,121,121,74,50,76,66,51,48,51,51,50,51,50,31,66,59,37,42,71,60,86,71,80,80,78,40,74,64,58,54,65,66,46,34,44,85,68,54,56,69,56,15,57,66,31,72,88,26,70,68,56,40,53,52,49,46,62,74,37,34,68,40,43,26,51,39,49,39,52,44,63,58,49,48,45,30,48,48,23,37,39,48,50,36,47,64,62,34,43,84,68,47,42,73,32,66,45,41,42,53,48,45,51,52,49,50,51,50,36,47,53,53,69,68,46,76,80,40,80,39,66,69,46,36,50,52,54,49,52,52,51,51,52,48,52,62,66,53,38,45,47,50,13,28,54,24,43,50,45,50,69,48,90,66,80,58,77,58,44,61,61,38,51,48,52,38,49,50,44,50,53,48,50,50,52,54,52,45,25,50,57,32,18,72,57,48,42,65,60,33,56,33,58,32,25,60,63,35,26,66,49,53,53,52,52,50,47,52,64,62,35,46,66,43,36,42,62,65,45,68,89,48,55,73,47,54,71,48,79,45,58,60,60,82,56,52,27,30,38,47,58,66,59,53,51,53,33,49,52,44,52,49,49,52,37,48,51,37,9,41,50,31,15,64,74,69,66,45,85,60,21,46,50,33,42,32,42,42,33,46,54,80,69,26,38,30,38,38,42,33,22,55,26,32,38,39,51,65,66,58,56,53,39,59,52,29,56,66,73,28,32,55,25,53,55,77,63,56,55,34,89,89,71,54,49,67,69,66,63,38,61,50,82,65,73,54,58,44,42,48,52,34,52,28,32,49,60,29,33,59,61,68,26,35,57,46,81,47,54,26,25,68,42,13,35,40,34,39,37,34,41,56,38,45,29,93,78,57,65,84,120

InterPro domains:
  IPR018955 Branched-chain alpha-ketoacid dehydrogenase kinase/Pyruvate dehydrogenase kinase, N-terminal [PF10436] (56-185)
  IPR036784 Alpha-ketoacid/pyruvate dehydrogenase kinase, N-terminal domain superfamily [G3DSA:1.20.140.20] (49-195)
  IPR036784 Alpha-ketoacid/pyruvate dehydrogenase kinase, N-terminal domain superfamily [SSF69012] (13-184)
  IPR036890 Histidine kinase/HSP90-like ATPase superfamily [G3DSA:3.30.565.10] (197-379)
  IPR036890 Histidine kinase/HSP90-like ATPase superfamily [SSF55874] (205-370)
  IPR039028 PDK/BCKDK protein kinase [PTHR11947] (9-378)

Radius of gyration: 30.54 Å; Cα contacts (8 Å, |Δi|>4): 1273; chains: 2; bounding box: 54×94×73 Å